Protein AF-A0A3R7U1K8-F1 (afdb_monomer)

Nearest PDB structures (foldseek):
  5nv6-assembly1_A  TM=4.409E-01  e=7.974E-36  Homo sapiens
  2ltc-assembly1_A  TM=9.256E-01  e=1.035E-11  Homo sapiens
  2vxp-assembly2_B  TM=9.557E-01  e=1.110E-10  Homo sapiens
  1x3b-assembly1_A  TM=9.218E-01  e=4.016E-11  Homo sapiens
  1w7d-assembly1_A  TM=7.787E-01  e=1.979E-09  Cereibacter sphaeroides

Secondary structure (DSSP, 8-state):
----------------------HHHHHHT-TT-HHHHHHHHHTT-HHHHTSS--EEEEEE-HHHHHTSPTTHHHHHHH-TTTHHHHHHHHTEESS---GGG--SEEEEE-SSS-EEEEEEETTEEEETTTEEEEEEEEEETTEEEEEESSPPPPPPPPPHHHHHHT-TT-HHHHHHHHHHTHHHHHTSS--EEEEEE-HHHHTTS-HHHHHHHHH-HHHHHHHHHHTEESS---GGG--TT-EEEBTTSPEEEEEEETTEEEETTEEEEEEEEEETTEEEEEESSPPPPPPPPPSSHHHHHHT-TT-HHHHHHHHHTT-HHHHSSS--EEEEEE-HHHHHHHHHHHT--HHHHHT-TTHHHHHHHTEESS---TTT--TTEEEEBSSSPEEEEE-BTB-EETTEEEEEEEEEETTEEEEEESSPPPPPTTSS---TTTTT--BSSSBSSEEEEEEEEEEEEEEEETTS-EEEEEEEEEEEEE-TTSPSEEEEEEEEETTEEEEEEEEE-

Mean predicted aligned error: 17.84 Å

Foldseek 3Di:
DDDDDDDDDDDDPDPPPPPFCFPLNVQVPDPFRPLVNVLCVLLVCSVVRRDAAAKEFAGEGPQQVVPDPPCPSVVCSVCSPPQSNLLRQQRMARHADFLVNDDQWDWGATRSGDIWIWHADPNWIDINNPKTQPATFCDGPNHTYTYIHHRDGGDAFAFPLSVLVVDPFNVVVNVLCVVLVVSVVSRDAAAKEFAGEGPLQVVPDDPVVVVVCVVDSVQSVLQRQQRMARHAAFPVNDDAQDWTQTSSRAIWGWHADPNWIATNPWTQPATFCDTPRHGYGYTHHRDHGDDPLAQFPLSVQVPDPFRPLVNLLCVLLVNVPVRSDAAAKEAAGEGPQQVVVVCVVVVHDSVVCSPDPCSNLLRQQRMARDAAFQVNDDAQDWTQGSSGHTWGWHCPPATDTNPWHQPATFSDHNRYTYTYTHHRDDDPPPPPPVDPVQQFPWDDAQDAWKIFGDFDFFQKKFKAAPVRHTPDIDGRDTGMDTRNVPDFHWIWIWTHHPNDIDIDIGGHD

Radius of gyration: 44.98 Å; Cα contacts (8 Å, |Δi|>4): 973; chains: 1; bounding box: 83×69×157 Å

Structure (mmCIF, N/CA/C/O backbone):
data_AF-A0A3R7U1K8-F1
#
_entry.id   AF-A0A3R7U1K8-F1
#
loop_
_atom_site.group_PDB
_atom_site.id
_atom_site.type_symbol
_atom_site.label_atom_id
_atom_site.label_alt_id
_atom_site.label_comp_id
_atom_site.label_asym_id
_atom_site.label_entity_id
_atom_site.label_seq_id
_atom_site.pdbx_PDB_ins_code
_atom_site.Cartn_x
_atom_site.Cartn_y
_atom_site.Cartn_z
_atom_site.occupancy
_atom_site.B_iso_or_equiv
_atom_site.auth_seq_id
_atom_site.auth_comp_id
_atom_site.auth_asym_id
_atom_site.auth_atom_id
_atom_site.pdbx_PDB_model_num
ATOM 1 N N . MET A 1 1 ? 24.258 -47.058 -65.506 1.00 36.47 1 MET A N 1
ATOM 2 C CA . MET A 1 1 ? 25.262 -46.829 -66.571 1.00 36.47 1 MET A CA 1
ATOM 3 C C . MET A 1 1 ? 25.242 -45.345 -66.915 1.00 36.47 1 MET A C 1
ATOM 5 O O . MET A 1 1 ? 24.178 -44.851 -67.242 1.00 36.47 1 MET A O 1
ATOM 9 N N . LEU A 1 2 ? 26.285 -44.610 -66.506 1.00 36.53 2 LEU A N 1
ATOM 10 C CA . LEU A 1 2 ? 27.232 -43.872 -67.376 1.00 36.53 2 LEU A CA 1
ATOM 11 C C . LEU A 1 2 ? 26.571 -42.750 -68.211 1.00 36.53 2 LEU A C 1
ATOM 13 O O . LEU A 1 2 ? 25.816 -43.033 -69.127 1.00 36.53 2 LEU A O 1
ATOM 17 N N . LYS A 1 3 ? 26.733 -41.479 -67.807 1.00 43.50 3 LYS A N 1
ATOM 18 C CA . LYS A 1 3 ? 27.797 -40.530 -68.232 1.00 43.50 3 LYS A CA 1
ATOM 19 C C . LYS A 1 3 ? 27.707 -40.129 -69.719 1.00 43.50 3 LYS A C 1
ATOM 21 O O . LYS A 1 3 ? 28.061 -40.946 -70.555 1.00 43.50 3 LYS A O 1
ATOM 26 N N . HIS A 1 4 ? 27.420 -38.853 -70.010 1.00 39.06 4 HIS A N 1
ATOM 27 C CA . HIS A 1 4 ? 28.338 -37.918 -70.700 1.00 39.06 4 HIS A CA 1
ATOM 28 C C . HIS A 1 4 ? 27.671 -36.569 -71.034 1.00 39.06 4 HIS A C 1
ATOM 30 O O . HIS A 1 4 ? 26.790 -36.473 -71.878 1.00 39.06 4 HIS A O 1
ATOM 36 N N . THR A 1 5 ? 28.142 -35.546 -70.324 1.00 43.88 5 THR A N 1
ATOM 37 C CA . THR A 1 5 ? 28.612 -34.233 -70.786 1.00 43.88 5 THR A CA 1
ATOM 38 C C . THR A 1 5 ? 28.412 -33.873 -72.267 1.00 43.88 5 THR A C 1
ATOM 40 O O . THR A 1 5 ? 28.963 -34.536 -73.145 1.00 43.88 5 THR A O 1
ATOM 43 N N . LEU A 1 6 ? 27.807 -32.707 -72.525 1.00 37.31 6 LEU A N 1
ATOM 44 C CA . LEU A 1 6 ? 28.194 -31.852 -73.649 1.00 37.31 6 LEU A CA 1
ATOM 45 C C . LEU A 1 6 ? 28.350 -30.407 -73.152 1.00 37.31 6 LEU A C 1
ATOM 47 O O . LEU A 1 6 ? 27.392 -29.762 -72.741 1.00 37.31 6 LEU A O 1
ATOM 51 N N . LEU A 1 7 ? 29.599 -29.949 -73.159 1.00 36.75 7 LEU A N 1
ATOM 52 C CA . LEU A 1 7 ? 30.038 -28.580 -72.924 1.00 36.75 7 LEU A CA 1
ATOM 53 C C . LEU A 1 7 ? 30.062 -27.854 -74.277 1.00 36.75 7 LEU A C 1
ATOM 55 O O . LEU A 1 7 ? 30.654 -28.374 -75.223 1.00 36.75 7 LEU A O 1
ATOM 59 N N . MET A 1 8 ? 29.497 -26.648 -74.365 1.00 33.22 8 MET A N 1
ATOM 60 C CA . MET A 1 8 ? 29.876 -25.665 -75.389 1.00 33.22 8 MET A CA 1
ATOM 61 C C . MET A 1 8 ? 29.765 -24.238 -74.804 1.00 33.22 8 MET A C 1
ATOM 63 O O . MET A 1 8 ? 28.823 -23.987 -74.054 1.00 33.22 8 MET A O 1
ATOM 67 N N . PRO A 1 9 ? 30.729 -23.328 -75.063 1.00 40.81 9 PRO A N 1
ATOM 68 C CA . PRO A 1 9 ? 30.964 -22.150 -74.233 1.00 40.81 9 PRO A CA 1
ATOM 69 C C . PRO A 1 9 ? 30.293 -20.861 -74.743 1.00 40.81 9 PRO A C 1
ATOM 71 O O . PRO A 1 9 ? 30.253 -20.591 -75.939 1.00 40.81 9 PRO A O 1
ATOM 74 N N . LEU A 1 10 ? 29.802 -20.090 -73.768 1.00 43.19 10 LEU A N 1
ATOM 75 C CA . LEU A 1 10 ? 29.860 -18.634 -73.565 1.00 43.19 10 LEU A CA 1
ATOM 76 C C . LEU A 1 10 ? 30.065 -17.708 -74.788 1.00 43.19 10 LEU A C 1
ATOM 78 O O . LEU A 1 10 ? 31.150 -17.651 -75.366 1.00 43.19 10 LEU A O 1
ATOM 82 N N . LEU A 1 11 ? 29.083 -16.832 -75.039 1.00 35.75 11 LEU A N 1
ATOM 83 C CA . LEU A 1 11 ? 29.351 -15.478 -75.529 1.00 35.75 11 LEU A CA 1
ATOM 84 C C . LEU A 1 11 ? 28.843 -14.482 -74.479 1.00 35.75 11 LEU A C 1
ATOM 86 O O . LEU A 1 11 ? 27.644 -14.277 -74.310 1.00 35.75 11 LEU A O 1
ATOM 90 N N . PHE A 1 12 ? 29.799 -13.932 -73.738 1.00 39.19 12 PHE A N 1
ATOM 91 C CA . PHE A 1 12 ? 29.635 -12.888 -72.737 1.00 39.19 12 PHE A CA 1
ATOM 92 C C . PHE A 1 12 ? 29.259 -11.579 -73.447 1.00 39.19 12 PHE A C 1
ATOM 94 O O . PHE A 1 12 ? 30.046 -11.061 -74.241 1.00 39.19 12 PHE A O 1
ATOM 101 N N . LEU A 1 13 ? 28.077 -11.034 -73.158 1.00 38.03 13 LEU A N 1
ATOM 102 C CA . LEU A 1 13 ? 27.796 -9.613 -73.340 1.00 38.03 13 LEU A CA 1
ATOM 103 C C . LEU A 1 13 ? 27.794 -9.012 -71.936 1.00 38.03 13 LEU A C 1
ATOM 105 O O . LEU A 1 13 ? 26.851 -9.202 -71.174 1.00 38.03 13 LEU A O 1
ATOM 109 N N . GLY A 1 14 ? 28.916 -8.390 -71.574 1.00 41.78 14 GLY A N 1
ATOM 110 C CA . GLY A 1 14 ? 29.134 -7.814 -70.255 1.00 41.78 14 GLY A CA 1
ATOM 111 C C . GLY A 1 14 ? 28.167 -6.669 -69.975 1.00 41.78 14 GLY A C 1
ATOM 112 O O . GLY A 1 14 ? 28.355 -5.561 -70.470 1.00 41.78 14 GLY A O 1
ATOM 113 N N . LEU A 1 15 ? 27.171 -6.940 -69.138 1.00 38.75 15 LEU A N 1
ATOM 114 C CA . LEU A 1 15 ? 26.705 -5.982 -68.148 1.00 38.75 15 LEU A CA 1
ATOM 115 C C . LEU A 1 15 ? 27.556 -6.218 -66.903 1.00 38.75 15 LEU A C 1
ATOM 117 O O . LEU A 1 15 ? 27.439 -7.253 -66.253 1.00 38.75 15 LEU A O 1
ATOM 121 N N . ILE A 1 16 ? 28.452 -5.282 -66.606 1.00 39.34 16 ILE A N 1
ATOM 122 C CA . ILE A 1 16 ? 29.077 -5.203 -65.289 1.00 39.34 16 ILE A CA 1
ATOM 123 C C . ILE A 1 16 ? 27.980 -4.665 -64.364 1.00 39.34 16 ILE A C 1
ATOM 125 O O . ILE A 1 16 ? 27.765 -3.459 -64.300 1.00 39.34 16 ILE A O 1
ATOM 129 N N . PHE A 1 17 ? 27.231 -5.556 -63.715 1.00 41.88 17 PHE A N 1
ATOM 130 C CA . PHE A 1 17 ? 26.577 -5.204 -62.459 1.00 41.88 17 PHE A CA 1
ATOM 131 C C . PHE A 1 17 ? 27.693 -5.150 -61.420 1.00 41.88 17 PHE A C 1
ATOM 133 O O . PHE A 1 17 ? 28.329 -6.165 -61.144 1.00 41.88 17 PHE A O 1
ATOM 140 N N . ASN A 1 18 ? 27.984 -3.957 -60.909 1.00 46.59 18 ASN A N 1
ATOM 141 C CA . ASN A 1 18 ? 28.741 -3.831 -59.675 1.00 46.59 18 ASN A CA 1
ATOM 142 C C . ASN A 1 18 ? 27.791 -4.313 -58.570 1.00 46.59 18 ASN A C 1
ATOM 144 O O . ASN A 1 18 ? 26.844 -3.598 -58.248 1.00 46.59 18 ASN A O 1
ATOM 148 N N . ALA A 1 19 ? 27.923 -5.565 -58.127 1.00 59.81 19 ALA A N 1
ATOM 149 C CA . ALA A 1 19 ? 27.130 -6.065 -57.011 1.00 59.81 19 ALA A CA 1
ATOM 150 C C . ALA A 1 19 ? 27.645 -5.354 -55.758 1.00 59.81 19 ALA A C 1
ATOM 152 O O . ALA A 1 19 ? 28.790 -5.579 -55.371 1.00 59.81 19 ALA A O 1
ATOM 153 N N . GLN A 1 20 ? 26.848 -4.433 -55.215 1.00 75.06 20 GLN A N 1
ATOM 154 C CA . GLN A 1 20 ? 27.177 -3.814 -53.937 1.00 75.06 20 GLN A CA 1
ATOM 155 C C . GLN A 1 20 ? 27.101 -4.883 -52.839 1.00 75.06 20 GLN A C 1
ATOM 157 O O . GLN A 1 20 ? 26.227 -5.744 -52.901 1.00 75.06 20 GLN A O 1
ATOM 162 N N . THR A 1 21 ? 28.036 -4.857 -51.894 1.00 88.44 21 THR A N 1
ATOM 163 C CA . THR A 1 21 ? 28.078 -5.713 -50.705 1.00 88.44 21 THR A CA 1
ATOM 164 C C . THR A 1 21 ? 27.562 -4.899 -49.527 1.00 88.44 21 THR A C 1
ATOM 166 O O . THR A 1 21 ? 28.281 -4.054 -49.006 1.00 88.44 21 THR A O 1
ATOM 169 N N . THR A 1 22 ? 26.309 -5.104 -49.137 1.00 93.62 22 THR A N 1
ATOM 170 C CA . THR A 1 22 ? 25.674 -4.409 -48.007 1.00 93.62 22 THR A CA 1
ATOM 171 C C . THR A 1 22 ? 26.065 -5.021 -46.658 1.00 93.62 22 THR A C 1
ATOM 173 O O . THR A 1 22 ? 26.627 -6.115 -46.602 1.00 93.62 22 THR A O 1
ATOM 176 N N . VAL A 1 23 ? 25.743 -4.348 -45.548 1.00 93.12 23 VAL A N 1
ATOM 177 C CA . VAL A 1 23 ? 25.940 -4.895 -44.192 1.00 93.12 23 VAL A CA 1
ATOM 178 C C . VAL A 1 23 ? 25.199 -6.225 -43.992 1.00 93.12 23 VAL A C 1
ATOM 180 O O . VAL A 1 23 ? 25.719 -7.121 -43.333 1.00 93.12 23 VAL A O 1
ATOM 183 N N . VAL A 1 24 ? 24.035 -6.407 -44.630 1.00 91.12 24 VAL A N 1
ATOM 184 C CA . VAL A 1 24 ? 23.298 -7.684 -44.627 1.00 91.12 24 VAL A CA 1
ATOM 185 C C . VAL A 1 24 ? 24.051 -8.751 -45.413 1.00 91.12 24 VAL A C 1
ATOM 187 O O . VAL A 1 24 ? 24.164 -9.881 -44.944 1.00 91.12 24 VAL A O 1
ATOM 190 N N . ASP A 1 25 ? 24.621 -8.402 -46.571 1.00 90.50 25 ASP A N 1
ATOM 191 C CA . ASP A 1 25 ? 25.436 -9.338 -47.353 1.00 90.50 25 ASP A CA 1
ATOM 192 C C . ASP A 1 25 ? 26.679 -9.789 -46.573 1.00 90.50 25 ASP A C 1
ATOM 194 O O . ASP A 1 25 ? 27.080 -10.947 -46.682 1.00 90.50 25 ASP A O 1
ATOM 198 N N . VAL A 1 26 ? 27.287 -8.909 -45.770 1.00 90.94 26 VAL A N 1
ATOM 199 C CA . VAL A 1 26 ? 28.416 -9.269 -44.896 1.00 90.94 26 VAL A CA 1
ATOM 200 C C . VAL A 1 26 ? 28.001 -10.323 -43.866 1.00 90.94 26 VAL A C 1
ATOM 202 O O . VAL A 1 26 ? 28.722 -11.304 -43.683 1.00 90.94 26 VAL A O 1
ATOM 205 N N . VAL A 1 27 ? 26.838 -10.149 -43.231 1.00 88.69 27 VAL A N 1
ATOM 206 C CA . VAL A 1 27 ? 26.313 -11.080 -42.219 1.00 88.69 27 VAL A CA 1
ATOM 207 C C . VAL A 1 27 ? 25.918 -12.422 -42.845 1.00 88.69 27 VAL A C 1
ATOM 209 O O . VAL A 1 27 ? 26.394 -13.461 -42.402 1.00 88.69 27 VAL A O 1
ATOM 212 N N . VAL A 1 28 ? 25.119 -12.415 -43.917 1.00 85.31 28 VAL A N 1
ATOM 213 C CA . VAL A 1 28 ? 24.597 -13.635 -44.574 1.00 85.31 28 VAL A CA 1
ATOM 214 C C . VAL A 1 28 ? 25.699 -14.487 -45.214 1.00 85.31 28 VAL A C 1
ATOM 216 O O . VAL A 1 28 ? 25.566 -15.701 -45.341 1.00 85.31 28 VAL A O 1
ATOM 219 N N . ASN A 1 29 ? 26.813 -13.880 -45.631 1.00 86.88 29 ASN A N 1
ATOM 220 C CA . ASN A 1 29 ? 27.946 -14.626 -46.187 1.00 86.88 29 ASN A CA 1
ATOM 221 C C . ASN A 1 29 ? 28.962 -15.082 -45.118 1.00 86.88 29 ASN A C 1
ATOM 223 O O . ASN A 1 29 ? 30.026 -15.594 -45.480 1.00 86.88 29 ASN A O 1
ATOM 227 N N . SER A 1 30 ? 28.668 -14.897 -43.827 1.00 90.12 30 SER A N 1
ATOM 228 C CA . SER A 1 30 ? 29.530 -15.304 -42.717 1.00 90.12 30 SER A CA 1
ATOM 229 C C . SER A 1 30 ? 29.119 -16.662 -42.142 1.00 90.12 30 SER A C 1
ATOM 231 O O . SER A 1 30 ? 27.957 -16.883 -41.820 1.00 90.12 30 SER A O 1
ATOM 233 N N . GLU A 1 31 ? 30.086 -17.566 -41.956 1.00 92.50 31 GLU A N 1
ATOM 234 C CA . GLU A 1 31 ? 29.845 -18.876 -41.323 1.00 92.50 31 GLU A CA 1
ATOM 235 C C . GLU A 1 31 ? 29.545 -18.772 -39.814 1.00 92.50 31 GLU A C 1
ATOM 237 O O . GLU A 1 31 ? 29.018 -19.725 -39.251 1.00 92.50 31 GLU A O 1
ATOM 242 N N . ASP A 1 32 ? 29.850 -17.631 -39.180 1.00 93.75 32 ASP A N 1
ATOM 243 C CA . ASP A 1 32 ? 29.724 -17.416 -37.728 1.00 93.75 32 ASP A CA 1
ATOM 244 C C . ASP A 1 32 ? 28.435 -16.667 -37.320 1.00 93.75 32 ASP A C 1
ATOM 246 O O . ASP A 1 32 ? 28.286 -16.318 -36.150 1.00 93.75 32 ASP A O 1
ATOM 250 N N . HIS A 1 33 ? 27.534 -16.361 -38.264 1.00 95.44 33 HIS A N 1
ATOM 251 C CA . HIS A 1 33 ? 26.346 -15.518 -38.035 1.00 95.44 33 HIS A CA 1
ATOM 252 C C . HIS A 1 33 ? 25.044 -16.154 -38.549 1.00 95.44 33 HIS A C 1
ATOM 254 O O . HIS A 1 33 ? 24.115 -15.452 -38.958 1.00 95.44 33 HIS A O 1
ATOM 260 N N . THR A 1 34 ? 24.953 -17.483 -38.538 1.00 94.00 34 THR A N 1
ATOM 261 C CA . THR A 1 34 ? 23.787 -18.204 -39.072 1.00 94.00 34 THR A CA 1
ATOM 262 C C . THR A 1 34 ? 22.504 -17.943 -38.268 1.00 94.00 34 THR A C 1
ATOM 264 O O . THR A 1 34 ? 21.411 -17.872 -38.835 1.00 94.00 34 THR A O 1
ATOM 267 N N . THR A 1 35 ? 22.623 -17.723 -36.958 1.00 93.38 35 THR A N 1
ATOM 268 C CA . THR A 1 35 ? 21.520 -17.368 -36.050 1.00 93.38 35 THR A CA 1
ATOM 269 C C . THR A 1 35 ? 21.076 -15.926 -36.266 1.00 93.38 35 THR A C 1
ATOM 271 O O . THR A 1 35 ? 19.877 -15.656 -36.337 1.00 93.38 35 THR A O 1
ATOM 274 N N . LEU A 1 36 ? 22.030 -15.004 -36.445 1.00 93.94 36 LEU A N 1
ATOM 275 C CA . LEU A 1 36 ? 21.739 -13.603 -36.758 1.00 93.94 36 LEU A CA 1
ATOM 276 C C . LEU A 1 36 ? 21.045 -13.466 -38.119 1.00 93.94 36 LEU A C 1
ATOM 278 O O . LEU A 1 36 ? 20.075 -12.721 -38.235 1.00 93.94 36 LEU A O 1
ATOM 282 N N . GLU A 1 37 ? 21.491 -14.210 -39.137 1.00 92.75 37 GLU A N 1
ATOM 283 C CA . GLU A 1 37 ? 20.818 -14.282 -40.439 1.00 92.75 37 GLU A CA 1
ATOM 284 C C . GLU A 1 37 ? 19.360 -14.729 -40.272 1.00 92.75 37 GLU A C 1
ATOM 286 O O . GLU A 1 37 ? 18.444 -14.054 -40.749 1.00 92.75 37 GLU A O 1
ATOM 291 N N . ALA A 1 38 ? 19.132 -15.839 -39.564 1.00 90.81 38 ALA A N 1
ATOM 292 C CA . ALA A 1 38 ? 17.790 -16.357 -39.327 1.00 90.81 38 ALA A CA 1
ATOM 293 C C . ALA A 1 38 ? 16.897 -15.337 -38.599 1.00 90.81 38 ALA A C 1
ATOM 295 O O . ALA A 1 38 ? 15.741 -15.160 -38.985 1.00 90.81 38 ALA A O 1
ATOM 296 N N . ALA A 1 39 ? 17.439 -14.635 -37.601 1.00 91.38 39 ALA A N 1
ATOM 297 C CA . ALA A 1 39 ? 16.750 -13.591 -36.849 1.00 91.38 39 ALA A CA 1
ATOM 298 C C . ALA A 1 39 ? 16.375 -12.379 -37.721 1.00 91.38 39 ALA A C 1
ATOM 300 O O . ALA A 1 39 ? 15.219 -11.959 -37.727 1.00 91.38 39 ALA A O 1
ATOM 301 N N . VAL A 1 40 ? 17.315 -11.853 -38.515 1.00 91.50 40 VAL A N 1
ATOM 302 C CA . VAL A 1 40 ? 17.083 -10.716 -39.428 1.00 91.50 40 VAL A CA 1
ATOM 303 C C . VAL A 1 40 ? 16.044 -11.054 -40.498 1.00 91.50 40 VAL A C 1
ATOM 305 O O . VAL A 1 40 ? 15.230 -10.203 -40.862 1.00 91.50 40 VAL A O 1
ATOM 308 N N . VAL A 1 41 ? 16.049 -12.294 -40.997 1.00 90.31 41 VAL A N 1
ATOM 309 C CA . VAL A 1 41 ? 15.037 -12.785 -41.942 1.00 90.31 41 VAL A CA 1
ATOM 310 C C . VAL A 1 41 ? 13.677 -12.942 -41.260 1.00 90.31 41 VAL A C 1
ATOM 312 O O . VAL A 1 41 ? 12.668 -12.552 -41.844 1.00 90.31 41 VAL A O 1
ATOM 315 N N . ALA A 1 42 ? 13.631 -13.487 -40.041 1.00 89.50 42 ALA A N 1
ATOM 316 C CA . ALA A 1 42 ? 12.390 -13.657 -39.289 1.00 89.50 42 ALA A CA 1
ATOM 317 C C . ALA A 1 42 ? 11.717 -12.311 -38.969 1.00 89.50 42 ALA A C 1
ATOM 319 O O . ALA A 1 42 ? 10.504 -12.197 -39.127 1.00 89.50 42 ALA A O 1
ATOM 320 N N . ALA A 1 43 ? 12.506 -11.297 -38.601 1.00 90.94 43 ALA A N 1
ATOM 321 C CA . ALA A 1 43 ? 12.059 -9.935 -38.299 1.00 90.94 43 ALA A CA 1
ATOM 322 C C . ALA A 1 43 ? 11.782 -9.056 -39.544 1.00 90.94 43 ALA A C 1
ATOM 324 O O . ALA A 1 43 ? 11.456 -7.881 -39.408 1.00 90.94 43 ALA A O 1
ATOM 325 N N . ASP A 1 44 ? 11.939 -9.586 -40.766 1.00 92.38 44 ASP A N 1
ATOM 326 C CA . ASP A 1 44 ? 11.784 -8.845 -42.036 1.00 92.38 44 ASP A CA 1
ATOM 327 C C . ASP A 1 44 ? 12.675 -7.580 -42.150 1.00 92.38 44 ASP A C 1
ATOM 329 O O . ASP A 1 44 ? 12.376 -6.629 -42.875 1.00 92.38 44 ASP A O 1
ATOM 333 N N . LEU A 1 45 ? 13.824 -7.561 -41.460 1.00 92.12 45 LEU A N 1
ATOM 334 C CA . LEU A 1 45 ? 14.748 -6.416 -41.439 1.00 92.12 45 LEU A CA 1
ATOM 335 C C . LEU A 1 45 ? 15.766 -6.424 -42.587 1.00 92.12 45 LEU A C 1
ATOM 337 O O . LEU A 1 45 ? 16.435 -5.415 -42.828 1.00 92.12 45 LEU A O 1
ATOM 341 N N . ALA A 1 46 ? 15.872 -7.525 -43.337 1.00 90.19 46 ALA A N 1
ATOM 342 C CA . ALA A 1 46 ? 16.836 -7.663 -44.431 1.00 90.19 46 ALA A CA 1
ATOM 343 C C . ALA A 1 46 ? 16.703 -6.543 -45.480 1.00 90.19 46 ALA A C 1
ATOM 345 O O . ALA A 1 46 ? 17.709 -6.008 -45.948 1.00 90.19 46 ALA A O 1
ATOM 346 N N . GLY A 1 47 ? 15.472 -6.150 -45.828 1.00 89.12 47 GLY A N 1
ATOM 347 C CA . GLY A 1 47 ? 15.221 -5.053 -46.767 1.00 89.12 47 GLY A CA 1
ATOM 348 C C . GLY A 1 47 ? 15.659 -3.692 -46.222 1.00 89.12 47 GLY A C 1
ATOM 349 O O . GLY A 1 47 ? 16.286 -2.917 -46.943 1.00 89.12 47 GLY A O 1
ATOM 350 N N . THR A 1 48 ? 15.377 -3.428 -44.944 1.00 88.81 48 THR A N 1
ATOM 351 C CA . THR A 1 48 ? 15.746 -2.187 -44.246 1.00 88.81 48 THR A CA 1
ATOM 352 C C . THR A 1 48 ? 17.261 -2.017 -44.176 1.00 88.81 48 THR A C 1
ATOM 354 O O . THR A 1 48 ? 17.784 -0.977 -44.571 1.00 88.81 48 THR A O 1
ATOM 357 N N . LEU A 1 49 ? 17.977 -3.058 -43.749 1.00 91.19 49 LEU A N 1
ATOM 358 C CA . LEU A 1 49 ? 19.431 -3.024 -43.567 1.00 91.19 49 LEU A CA 1
ATOM 359 C C . LEU A 1 49 ? 20.215 -3.147 -44.889 1.00 91.19 49 LEU A C 1
ATOM 361 O O . LEU A 1 49 ? 21.401 -2.826 -44.939 1.00 91.19 49 LEU A O 1
ATOM 365 N N . SER A 1 50 ? 19.559 -3.556 -45.979 1.00 91.75 50 SER A N 1
ATOM 366 C CA . SER A 1 50 ? 20.112 -3.479 -47.344 1.00 91.75 50 SER A CA 1
ATOM 367 C C . SER A 1 50 ? 19.846 -2.127 -48.025 1.00 91.75 50 SER A C 1
ATOM 369 O O . SER A 1 50 ? 20.253 -1.928 -49.170 1.00 91.75 50 SER A O 1
ATOM 371 N N . GLY A 1 51 ? 19.121 -1.217 -47.363 1.00 90.00 51 GLY A N 1
ATOM 372 C CA . GLY A 1 51 ? 18.756 0.097 -47.890 1.00 90.00 51 GLY A CA 1
ATOM 373 C C . GLY A 1 51 ? 19.915 1.098 -47.947 1.00 90.00 51 GLY A C 1
ATOM 374 O O . GLY A 1 51 ? 21.073 0.770 -47.671 1.00 90.00 51 GLY A O 1
ATOM 375 N N . ASP A 1 52 ? 19.582 2.344 -48.298 1.00 88.44 52 ASP A N 1
ATOM 376 C CA . ASP A 1 52 ? 20.536 3.456 -48.319 1.00 88.44 52 ASP A CA 1
ATOM 377 C C . ASP A 1 52 ? 21.029 3.743 -46.888 1.00 88.44 52 ASP A C 1
ATOM 379 O O . ASP A 1 52 ? 20.254 4.167 -46.030 1.00 88.44 52 ASP A O 1
ATOM 383 N N . GLY A 1 53 ? 22.316 3.488 -46.637 1.00 87.81 53 GLY A N 1
ATOM 384 C CA . GLY A 1 53 ? 22.981 3.783 -45.368 1.00 87.81 53 GLY A CA 1
ATOM 385 C C . GLY A 1 53 ? 23.342 5.271 -45.198 1.00 87.81 53 GLY A C 1
ATOM 386 O O . GLY A 1 53 ? 22.831 6.131 -45.923 1.00 87.81 53 GLY A O 1
ATOM 387 N N . PRO A 1 54 ? 24.263 5.610 -44.279 1.00 94.12 54 PRO A N 1
ATOM 388 C CA . PRO A 1 54 ? 25.206 4.698 -43.627 1.00 94.12 54 PRO A CA 1
ATOM 389 C C . PRO A 1 54 ? 24.647 3.963 -42.398 1.00 94.12 54 PRO A C 1
ATOM 391 O O . PRO A 1 54 ? 23.948 4.560 -41.582 1.00 94.12 54 PRO A O 1
ATOM 394 N N . PHE A 1 55 ? 25.047 2.700 -42.228 1.00 96.31 55 PHE A N 1
ATOM 395 C CA . PHE A 1 55 ? 24.774 1.889 -41.036 1.00 96.31 55 PHE A CA 1
ATOM 396 C C . PHE A 1 55 ? 26.057 1.462 -40.310 1.00 96.31 55 PHE A C 1
ATOM 398 O O . PHE A 1 55 ? 27.102 1.271 -40.929 1.00 96.31 55 PHE A O 1
ATOM 405 N N . THR A 1 56 ? 25.958 1.233 -39.002 1.00 96.25 56 THR A N 1
ATOM 406 C CA . THR A 1 56 ? 26.931 0.439 -38.237 1.00 96.25 56 THR A CA 1
ATOM 407 C C . THR A 1 56 ? 26.178 -0.693 -37.570 1.00 96.25 56 THR A C 1
ATOM 409 O O . THR A 1 56 ? 25.265 -0.423 -36.796 1.00 96.25 56 THR A O 1
ATOM 412 N N . VAL A 1 57 ? 26.537 -1.938 -37.868 1.00 96.81 57 VAL A N 1
ATOM 413 C CA . VAL A 1 57 ? 25.907 -3.125 -37.281 1.00 96.81 57 VAL A CA 1
ATOM 414 C C . VAL A 1 57 ? 26.887 -3.781 -36.320 1.00 96.81 57 VAL A C 1
ATOM 416 O O . VAL A 1 57 ? 27.973 -4.191 -36.729 1.00 96.81 57 VAL A O 1
ATOM 419 N N . PHE A 1 58 ? 26.501 -3.914 -35.056 1.00 97.31 58 PHE A N 1
ATOM 420 C CA . PHE A 1 58 ? 27.192 -4.784 -34.114 1.00 97.31 58 PHE A CA 1
ATOM 421 C C . PHE A 1 58 ? 26.642 -6.203 -34.283 1.00 97.31 58 PHE A C 1
ATOM 423 O O . PHE A 1 58 ? 25.522 -6.483 -33.880 1.00 97.31 58 PHE A O 1
ATOM 430 N N . ALA A 1 59 ? 27.384 -7.083 -34.947 1.00 96.94 59 ALA A N 1
ATOM 431 C CA . ALA A 1 59 ? 26.925 -8.414 -35.326 1.00 96.94 59 ALA A CA 1
ATOM 432 C C . ALA A 1 59 ? 27.329 -9.460 -34.268 1.00 96.94 59 ALA A C 1
ATOM 434 O O . ALA A 1 59 ? 28.511 -9.810 -34.192 1.00 96.94 59 ALA A O 1
ATOM 435 N N . PRO A 1 60 ? 26.398 -9.954 -33.430 1.00 97.50 60 PRO A N 1
ATOM 436 C CA . PRO A 1 60 ? 26.685 -11.040 -32.501 1.00 97.50 60 PRO A CA 1
ATOM 437 C C . PRO A 1 60 ? 26.918 -12.357 -33.241 1.00 97.50 60 PRO A C 1
ATOM 439 O O . PRO A 1 60 ? 26.153 -12.728 -34.132 1.00 97.50 60 PRO A O 1
ATOM 442 N N . THR A 1 61 ? 27.971 -13.071 -32.845 1.00 96.94 61 THR A N 1
ATOM 443 C CA . THR A 1 61 ? 28.265 -14.417 -33.367 1.00 96.94 61 THR A CA 1
ATOM 444 C C . THR A 1 61 ? 27.241 -15.459 -32.915 1.00 96.94 61 THR A C 1
ATOM 446 O O . THR A 1 61 ? 26.548 -15.282 -31.916 1.00 96.94 61 THR A O 1
ATOM 449 N N . ASP A 1 62 ? 27.212 -16.613 -33.576 1.00 95.38 62 ASP A N 1
ATOM 450 C CA . ASP A 1 62 ? 26.408 -17.766 -33.153 1.00 95.38 62 ASP A CA 1
ATOM 451 C C . ASP A 1 62 ? 26.730 -18.196 -31.711 1.00 95.38 62 ASP A C 1
ATOM 453 O O . ASP A 1 62 ? 25.829 -18.494 -30.931 1.00 95.38 62 ASP A O 1
ATOM 457 N N . ALA A 1 63 ? 28.001 -18.106 -31.302 1.00 95.75 63 ALA A N 1
ATOM 458 C CA . ALA A 1 63 ? 28.413 -18.369 -29.923 1.00 95.75 63 ALA A CA 1
ATOM 459 C C . ALA A 1 63 ? 27.832 -17.360 -28.910 1.00 95.75 63 ALA A C 1
ATOM 461 O O . ALA A 1 63 ? 27.601 -17.722 -27.757 1.00 95.75 63 ALA A O 1
ATOM 462 N N . ALA A 1 64 ? 27.588 -16.114 -29.329 1.00 95.88 64 ALA A N 1
ATOM 463 C CA . ALA A 1 64 ? 26.945 -15.096 -28.502 1.00 95.88 64 ALA A CA 1
ATOM 464 C C . ALA A 1 64 ? 25.463 -15.424 -28.260 1.00 95.88 64 ALA A C 1
ATOM 466 O O . ALA A 1 64 ? 24.977 -15.277 -27.139 1.00 95.88 64 ALA A O 1
ATOM 467 N N . PHE A 1 65 ? 24.755 -15.910 -29.286 1.00 94.25 65 PHE A N 1
ATOM 468 C CA . PHE A 1 65 ? 23.376 -16.387 -29.142 1.00 94.25 65 PHE A CA 1
ATOM 469 C C . PHE A 1 65 ? 23.295 -17.666 -28.302 1.00 94.25 65 PHE A C 1
ATOM 471 O O . PHE A 1 65 ? 22.422 -17.769 -27.443 1.00 94.25 65 PHE A O 1
ATOM 478 N N . ASP A 1 66 ? 24.231 -18.604 -28.483 1.00 92.94 66 ASP A N 1
ATOM 479 C CA . ASP A 1 66 ? 24.321 -19.834 -27.682 1.00 92.94 66 ASP A CA 1
ATOM 480 C C . ASP A 1 66 ? 24.587 -19.564 -26.189 1.00 92.94 66 ASP A C 1
ATOM 482 O O . ASP A 1 66 ? 24.288 -20.408 -25.340 1.00 92.94 66 ASP A O 1
ATOM 486 N N . ALA A 1 67 ? 25.163 -18.403 -25.854 1.00 93.62 67 ALA A N 1
ATOM 487 C CA . ALA A 1 67 ? 25.416 -17.986 -24.477 1.00 93.62 67 ALA A CA 1
ATOM 488 C C . ALA A 1 67 ? 24.164 -17.450 -23.756 1.00 93.62 67 ALA A C 1
ATOM 490 O O . ALA A 1 67 ? 24.190 -17.307 -22.530 1.00 93.62 67 ALA A O 1
ATOM 491 N N . LEU A 1 68 ? 23.073 -17.169 -24.480 1.00 90.19 68 LEU A N 1
ATOM 492 C CA . LEU A 1 68 ? 21.799 -16.783 -23.875 1.00 90.19 68 LEU A CA 1
ATOM 493 C C . LEU A 1 68 ? 21.176 -17.958 -23.096 1.00 90.19 68 LEU A C 1
ATOM 495 O O . LEU A 1 68 ? 21.457 -19.127 -23.383 1.00 90.19 68 LEU A O 1
ATOM 499 N N . PRO A 1 69 ? 20.305 -17.685 -22.107 1.00 90.88 69 PRO A N 1
ATOM 500 C CA . PRO A 1 69 ? 19.577 -18.736 -21.409 1.00 90.88 69 PRO A CA 1
ATOM 501 C C . PRO A 1 69 ? 18.844 -19.684 -22.372 1.00 90.88 69 PRO A C 1
ATOM 503 O O . PRO A 1 69 ? 18.318 -19.291 -23.415 1.00 90.88 69 PRO A O 1
ATOM 506 N N . ALA A 1 70 ? 18.801 -20.970 -22.015 1.00 85.06 70 ALA A N 1
ATOM 507 C CA . ALA A 1 70 ? 18.177 -21.983 -22.860 1.00 85.06 70 ALA A CA 1
ATOM 508 C C . ALA A 1 70 ? 16.696 -21.651 -23.117 1.00 85.06 70 ALA A C 1
ATOM 510 O O . ALA A 1 70 ? 15.922 -21.484 -22.177 1.00 85.06 70 ALA A O 1
ATOM 511 N N . GLY A 1 71 ? 16.308 -21.600 -24.394 1.00 82.31 71 GLY A N 1
ATOM 512 C CA . GLY A 1 71 ? 14.953 -21.253 -24.831 1.00 82.31 71 GLY A CA 1
ATOM 513 C C . GLY A 1 71 ? 14.739 -19.771 -25.163 1.00 82.31 71 GLY A C 1
ATOM 514 O O . GLY A 1 71 ? 13.715 -19.457 -25.760 1.00 82.31 71 GLY A O 1
ATOM 515 N N . THR A 1 72 ? 15.689 -18.874 -24.864 1.00 84.88 72 THR A N 1
ATOM 516 C CA . THR A 1 72 ? 15.568 -17.441 -25.197 1.00 84.88 72 THR A CA 1
ATOM 517 C C . THR A 1 72 ? 15.489 -17.211 -26.704 1.00 84.88 72 THR A C 1
ATOM 519 O O . THR A 1 72 ? 14.586 -16.525 -27.167 1.00 84.88 72 THR A O 1
ATOM 522 N N . VAL A 1 73 ? 16.377 -17.828 -27.491 1.00 84.38 73 VAL A N 1
ATOM 523 C CA . VAL A 1 73 ? 16.367 -17.680 -28.959 1.00 84.38 73 VAL A CA 1
ATOM 524 C C . VAL A 1 73 ? 15.061 -18.206 -29.562 1.00 84.38 73 VAL A C 1
ATOM 526 O O . VAL A 1 73 ? 14.467 -17.547 -30.412 1.00 84.38 73 VAL A O 1
ATOM 529 N N . ASP A 1 74 ? 14.571 -19.354 -29.083 1.00 84.62 74 ASP A N 1
ATOM 530 C CA . ASP A 1 74 ? 13.295 -19.916 -29.536 1.00 84.62 74 ASP A CA 1
ATOM 531 C C . ASP A 1 74 ? 12.119 -18.982 -29.211 1.00 84.62 74 ASP A C 1
ATOM 533 O O . ASP A 1 74 ? 11.238 -18.809 -30.050 1.00 84.62 74 ASP A O 1
ATOM 537 N N . ALA A 1 75 ? 12.110 -18.363 -28.024 1.00 82.69 75 ALA A N 1
ATOM 538 C CA . ALA A 1 75 ? 11.080 -17.406 -27.622 1.00 82.69 75 ALA A CA 1
ATOM 539 C C . ALA A 1 75 ? 11.096 -16.143 -28.497 1.00 82.69 75 ALA A C 1
ATOM 541 O O . ALA A 1 75 ? 10.051 -15.746 -29.007 1.00 82.69 75 ALA A O 1
ATOM 542 N N . LEU A 1 76 ? 12.278 -15.572 -28.753 1.00 83.62 76 LEU A N 1
ATOM 543 C CA . LEU A 1 76 ? 12.430 -14.403 -29.625 1.00 83.62 76 LEU A CA 1
ATOM 544 C C . LEU A 1 76 ? 11.960 -14.693 -31.059 1.00 83.62 76 LEU A C 1
ATOM 546 O O . LEU A 1 76 ? 11.303 -13.870 -31.686 1.00 83.62 76 LEU A O 1
ATOM 550 N N . LEU A 1 77 ? 12.228 -15.893 -31.580 1.00 82.62 77 LEU A N 1
ATOM 551 C CA . LEU A 1 77 ? 11.757 -16.298 -32.909 1.00 82.62 77 LEU A CA 1
ATOM 552 C C . LEU A 1 77 ? 10.238 -16.556 -32.974 1.00 82.62 77 LEU A C 1
ATOM 554 O O . LEU A 1 77 ? 9.684 -16.597 -34.076 1.00 82.62 77 LEU A O 1
ATOM 558 N N . MET A 1 78 ? 9.554 -16.743 -31.837 1.00 81.75 78 MET A N 1
ATOM 559 C CA . MET A 1 78 ? 8.090 -16.871 -31.787 1.00 81.75 78 MET A CA 1
ATOM 560 C C . MET A 1 78 ? 7.371 -15.519 -31.864 1.00 81.75 78 MET A C 1
ATOM 562 O O . MET A 1 78 ? 6.241 -15.492 -32.357 1.00 81.75 78 MET A O 1
ATOM 566 N N . ASP A 1 79 ? 8.020 -14.428 -31.446 1.00 78.44 79 ASP A N 1
ATOM 567 C CA . ASP A 1 79 ? 7.535 -13.053 -31.616 1.00 78.44 79 ASP A CA 1
ATOM 568 C C . ASP A 1 79 ? 8.507 -12.195 -32.453 1.00 78.44 79 ASP A C 1
ATOM 570 O O . ASP A 1 79 ? 9.188 -11.300 -31.946 1.00 78.44 79 ASP A O 1
ATOM 574 N N . PRO A 1 80 ? 8.590 -12.450 -33.771 1.00 79.19 80 PRO A N 1
ATOM 575 C CA . PRO A 1 80 ? 9.556 -11.774 -34.628 1.00 79.19 80 PRO A CA 1
ATOM 576 C C . PRO A 1 80 ? 9.275 -10.277 -34.826 1.00 79.19 80 PRO A C 1
ATOM 578 O O . PRO A 1 80 ? 10.169 -9.557 -35.265 1.00 79.19 80 PRO A O 1
ATOM 581 N N . ALA A 1 81 ? 8.056 -9.808 -34.540 1.00 77.50 81 ALA A N 1
ATOM 582 C CA . ALA A 1 81 ? 7.648 -8.413 -34.722 1.00 77.50 81 ALA A CA 1
ATOM 583 C C . ALA A 1 81 ? 7.690 -7.584 -33.423 1.00 77.50 81 ALA A C 1
ATOM 585 O O . ALA A 1 81 ? 7.606 -6.360 -33.510 1.00 77.50 81 ALA A O 1
ATOM 586 N N . GLY A 1 82 ? 7.795 -8.236 -32.260 1.00 82.81 82 GLY A N 1
ATOM 587 C CA . GLY A 1 82 ? 8.012 -7.611 -30.955 1.00 82.81 82 GLY A CA 1
ATOM 588 C C . GLY A 1 82 ? 9.496 -7.565 -30.592 1.00 82.81 82 GLY A C 1
ATOM 589 O O . GLY A 1 82 ? 10.307 -7.013 -31.343 1.00 82.81 82 GLY A O 1
ATOM 590 N N . ASP A 1 83 ? 9.850 -8.185 -29.465 1.00 85.12 83 ASP A N 1
ATOM 591 C CA . ASP A 1 83 ? 11.175 -8.117 -28.827 1.00 85.12 83 ASP A CA 1
ATOM 592 C C . ASP A 1 83 ? 12.340 -8.417 -29.775 1.00 85.12 83 ASP A C 1
ATOM 594 O O . ASP A 1 83 ? 13.392 -7.784 -29.695 1.00 85.12 83 ASP A O 1
ATOM 598 N N . LEU A 1 84 ? 12.176 -9.362 -30.710 1.00 90.00 84 LEU A N 1
ATOM 599 C CA . LEU A 1 84 ? 13.250 -9.698 -31.644 1.00 90.00 84 LEU A CA 1
ATOM 600 C C . LEU A 1 84 ? 13.612 -8.518 -32.551 1.00 90.00 84 LEU A C 1
ATOM 602 O O . LEU A 1 84 ? 14.795 -8.265 -32.778 1.00 90.00 84 LEU A O 1
ATOM 606 N N . THR A 1 85 ? 12.616 -7.805 -33.082 1.00 91.50 85 THR A N 1
ATOM 607 C CA . THR A 1 85 ? 12.872 -6.638 -33.936 1.00 91.50 85 THR A CA 1
ATOM 608 C C . THR A 1 85 ? 13.550 -5.534 -33.131 1.00 91.50 85 THR A C 1
ATOM 610 O O . THR A 1 85 ? 14.521 -4.949 -33.612 1.00 91.50 85 THR A O 1
ATOM 613 N N . ASP A 1 86 ? 13.090 -5.289 -31.904 1.00 90.69 86 ASP A N 1
ATOM 614 C CA . ASP A 1 86 ? 13.651 -4.264 -31.024 1.00 90.69 86 ASP A CA 1
ATOM 615 C C . ASP A 1 86 ? 15.121 -4.551 -30.665 1.00 90.69 86 ASP A C 1
ATOM 617 O O . ASP A 1 86 ? 16.003 -3.722 -30.904 1.00 90.69 86 ASP A O 1
ATOM 621 N N . ILE A 1 87 ? 15.421 -5.790 -30.255 1.00 93.31 87 ILE A N 1
ATOM 622 C CA . ILE A 1 87 ? 16.788 -6.265 -29.991 1.00 93.31 87 ILE A CA 1
ATOM 623 C C . ILE A 1 87 ? 17.678 -6.102 -31.226 1.00 93.31 87 ILE A C 1
ATOM 625 O O . ILE A 1 87 ? 18.809 -5.625 -31.120 1.00 93.31 87 ILE A O 1
ATOM 629 N N . LEU A 1 88 ? 17.208 -6.488 -32.416 1.00 94.50 88 LEU A N 1
ATOM 630 C CA . LEU A 1 88 ? 18.007 -6.368 -33.638 1.00 94.50 88 LEU A CA 1
ATOM 631 C C . LEU A 1 88 ? 18.284 -4.905 -33.998 1.00 94.50 88 LEU A C 1
ATOM 633 O O . LEU A 1 88 ? 19.395 -4.593 -34.420 1.00 94.50 88 LEU A O 1
ATOM 637 N N . LEU A 1 89 ? 17.324 -3.999 -33.804 1.00 94.69 89 LEU A N 1
ATOM 638 C CA . LEU A 1 89 ? 17.527 -2.567 -34.032 1.00 94.69 89 LEU A CA 1
ATOM 639 C C . LEU A 1 89 ? 18.449 -1.928 -32.981 1.00 94.69 89 LEU A C 1
ATOM 641 O O . LEU A 1 89 ? 19.185 -0.998 -33.320 1.00 94.69 89 LEU A O 1
ATOM 645 N N . TYR A 1 90 ? 18.496 -2.466 -31.759 1.00 95.94 90 TYR A N 1
ATOM 646 C CA . TYR A 1 90 ? 19.441 -2.051 -30.715 1.00 95.94 90 TYR A CA 1
ATOM 647 C C . TYR A 1 90 ? 20.905 -2.372 -31.068 1.00 95.94 90 TYR A C 1
ATOM 649 O O . TYR A 1 90 ? 21.839 -1.737 -30.583 1.00 95.94 90 TYR A O 1
ATOM 657 N N . HIS A 1 91 ? 21.135 -3.304 -31.997 1.00 96.94 91 HIS A N 1
ATOM 658 C CA . HIS A 1 91 ? 22.466 -3.597 -32.536 1.00 96.94 91 HIS A CA 1
ATOM 659 C C . HIS A 1 91 ? 22.883 -2.683 -33.699 1.00 96.94 91 HIS A C 1
ATOM 661 O O . HIS A 1 91 ? 23.992 -2.834 -34.221 1.00 96.94 91 HIS A O 1
ATOM 667 N N . VAL A 1 92 ? 22.032 -1.750 -34.141 1.00 96.81 92 VAL A N 1
ATOM 668 C CA . VAL A 1 92 ? 22.283 -0.952 -35.349 1.00 96.81 92 VAL A CA 1
ATOM 669 C C . VAL A 1 92 ? 22.316 0.537 -35.037 1.00 96.81 92 VAL A C 1
ATOM 671 O O . VAL A 1 92 ? 21.432 1.073 -34.378 1.00 96.81 92 VAL A O 1
ATOM 674 N N . LEU A 1 93 ? 23.314 1.236 -35.573 1.00 96.12 93 LEU A N 1
ATOM 675 C CA . LEU A 1 93 ? 23.380 2.697 -35.583 1.00 96.12 93 LEU A CA 1
ATOM 676 C C . LEU A 1 93 ? 23.020 3.232 -36.970 1.00 96.12 93 LEU A C 1
ATOM 678 O O . LEU A 1 93 ? 23.454 2.690 -37.988 1.00 96.12 93 LEU A O 1
ATOM 682 N N . GLY A 1 94 ? 22.318 4.365 -37.013 1.00 94.56 94 GLY A N 1
ATOM 683 C CA . GLY A 1 94 ? 22.049 5.132 -38.240 1.00 94.56 94 GLY A CA 1
ATOM 684 C C . GLY A 1 94 ? 23.226 6.001 -38.706 1.00 94.56 94 GLY A C 1
ATOM 685 O O . GLY A 1 94 ? 23.020 7.134 -39.143 1.00 94.56 94 GLY A O 1
ATOM 686 N N . ALA A 1 95 ? 24.459 5.525 -38.524 1.00 93.25 95 ALA A N 1
ATOM 687 C CA . ALA A 1 95 ? 25.694 6.199 -38.913 1.00 93.25 95 ALA A CA 1
ATOM 688 C C . ALA A 1 95 ? 26.803 5.172 -39.176 1.00 93.25 95 ALA A C 1
ATOM 690 O O . ALA A 1 95 ? 26.771 4.084 -38.611 1.00 93.25 95 ALA A O 1
ATOM 691 N N . GLU A 1 96 ? 27.805 5.523 -39.983 1.00 93.19 96 GLU A N 1
ATOM 692 C CA . GLU A 1 96 ? 29.026 4.725 -40.172 1.00 93.19 96 GLU A CA 1
ATOM 693 C C . GLU A 1 96 ? 30.055 5.159 -39.125 1.00 93.19 96 GLU A C 1
ATOM 695 O O . GLU A 1 96 ? 30.419 6.335 -39.065 1.00 93.19 96 GLU A O 1
ATOM 700 N N . VAL A 1 97 ? 30.480 4.223 -38.276 1.00 93.00 97 VAL A N 1
ATOM 701 C CA . VAL A 1 97 ? 31.400 4.466 -37.161 1.00 93.00 97 VAL A CA 1
ATOM 702 C C . VAL A 1 97 ? 32.499 3.411 -37.198 1.00 93.00 97 VAL A C 1
ATOM 704 O O . VAL A 1 97 ? 32.259 2.253 -36.855 1.00 93.00 97 VAL A O 1
ATOM 707 N N . MET A 1 98 ? 33.708 3.800 -37.600 1.00 92.62 98 MET A N 1
ATOM 708 C CA . MET A 1 98 ? 34.877 2.914 -37.573 1.00 92.62 98 MET A CA 1
ATOM 709 C C . MET A 1 98 ? 35.496 2.899 -36.172 1.00 92.62 98 MET A C 1
ATOM 711 O O . MET A 1 98 ? 35.348 3.852 -35.403 1.00 92.62 98 MET A O 1
ATOM 715 N N . SER A 1 99 ? 36.259 1.860 -35.825 1.00 88.94 99 SER A N 1
ATOM 716 C CA . SER A 1 99 ? 36.906 1.773 -34.509 1.00 88.94 99 SER A CA 1
ATOM 717 C C . SER A 1 99 ? 37.916 2.904 -34.279 1.00 88.94 99 SER A C 1
ATOM 719 O O . SER A 1 99 ? 38.162 3.301 -33.142 1.00 88.94 99 SER A O 1
ATOM 721 N N . GLY A 1 100 ? 38.487 3.451 -35.357 1.00 86.50 100 GLY A N 1
ATOM 722 C CA . GLY A 1 100 ? 39.378 4.615 -35.318 1.00 86.50 100 GLY A CA 1
ATOM 723 C C . GLY A 1 100 ? 38.689 5.950 -35.005 1.00 86.50 100 GLY A C 1
ATOM 724 O O . GLY A 1 100 ? 39.383 6.906 -34.658 1.00 86.50 100 GLY A O 1
ATOM 725 N N . ASP A 1 101 ? 37.358 6.018 -35.101 1.00 87.62 101 ASP A N 1
ATOM 726 C CA . ASP A 1 101 ? 36.571 7.229 -34.835 1.00 87.62 101 ASP A CA 1
ATOM 727 C C . ASP A 1 101 ? 36.120 7.333 -33.366 1.00 87.62 101 ASP A C 1
ATOM 729 O O . ASP A 1 101 ? 35.556 8.351 -32.956 1.00 87.62 101 ASP A O 1
ATOM 733 N N . LEU A 1 102 ? 36.365 6.289 -32.565 1.00 90.25 102 LEU A N 1
ATOM 734 C CA . LEU A 1 102 ? 35.867 6.173 -31.198 1.00 90.25 102 LEU A CA 1
ATOM 735 C C . LEU A 1 102 ? 36.655 7.044 -30.208 1.00 90.25 102 LEU A C 1
ATOM 737 O O . LEU A 1 102 ? 37.887 7.024 -30.145 1.00 90.25 102 LEU A O 1
ATOM 741 N N . ALA A 1 103 ? 35.925 7.774 -29.366 1.00 91.19 103 ALA A N 1
ATOM 742 C CA . ALA A 1 103 ? 36.460 8.364 -28.145 1.00 91.19 103 ALA A CA 1
ATOM 743 C C . ALA A 1 103 ? 36.667 7.279 -27.063 1.00 91.19 103 ALA A C 1
ATOM 745 O O . ALA A 1 103 ? 36.046 6.220 -27.138 1.00 91.19 103 ALA A O 1
ATOM 746 N N . PRO A 1 104 ? 37.479 7.533 -26.010 1.00 90.94 104 PRO A N 1
ATOM 747 C CA . PRO A 1 104 ? 37.686 6.563 -24.926 1.00 90.94 104 PRO A CA 1
ATOM 748 C C . PRO A 1 104 ? 36.388 6.049 -24.287 1.00 90.94 104 PRO A C 1
ATOM 750 O O . PRO A 1 104 ? 36.295 4.886 -23.907 1.00 90.94 104 PRO A O 1
ATOM 753 N N . THR A 1 105 ? 35.373 6.909 -24.190 1.00 92.31 105 THR A N 1
ATOM 754 C CA . THR A 1 105 ? 34.009 6.540 -23.803 1.00 92.31 105 THR A CA 1
ATOM 755 C C . THR A 1 105 ? 33.037 7.451 -24.540 1.00 92.31 105 THR A C 1
ATOM 757 O O . THR A 1 105 ? 33.243 8.667 -24.575 1.00 92.31 105 THR A O 1
ATOM 760 N N . GLN A 1 106 ? 31.985 6.881 -25.122 1.00 93.12 106 GLN A N 1
ATOM 761 C CA . GLN A 1 106 ? 30.925 7.631 -25.791 1.00 93.12 106 GLN A CA 1
ATOM 762 C C . GLN A 1 106 ? 29.588 6.901 -25.710 1.00 93.12 106 GLN A C 1
ATOM 764 O O . GLN A 1 106 ? 29.536 5.676 -25.739 1.00 93.12 106 GLN A O 1
ATOM 769 N N . THR A 1 107 ? 28.510 7.673 -25.672 1.00 93.19 107 THR A N 1
ATOM 770 C CA . THR A 1 107 ? 27.138 7.169 -25.734 1.00 93.19 107 THR A CA 1
ATOM 771 C C . THR A 1 107 ? 26.560 7.504 -27.104 1.00 93.19 107 THR A C 1
ATOM 773 O O . THR A 1 107 ? 26.673 8.647 -27.553 1.00 93.19 107 THR A O 1
ATOM 776 N N . VAL A 1 108 ? 25.981 6.514 -27.782 1.00 93.19 108 VAL A N 1
ATOM 777 C CA . VAL A 1 108 ? 25.421 6.649 -29.135 1.00 93.19 108 VAL A CA 1
ATOM 778 C C . VAL A 1 108 ? 24.018 6.052 -29.189 1.00 93.19 108 VAL A C 1
ATOM 780 O O . VAL A 1 108 ? 23.774 5.009 -28.590 1.00 93.19 108 VAL A O 1
ATOM 783 N N . ALA A 1 109 ? 23.108 6.716 -29.901 1.00 93.50 109 ALA A N 1
ATOM 784 C CA . ALA A 1 109 ? 21.742 6.239 -30.100 1.00 93.50 109 ALA A CA 1
ATOM 785 C C . ALA A 1 109 ? 21.691 5.161 -31.193 1.00 93.50 109 ALA A C 1
ATOM 787 O O . ALA A 1 109 ? 22.326 5.305 -32.243 1.00 93.50 109 ALA A O 1
ATOM 788 N N . THR A 1 110 ? 20.924 4.108 -30.941 1.00 95.81 110 THR A N 1
ATOM 789 C CA . THR A 1 110 ? 20.676 2.994 -31.861 1.00 95.81 110 THR A CA 1
ATOM 790 C C . THR A 1 110 ? 19.378 3.219 -32.647 1.00 95.81 110 THR A C 1
ATOM 792 O O . THR A 1 110 ? 18.687 4.223 -32.452 1.00 95.81 110 THR A O 1
ATOM 795 N N . LEU A 1 111 ? 19.043 2.318 -33.573 1.00 94.19 111 LEU A N 1
ATOM 796 C CA . LEU A 1 111 ? 17.820 2.418 -34.371 1.00 94.19 111 LEU A CA 1
ATOM 797 C C . LEU A 1 111 ? 16.548 2.029 -33.606 1.00 94.19 111 LEU A C 1
ATOM 799 O O . LEU A 1 111 ? 15.470 2.370 -34.092 1.00 94.19 111 LEU A O 1
ATOM 803 N N . ASN A 1 112 ? 16.646 1.363 -32.448 1.00 90.50 112 ASN A N 1
ATOM 804 C CA . ASN A 1 112 ? 15.472 1.093 -31.606 1.00 90.50 112 ASN A CA 1
ATOM 805 C C . ASN A 1 112 ? 15.035 2.347 -30.813 1.00 90.50 112 ASN A C 1
ATOM 807 O O . ASN A 1 112 ? 13.872 2.482 -30.453 1.00 90.50 112 ASN A O 1
ATOM 811 N N . GLY A 1 113 ? 15.944 3.314 -30.634 1.00 88.94 113 GLY A N 1
ATOM 812 C CA . GLY A 1 113 ? 15.717 4.564 -29.903 1.00 88.94 113 GLY A CA 1
ATOM 813 C C . GLY A 1 113 ? 16.559 4.684 -28.632 1.00 88.94 113 GLY A C 1
ATOM 814 O O . GLY A 1 113 ? 16.916 5.802 -28.249 1.00 88.94 113 GLY A O 1
ATOM 815 N N . ASP A 1 114 ? 16.963 3.559 -28.043 1.00 90.38 114 ASP A N 1
ATOM 816 C CA . ASP A 1 114 ? 17.842 3.509 -26.882 1.00 90.38 114 ASP A CA 1
ATOM 817 C C . ASP A 1 114 ? 19.296 3.765 -27.255 1.00 90.38 114 ASP A C 1
ATOM 819 O O . ASP A 1 114 ? 19.725 3.671 -28.410 1.00 90.38 114 ASP A O 1
ATOM 823 N N . SER A 1 115 ? 20.089 4.093 -26.238 1.00 92.12 115 SER A N 1
ATOM 824 C CA . SER A 1 115 ? 21.516 4.341 -26.396 1.00 92.12 115 SER A CA 1
ATOM 825 C C . SER A 1 115 ? 22.368 3.182 -25.894 1.00 92.12 115 SER A C 1
ATOM 827 O O . SER A 1 115 ? 22.049 2.529 -24.902 1.00 92.12 115 SER A O 1
ATOM 829 N N . ILE A 1 116 ? 23.507 2.985 -26.551 1.00 94.44 116 ILE A N 1
ATOM 830 C CA . ILE A 1 116 ? 24.591 2.119 -26.089 1.00 94.44 116 ILE A CA 1
ATOM 831 C C . ILE A 1 116 ? 25.780 2.974 -25.648 1.00 94.44 116 ILE A C 1
ATOM 833 O O . ILE A 1 116 ? 26.033 4.058 -26.183 1.00 94.44 116 ILE A O 1
ATOM 837 N N . THR A 1 117 ? 26.545 2.468 -24.688 1.00 94.38 117 THR A N 1
ATOM 838 C CA . THR A 1 117 ? 27.822 3.048 -24.266 1.00 94.38 117 THR A CA 1
ATOM 839 C C . THR A 1 117 ? 28.970 2.248 -24.858 1.00 94.38 117 THR A C 1
ATOM 841 O O . THR A 1 117 ? 29.143 1.073 -24.548 1.00 94.38 117 THR A O 1
ATOM 844 N N . VAL A 1 118 ? 29.788 2.894 -25.681 1.00 94.75 118 VAL A N 1
ATOM 845 C CA . VAL A 1 118 ? 31.001 2.320 -26.263 1.00 94.75 118 VAL A CA 1
ATOM 846 C C . VAL A 1 118 ? 32.203 2.789 -25.454 1.00 94.75 118 VAL A C 1
ATOM 848 O O . VAL A 1 118 ? 32.400 3.993 -25.278 1.00 94.75 118 VAL A O 1
ATOM 851 N N . THR A 1 119 ? 33.010 1.850 -24.966 1.00 94.19 119 THR A N 1
ATOM 852 C CA . THR A 1 119 ? 34.226 2.134 -24.193 1.00 94.19 119 THR A CA 1
ATOM 853 C C . THR A 1 119 ? 35.434 1.482 -24.846 1.00 94.19 119 THR A C 1
ATOM 855 O O . THR A 1 119 ? 35.396 0.297 -25.173 1.00 94.19 119 THR A O 1
ATOM 858 N N . VAL A 1 120 ? 36.511 2.251 -25.001 1.00 93.06 120 VAL A N 1
ATOM 859 C CA . VAL A 1 120 ? 37.800 1.785 -25.516 1.00 93.06 120 VAL A CA 1
ATOM 860 C C . VAL A 1 120 ? 38.798 1.711 -24.363 1.00 93.06 120 VAL A C 1
ATOM 862 O O . VAL A 1 120 ? 39.173 2.742 -23.802 1.00 93.06 120 VAL A O 1
ATOM 865 N N . ASP A 1 121 ? 39.257 0.505 -24.032 1.00 88.81 121 ASP A N 1
ATOM 866 C CA . ASP A 1 121 ? 40.308 0.272 -23.036 1.00 88.81 121 ASP A CA 1
ATOM 867 C C . ASP A 1 121 ? 41.416 -0.618 -23.607 1.00 88.81 121 ASP A C 1
ATOM 869 O O . ASP A 1 121 ? 41.158 -1.703 -24.115 1.00 88.81 121 ASP A O 1
ATOM 873 N N . MET A 1 122 ? 42.666 -0.154 -23.528 1.00 83.06 122 MET A N 1
ATOM 874 C CA . MET A 1 122 ? 43.854 -0.859 -24.041 1.00 83.06 122 MET A CA 1
ATOM 875 C C . MET A 1 122 ? 43.675 -1.459 -25.454 1.00 83.06 122 MET A C 1
ATOM 877 O O . MET A 1 122 ? 44.024 -2.615 -25.684 1.00 83.06 122 MET A O 1
ATOM 881 N N . ASP A 1 123 ? 43.134 -0.667 -26.387 1.00 81.94 123 ASP A N 1
ATOM 882 C CA . ASP A 1 123 ? 42.807 -1.056 -27.773 1.00 81.94 123 ASP A CA 1
ATOM 883 C C . ASP A 1 123 ? 41.689 -2.117 -27.920 1.00 81.94 123 ASP A C 1
ATOM 885 O O . ASP A 1 123 ? 41.444 -2.605 -29.022 1.00 81.94 123 ASP A O 1
ATOM 889 N N . MET A 1 124 ? 40.973 -2.454 -26.843 1.00 87.56 124 MET A N 1
ATOM 890 C CA . MET A 1 124 ? 39.757 -3.273 -26.874 1.00 87.56 124 MET A CA 1
ATOM 891 C C . MET A 1 124 ? 38.518 -2.381 -26.815 1.00 87.56 124 MET A C 1
ATOM 893 O O . MET A 1 124 ? 38.432 -1.478 -25.982 1.00 87.56 124 MET A O 1
ATOM 897 N N . VAL A 1 125 ? 37.550 -2.643 -27.693 1.00 94.12 125 VAL A N 1
ATOM 898 C CA . VAL A 1 125 ? 36.262 -1.940 -27.723 1.00 94.12 125 VAL A CA 1
ATOM 899 C C . VAL A 1 125 ? 35.214 -2.809 -27.037 1.00 94.12 125 VAL A C 1
ATOM 901 O O . VAL A 1 125 ? 35.046 -3.974 -27.392 1.00 94.12 125 VAL A O 1
ATOM 904 N N . SER A 1 126 ? 34.499 -2.228 -26.080 1.00 94.56 126 SER A N 1
ATOM 905 C CA . SER A 1 126 ? 33.378 -2.858 -25.383 1.00 94.56 126 SER A CA 1
ATOM 906 C C . SER A 1 126 ? 32.103 -2.034 -25.541 1.00 94.56 126 SER A C 1
ATOM 908 O O . SER A 1 126 ? 32.152 -0.803 -25.576 1.00 94.56 126 SER A O 1
ATOM 910 N N . ILE A 1 127 ? 30.966 -2.718 -25.623 1.00 95.38 127 ILE A N 1
ATOM 911 C CA . ILE A 1 127 ? 29.628 -2.140 -25.736 1.00 95.38 127 ILE A CA 1
ATOM 912 C C . ILE A 1 127 ? 28.848 -2.489 -24.467 1.00 95.38 127 ILE A C 1
ATOM 914 O O . ILE A 1 127 ? 28.796 -3.653 -24.064 1.00 95.38 127 ILE A O 1
ATOM 918 N N . ASN A 1 128 ? 28.303 -1.470 -23.799 1.00 92.12 128 ASN A N 1
ATOM 919 C CA . ASN A 1 128 ? 27.600 -1.543 -22.511 1.00 92.12 128 ASN A CA 1
ATOM 920 C C . ASN A 1 128 ? 28.383 -2.262 -21.393 1.00 92.12 128 ASN A C 1
ATOM 922 O O . ASN A 1 128 ? 27.810 -2.667 -20.389 1.00 92.12 128 ASN A O 1
ATOM 926 N N . GLY A 1 129 ? 29.697 -2.447 -21.563 1.00 89.94 129 GLY A N 1
ATOM 927 C CA . GLY A 1 129 ? 30.527 -3.253 -20.664 1.00 89.94 129 GLY A CA 1
ATOM 928 C C . GLY A 1 129 ? 30.233 -4.761 -20.690 1.00 89.94 129 GLY A C 1
ATOM 929 O O . GLY A 1 129 ? 30.827 -5.485 -19.895 1.00 89.94 129 GLY A O 1
ATOM 930 N N . VAL A 1 130 ? 29.354 -5.237 -21.583 1.00 90.56 130 VAL A N 1
ATOM 931 C CA . VAL A 1 130 ? 28.909 -6.644 -21.651 1.00 90.56 130 VAL A CA 1
ATOM 932 C C . VAL A 1 130 ? 29.355 -7.367 -22.920 1.00 90.56 130 VAL A C 1
ATOM 934 O O . VAL A 1 130 ? 29.595 -8.567 -22.861 1.00 90.56 130 VAL A O 1
ATOM 937 N N . ALA A 1 131 ? 29.502 -6.655 -24.043 1.00 95.56 131 ALA A N 1
ATOM 938 C CA . ALA A 1 131 ? 29.926 -7.231 -25.318 1.00 95.56 131 ALA A CA 1
ATOM 939 C C . ALA A 1 131 ? 31.281 -6.667 -25.744 1.00 95.56 131 ALA A C 1
ATOM 941 O O . ALA A 1 131 ? 31.486 -5.453 -25.714 1.00 95.56 131 ALA A O 1
ATOM 942 N N . MET A 1 132 ? 32.197 -7.526 -26.172 1.00 96.12 132 MET A N 1
ATOM 943 C CA . MET A 1 132 ? 33.488 -7.151 -26.740 1.00 96.12 132 MET A CA 1
ATOM 944 C C . MET A 1 132 ? 33.436 -7.224 -28.260 1.00 96.12 132 MET A C 1
ATOM 946 O O . MET A 1 132 ? 32.924 -8.184 -28.834 1.00 96.12 132 MET A O 1
ATOM 950 N N . VAL A 1 133 ? 34.025 -6.231 -28.927 1.00 96.31 133 VAL A N 1
ATOM 951 C CA . VAL A 1 133 ? 34.238 -6.284 -30.376 1.00 96.31 133 VAL A CA 1
ATOM 952 C C . VAL A 1 133 ? 35.424 -7.206 -30.661 1.00 96.31 133 VAL A C 1
ATOM 954 O O . VAL A 1 133 ? 36.569 -6.877 -30.351 1.00 96.31 133 VAL A O 1
ATOM 957 N N . ILE A 1 134 ? 35.153 -8.365 -31.261 1.00 94.81 134 ILE A N 1
ATOM 958 C CA . ILE A 1 134 ? 36.159 -9.394 -31.570 1.00 94.81 134 ILE A CA 1
ATOM 959 C C . ILE A 1 134 ? 36.713 -9.286 -32.995 1.00 94.81 134 ILE A C 1
ATOM 961 O O . ILE A 1 134 ? 37.823 -9.752 -33.261 1.00 94.81 134 ILE A O 1
ATOM 965 N N . ALA A 1 135 ? 35.980 -8.635 -33.901 1.00 93.88 135 ALA A N 1
ATOM 966 C CA . ALA A 1 135 ? 36.489 -8.202 -35.197 1.00 93.88 135 ALA A CA 1
ATOM 967 C C . ALA A 1 135 ? 35.843 -6.866 -35.582 1.00 93.88 135 ALA A C 1
ATOM 969 O O . ALA A 1 135 ? 34.625 -6.774 -35.684 1.00 93.88 135 ALA A O 1
ATOM 970 N N . ALA A 1 136 ? 36.659 -5.837 -35.791 1.00 93.38 136 ALA A N 1
ATOM 971 C CA . ALA A 1 136 ? 36.197 -4.491 -36.119 1.00 93.38 136 ALA A CA 1
ATOM 972 C C . ALA A 1 136 ? 36.387 -4.157 -37.608 1.00 93.38 136 ALA A C 1
ATOM 974 O O . ALA A 1 136 ? 37.173 -4.807 -38.304 1.00 93.38 136 ALA A O 1
ATOM 975 N N . ASP A 1 137 ? 35.717 -3.095 -38.054 1.00 94.19 137 ASP A N 1
ATOM 976 C CA . ASP A 1 137 ? 35.924 -2.423 -39.345 1.00 94.19 137 ASP A CA 1
ATOM 977 C C . ASP A 1 137 ? 35.681 -3.312 -40.582 1.00 94.19 137 ASP A C 1
ATOM 979 O O . ASP A 1 137 ? 36.383 -3.212 -41.597 1.00 94.19 137 ASP A O 1
ATOM 983 N N . VAL A 1 138 ? 34.670 -4.188 -40.543 1.00 94.50 138 VAL A N 1
ATOM 984 C CA . VAL A 1 138 ? 34.264 -4.952 -41.731 1.00 94.50 138 VAL A CA 1
ATOM 985 C C . VAL A 1 138 ? 33.427 -4.052 -42.640 1.00 94.50 138 VAL A C 1
ATOM 987 O O . VAL A 1 138 ? 32.233 -3.851 -42.426 1.00 94.50 138 VAL A O 1
ATOM 990 N N . ALA A 1 139 ? 34.077 -3.471 -43.648 1.00 93.25 139 ALA A N 1
ATOM 991 C CA . ALA A 1 139 ? 33.461 -2.503 -44.551 1.00 93.25 139 ALA A CA 1
ATOM 992 C C . ALA A 1 139 ? 32.410 -3.127 -45.488 1.00 93.25 139 ALA A C 1
ATOM 994 O O . ALA A 1 139 ? 32.644 -4.173 -46.098 1.00 93.25 139 ALA A O 1
ATOM 995 N N . ALA A 1 140 ? 31.299 -2.412 -45.660 1.00 93.19 140 ALA A N 1
ATOM 996 C CA . ALA A 1 140 ? 30.233 -2.665 -46.620 1.00 93.19 140 ALA A CA 1
ATOM 997 C C . ALA A 1 140 ? 29.925 -1.382 -47.419 1.00 93.19 140 ALA A C 1
ATOM 999 O O . ALA A 1 140 ? 30.277 -0.277 -47.018 1.00 93.19 140 ALA A O 1
ATOM 1000 N N . ASP A 1 141 ? 29.243 -1.498 -48.557 1.00 93.88 141 ASP A N 1
ATOM 1001 C CA . ASP A 1 141 ? 28.920 -0.350 -49.417 1.00 93.88 141 ASP A CA 1
ATOM 1002 C C . ASP A 1 141 ? 27.900 0.615 -48.788 1.00 93.88 141 ASP A C 1
ATOM 1004 O O . ASP A 1 141 ? 27.860 1.790 -49.154 1.00 93.88 141 ASP A O 1
ATOM 1008 N N . ASN A 1 142 ? 27.082 0.139 -47.842 1.00 94.25 142 ASN A N 1
ATOM 1009 C CA . ASN A 1 142 ? 26.106 0.94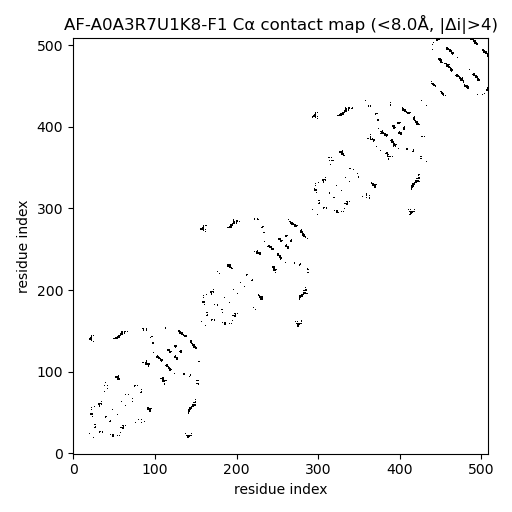6 -47.109 1.00 94.25 142 ASN A CA 1
ATOM 1010 C C . ASN A 1 142 ? 26.429 1.085 -45.608 1.00 94.25 142 ASN A C 1
ATOM 1012 O O . ASN A 1 142 ? 25.559 1.506 -44.845 1.00 94.25 142 ASN A O 1
ATOM 1016 N N . GLY A 1 143 ? 27.650 0.754 -45.165 1.00 95.69 143 GLY A N 1
ATOM 1017 C CA . GLY A 1 143 ? 28.015 0.865 -43.754 1.00 95.69 143 GLY A CA 1
ATOM 1018 C C . GLY A 1 143 ? 29.218 0.035 -43.310 1.00 95.69 143 GLY A C 1
ATOM 1019 O O . GLY A 1 143 ? 30.083 -0.331 -44.101 1.00 95.69 143 GLY A O 1
ATOM 1020 N N . VAL A 1 144 ? 29.254 -0.292 -42.021 1.00 96.75 144 VAL A N 1
ATOM 1021 C CA . VAL A 1 144 ? 30.301 -1.105 -41.389 1.00 96.75 144 VAL A CA 1
ATOM 1022 C C . VAL A 1 144 ? 29.692 -2.147 -40.452 1.00 96.75 144 VAL A C 1
ATOM 1024 O O . VAL A 1 144 ? 28.654 -1.912 -39.833 1.00 96.75 144 VAL A O 1
ATOM 1027 N N . VAL A 1 145 ? 30.338 -3.307 -40.348 1.00 97.00 145 VAL A N 1
ATOM 1028 C CA . VAL A 1 145 ? 29.993 -4.365 -39.395 1.00 97.00 145 VAL A CA 1
ATOM 1029 C C . VAL A 1 145 ? 31.128 -4.537 -38.381 1.00 97.00 145 VAL A C 1
ATOM 1031 O O . VAL A 1 145 ? 32.295 -4.670 -38.755 1.00 97.00 145 VAL A O 1
ATOM 1034 N N . HIS A 1 146 ? 30.775 -4.559 -37.097 1.00 96.88 146 HIS A N 1
ATOM 1035 C CA . HIS A 1 146 ? 31.654 -4.922 -35.984 1.00 96.88 146 HIS A CA 1
ATOM 1036 C C . HIS A 1 146 ? 31.140 -6.212 -35.361 1.00 96.88 146 HIS A C 1
ATOM 1038 O O . HIS A 1 146 ? 30.022 -6.252 -34.863 1.00 96.88 146 HIS A O 1
ATOM 1044 N N . VAL A 1 147 ? 31.934 -7.274 -35.380 1.00 97.25 147 VAL A N 1
ATOM 1045 C CA . VAL A 1 147 ? 31.559 -8.566 -34.800 1.00 97.25 147 VAL A CA 1
ATOM 1046 C C . VAL A 1 147 ? 31.733 -8.516 -33.286 1.00 97.25 147 VAL A C 1
ATOM 1048 O O . VAL A 1 147 ? 32.804 -8.128 -32.811 1.00 97.25 147 VAL A O 1
ATOM 1051 N N . ILE A 1 148 ? 30.713 -8.942 -32.541 1.00 97.50 148 ILE A N 1
ATOM 1052 C CA . ILE A 1 148 ? 30.695 -8.948 -31.073 1.00 97.50 148 ILE A CA 1
ATOM 1053 C C . ILE A 1 148 ? 30.480 -10.355 -30.495 1.00 97.50 148 ILE A C 1
ATOM 1055 O O . ILE A 1 148 ? 29.923 -11.243 -31.146 1.00 97.50 148 ILE A O 1
ATOM 1059 N N . ASP A 1 149 ? 30.937 -10.569 -29.262 1.00 97.00 149 ASP A N 1
ATOM 1060 C CA . ASP A 1 149 ? 30.876 -11.862 -28.562 1.00 97.00 149 ASP A CA 1
ATOM 1061 C C . ASP A 1 149 ? 29.678 -12.038 -27.610 1.00 97.00 149 ASP A C 1
ATOM 1063 O O . ASP A 1 149 ? 29.530 -13.108 -27.020 1.00 97.00 149 ASP A O 1
ATOM 1067 N N . ALA A 1 150 ? 28.799 -11.040 -27.493 1.00 96.56 150 ALA A N 1
ATOM 1068 C CA . ALA A 1 150 ? 27.567 -11.111 -26.707 1.00 96.56 150 ALA A CA 1
ATOM 1069 C C . ALA A 1 150 ? 26.405 -10.425 -27.439 1.00 96.56 150 ALA A C 1
ATOM 1071 O O . ALA A 1 150 ? 26.622 -9.496 -28.212 1.00 96.56 150 ALA A O 1
ATOM 1072 N N . VAL A 1 151 ? 25.171 -10.871 -27.191 1.00 95.50 151 VAL A N 1
ATOM 1073 C CA . VAL A 1 151 ? 23.957 -10.209 -27.696 1.00 95.50 151 VAL A CA 1
ATOM 1074 C C . VAL A 1 151 ? 23.653 -8.993 -26.817 1.00 95.50 151 VAL A C 1
ATOM 1076 O O . VAL A 1 151 ? 23.584 -9.111 -25.594 1.00 95.50 151 VAL A O 1
ATOM 1079 N N . LEU A 1 152 ? 23.472 -7.825 -27.431 1.00 94.00 152 LEU A N 1
ATOM 1080 C CA . LEU A 1 152 ? 23.022 -6.608 -26.761 1.00 94.00 152 LEU A CA 1
ATOM 1081 C C . LEU A 1 152 ? 21.515 -6.685 -26.521 1.00 94.00 152 LEU A C 1
ATOM 1083 O O . LEU A 1 152 ? 20.741 -6.827 -27.464 1.00 94.00 152 LEU A O 1
ATOM 1087 N N . LEU A 1 153 ? 21.101 -6.569 -25.266 1.00 90.25 153 LEU A N 1
ATOM 1088 C CA . LEU A 1 153 ? 19.693 -6.459 -24.904 1.00 90.25 153 LEU A CA 1
ATOM 1089 C C . LEU A 1 153 ? 19.376 -4.983 -24.621 1.00 90.25 153 LEU A C 1
ATOM 1091 O O . LEU A 1 153 ? 20.156 -4.359 -23.888 1.00 90.25 153 LEU A O 1
ATOM 1095 N N . PRO A 1 154 ? 18.291 -4.428 -25.194 1.00 85.62 154 PRO A N 1
ATOM 1096 C CA . PRO A 1 154 ? 17.778 -3.119 -24.808 1.00 85.62 154 PRO A CA 1
ATOM 1097 C C . PRO A 1 154 ? 17.583 -3.045 -23.286 1.00 85.62 154 PRO A C 1
ATOM 1099 O O . PRO A 1 154 ? 17.313 -4.076 -22.655 1.00 85.62 154 PRO A O 1
ATOM 1102 N N . PRO A 1 155 ? 17.744 -1.864 -22.667 1.00 78.44 155 PRO A N 1
ATOM 1103 C CA . PRO A 1 155 ? 17.329 -1.687 -21.281 1.00 78.44 155 PRO A CA 1
ATOM 1104 C C . PRO A 1 155 ? 15.837 -2.027 -21.156 1.00 78.44 155 PRO A C 1
ATOM 1106 O O . PRO A 1 155 ? 15.040 -1.622 -21.994 1.00 78.44 155 PRO A O 1
ATOM 1109 N N . ALA A 1 156 ? 15.461 -2.791 -20.129 1.00 74.12 156 ALA A N 1
ATOM 1110 C CA . ALA A 1 156 ? 14.050 -3.035 -19.857 1.00 74.12 156 ALA A CA 1
ATOM 1111 C C . ALA A 1 156 ? 13.374 -1.720 -19.448 1.00 74.12 156 ALA A C 1
ATOM 1113 O O . ALA A 1 156 ? 13.964 -0.926 -18.709 1.00 74.12 156 ALA A O 1
ATOM 1114 N N . ASP A 1 157 ? 12.139 -1.512 -19.901 1.00 79.31 157 ASP A N 1
ATOM 1115 C CA . ASP A 1 157 ? 11.309 -0.420 -19.403 1.00 79.31 157 ASP A CA 1
ATOM 1116 C C . ASP A 1 157 ? 11.151 -0.560 -17.879 1.00 79.31 157 ASP A C 1
ATOM 1118 O O . ASP A 1 157 ? 10.809 -1.653 -17.398 1.00 79.31 157 ASP A O 1
ATOM 1122 N N . PRO A 1 158 ? 11.386 0.517 -17.107 1.00 88.06 158 PRO A N 1
ATOM 1123 C CA . PRO A 1 158 ? 11.365 0.444 -15.655 1.00 88.06 158 PRO A CA 1
ATOM 1124 C C . PRO A 1 158 ? 9.985 -0.006 -15.176 1.00 88.06 158 PRO A C 1
ATOM 1126 O O . PRO A 1 158 ? 8.950 0.461 -15.657 1.00 88.06 158 PRO A O 1
ATOM 1129 N N . THR A 1 159 ? 9.963 -0.930 -14.225 1.00 93.69 159 THR A N 1
ATOM 1130 C CA . THR A 1 159 ? 8.741 -1.310 -13.515 1.00 93.69 159 THR A CA 1
ATOM 1131 C C . THR A 1 159 ? 8.301 -0.183 -12.580 1.00 93.69 159 THR A C 1
ATOM 1133 O O . THR A 1 159 ? 9.053 0.754 -12.303 1.00 93.69 159 THR A O 1
ATOM 1136 N N . VAL A 1 160 ? 7.094 -0.272 -12.018 1.00 96.44 160 VAL A N 1
ATOM 1137 C CA . VAL A 1 160 ? 6.670 0.674 -10.971 1.00 96.44 160 VAL A CA 1
ATOM 1138 C C . VAL A 1 160 ? 7.596 0.643 -9.746 1.00 96.44 160 VAL A C 1
ATOM 1140 O O . VAL A 1 160 ? 7.797 1.680 -9.117 1.00 96.44 160 VAL A O 1
ATOM 1143 N N . ALA A 1 161 ? 8.205 -0.508 -9.433 1.00 95.81 161 ALA A N 1
ATOM 1144 C CA . ALA A 1 161 ? 9.198 -0.624 -8.365 1.00 95.81 161 ALA A CA 1
ATOM 1145 C C . ALA A 1 161 ? 10.499 0.120 -8.709 1.00 95.81 161 ALA A C 1
ATOM 1147 O O . ALA A 1 161 ? 11.031 0.840 -7.861 1.00 95.81 161 ALA A O 1
ATOM 1148 N N . ASP A 1 162 ? 10.971 0.011 -9.955 1.00 93.94 162 ASP A N 1
ATOM 1149 C CA . ASP A 1 162 ? 12.158 0.734 -10.431 1.00 93.94 162 ASP A CA 1
ATOM 1150 C C . ASP A 1 162 ? 11.918 2.248 -10.407 1.00 93.94 162 ASP A C 1
ATOM 1152 O O . ASP A 1 162 ? 12.749 3.000 -9.903 1.00 93.94 162 ASP A O 1
ATOM 1156 N N . ILE A 1 163 ? 10.736 2.701 -10.849 1.00 95.25 163 ILE A N 1
ATOM 1157 C CA . ILE A 1 163 ? 10.340 4.119 -10.810 1.00 95.25 163 ILE A CA 1
ATOM 1158 C C . ILE A 1 163 ? 10.426 4.686 -9.388 1.00 95.25 163 ILE A C 1
ATOM 1160 O O . ILE A 1 163 ? 10.910 5.803 -9.200 1.00 95.25 163 ILE A O 1
ATOM 1164 N N . ILE A 1 164 ? 9.952 3.937 -8.388 1.00 96.81 164 ILE A N 1
ATOM 1165 C CA . ILE A 1 164 ? 9.997 4.359 -6.982 1.00 96.81 164 ILE A CA 1
ATOM 1166 C C . ILE A 1 164 ? 11.441 4.349 -6.468 1.00 96.81 164 ILE A C 1
ATOM 1168 O O . ILE A 1 164 ? 11.876 5.319 -5.852 1.00 96.81 164 ILE A O 1
ATOM 1172 N N . THR A 1 165 ? 12.189 3.282 -6.750 1.00 94.44 165 THR A N 1
ATOM 1173 C CA . THR A 1 165 ? 13.557 3.076 -6.246 1.00 94.44 165 THR A CA 1
ATOM 1174 C C . THR A 1 165 ? 14.548 4.095 -6.807 1.00 94.44 165 THR A C 1
ATOM 1176 O O . THR A 1 165 ? 15.405 4.594 -6.077 1.00 94.44 165 THR A O 1
ATOM 1179 N N . ASP A 1 166 ? 14.406 4.461 -8.081 1.00 92.62 166 ASP A N 1
ATOM 1180 C CA . ASP A 1 166 ? 15.259 5.450 -8.746 1.00 92.62 166 ASP A CA 1
ATOM 1181 C C . ASP A 1 166 ? 14.853 6.902 -8.430 1.00 92.62 166 ASP A C 1
ATOM 1183 O O . ASP A 1 166 ? 15.537 7.858 -8.821 1.00 92.62 166 ASP A O 1
ATOM 1187 N N . SER A 1 167 ? 13.748 7.100 -7.703 1.00 94.31 167 SER A N 1
ATOM 1188 C CA . SER A 1 167 ? 13.254 8.423 -7.346 1.00 94.31 167 SER A CA 1
ATOM 1189 C C . SER A 1 167 ? 13.970 9.002 -6.125 1.00 94.31 167 SER A C 1
ATOM 1191 O O . SER A 1 167 ? 14.013 8.418 -5.046 1.00 94.31 167 SER A O 1
ATOM 1193 N N . GLN A 1 168 ? 14.464 10.234 -6.267 1.00 95.44 168 GLN A N 1
ATOM 1194 C CA . GLN A 1 168 ? 15.075 10.985 -5.162 1.00 95.44 168 GLN A CA 1
ATOM 1195 C C . GLN A 1 168 ? 14.065 11.473 -4.114 1.00 95.44 168 GLN A C 1
ATOM 1197 O O . GLN A 1 168 ? 14.493 11.878 -3.037 1.00 95.44 168 GLN A O 1
ATOM 1202 N N . ASP A 1 169 ? 12.767 11.450 -4.429 1.00 95.94 169 ASP A N 1
ATOM 1203 C CA . ASP A 1 169 ? 11.697 11.951 -3.558 1.00 95.94 169 ASP A CA 1
ATOM 1204 C C . ASP A 1 169 ? 10.935 10.822 -2.837 1.00 95.94 169 ASP A C 1
ATOM 1206 O O . ASP A 1 169 ? 9.980 11.112 -2.122 1.00 95.94 169 ASP A O 1
ATOM 1210 N N . HIS A 1 170 ? 11.323 9.555 -3.032 1.00 97.94 170 HIS A N 1
ATOM 1211 C CA . HIS A 1 170 ? 10.651 8.374 -2.465 1.00 97.94 170 HIS A CA 1
ATOM 1212 C C . HIS A 1 170 ? 11.623 7.459 -1.709 1.00 97.94 170 HIS A C 1
ATOM 1214 O O . HIS A 1 170 ? 11.428 6.244 -1.651 1.00 97.94 170 HIS A O 1
ATOM 1220 N N . THR A 1 171 ? 12.692 8.014 -1.137 1.00 97.25 171 THR A N 1
ATOM 1221 C CA . THR A 1 171 ? 13.732 7.218 -0.473 1.00 97.25 171 THR A CA 1
ATOM 1222 C C . THR A 1 171 ? 13.208 6.459 0.749 1.00 97.25 171 THR A C 1
ATOM 1224 O O . THR A 1 171 ? 13.641 5.333 1.002 1.00 97.25 171 THR A O 1
ATOM 1227 N N . VAL A 1 172 ? 12.244 7.030 1.480 1.00 96.62 172 VAL A N 1
ATOM 1228 C CA . VAL A 1 172 ? 11.572 6.384 2.615 1.00 96.62 172 VAL A CA 1
ATOM 1229 C C . VAL A 1 172 ? 10.666 5.263 2.119 1.00 96.62 172 VAL A C 1
ATOM 1231 O O . VAL A 1 172 ? 10.769 4.140 2.607 1.00 96.62 172 VAL A O 1
ATOM 1234 N N . LEU A 1 173 ? 9.827 5.533 1.114 1.00 97.69 173 LEU A N 1
ATOM 1235 C CA . LEU A 1 173 ? 8.933 4.526 0.535 1.00 97.69 173 LEU A CA 1
ATOM 1236 C C . LEU A 1 173 ? 9.718 3.338 -0.033 1.00 97.69 173 LEU A C 1
ATOM 1238 O O . LEU A 1 173 ? 9.385 2.196 0.271 1.00 97.69 173 LEU A O 1
ATOM 1242 N N . ALA A 1 174 ? 10.776 3.597 -0.805 1.00 97.06 174 ALA A N 1
ATOM 1243 C CA . ALA A 1 174 ? 11.633 2.562 -1.375 1.00 97.06 174 ALA A CA 1
ATOM 1244 C C . ALA A 1 174 ? 12.241 1.666 -0.282 1.00 97.06 174 ALA A C 1
ATOM 1246 O O . ALA A 1 174 ? 12.196 0.443 -0.392 1.00 97.06 174 ALA A O 1
ATOM 1247 N N . ALA A 1 175 ? 12.732 2.256 0.814 1.00 95.62 175 ALA A N 1
ATOM 1248 C CA . ALA A 1 175 ? 13.259 1.492 1.944 1.00 95.62 175 ALA A CA 1
ATOM 1249 C C . ALA A 1 175 ? 12.183 0.636 2.642 1.00 95.62 175 ALA A C 1
ATOM 1251 O O . ALA A 1 175 ? 12.474 -0.470 3.098 1.00 95.62 175 ALA A O 1
ATOM 1252 N N . LEU A 1 176 ? 10.941 1.125 2.728 1.00 95.69 176 LEU A N 1
ATOM 1253 C CA . LEU A 1 176 ? 9.833 0.374 3.324 1.00 95.69 176 LEU A CA 1
ATOM 1254 C C . LEU A 1 176 ? 9.399 -0.801 2.445 1.00 95.69 176 LEU A C 1
ATOM 1256 O O . LEU A 1 176 ? 9.196 -1.902 2.963 1.00 95.69 176 LEU A O 1
ATOM 1260 N N . LEU A 1 177 ? 9.317 -0.596 1.130 1.00 96.00 177 LEU A N 1
ATOM 1261 C CA . LEU A 1 177 ? 9.029 -1.661 0.171 1.00 96.00 177 LEU A CA 1
ATOM 1262 C C . LEU A 1 177 ? 10.099 -2.762 0.219 1.00 96.00 177 LEU A C 1
ATOM 1264 O O . LEU A 1 177 ? 9.732 -3.924 0.367 1.00 96.00 177 LEU A O 1
ATOM 1268 N N . ASP A 1 178 ? 11.387 -2.398 0.215 1.00 94.12 178 ASP A N 1
ATOM 1269 C CA . ASP A 1 178 ? 12.518 -3.338 0.355 1.00 94.12 178 ASP A CA 1
ATOM 1270 C C . ASP A 1 178 ? 12.445 -4.118 1.682 1.00 94.12 178 ASP A C 1
ATOM 1272 O O . ASP A 1 178 ? 12.505 -5.347 1.716 1.00 94.12 178 ASP A O 1
ATOM 1276 N N . SER A 1 179 ? 12.210 -3.428 2.805 1.00 92.25 179 SER A N 1
ATOM 1277 C CA . SER A 1 179 ? 12.135 -4.082 4.122 1.00 92.25 179 SER A CA 1
ATOM 1278 C C . SER A 1 179 ? 10.961 -5.054 4.289 1.00 92.25 179 SER A C 1
ATOM 1280 O O . SER A 1 179 ? 11.033 -5.954 5.130 1.00 92.25 179 SER A O 1
ATOM 1282 N N . THR A 1 180 ? 9.898 -4.888 3.497 1.00 91.00 180 THR A N 1
ATOM 1283 C CA . THR A 1 180 ? 8.716 -5.764 3.499 1.00 91.00 180 THR A CA 1
ATOM 1284 C C . THR A 1 180 ? 8.728 -6.794 2.365 1.00 91.00 180 THR A C 1
ATOM 1286 O O . THR A 1 180 ? 7.907 -7.711 2.377 1.00 91.00 180 THR A O 1
ATOM 1289 N N . GLY A 1 181 ? 9.660 -6.688 1.409 1.00 91.69 181 GLY A N 1
ATOM 1290 C CA . GLY A 1 181 ? 9.722 -7.522 0.203 1.00 91.69 181 GLY A CA 1
ATOM 1291 C C . GLY A 1 181 ? 8.607 -7.235 -0.813 1.00 91.69 181 GLY A C 1
ATOM 1292 O O . GLY A 1 181 ? 8.311 -8.064 -1.678 1.00 91.69 181 GLY A O 1
ATOM 1293 N N . LEU A 1 182 ? 7.922 -6.093 -0.683 1.00 94.00 182 LEU A N 1
ATOM 1294 C CA . LEU A 1 182 ? 6.873 -5.679 -1.619 1.00 94.00 182 LEU A CA 1
ATOM 1295 C C . LEU A 1 182 ? 7.449 -5.132 -2.928 1.00 94.00 182 LEU A C 1
ATOM 1297 O O . LEU A 1 182 ? 6.760 -5.164 -3.945 1.00 94.00 182 LEU A O 1
ATOM 1301 N N . ASP A 1 183 ? 8.698 -4.678 -2.925 1.00 92.88 183 ASP A N 1
ATOM 1302 C CA . ASP A 1 183 ? 9.452 -4.276 -4.112 1.00 92.88 183 ASP A CA 1
ATOM 1303 C C . ASP A 1 183 ? 9.550 -5.413 -5.146 1.00 92.88 183 ASP A C 1
ATOM 1305 O O . ASP A 1 183 ? 9.227 -5.200 -6.313 1.00 92.88 183 ASP A O 1
ATOM 1309 N N . GLU A 1 184 ? 9.858 -6.645 -4.722 1.00 92.31 184 GLU A N 1
ATOM 1310 C CA . GLU A 1 184 ? 9.884 -7.817 -5.612 1.00 92.31 184 GLU A CA 1
ATOM 1311 C C . GLU A 1 184 ? 8.506 -8.092 -6.236 1.00 92.31 184 GLU A C 1
ATOM 1313 O O . GLU A 1 184 ? 8.395 -8.475 -7.403 1.00 92.31 184 GLU A O 1
ATOM 1318 N N . THR A 1 185 ? 7.435 -7.878 -5.465 1.00 92.56 185 THR A N 1
ATOM 1319 C CA . THR A 1 185 ? 6.056 -8.059 -5.946 1.00 92.56 185 THR A CA 1
ATOM 1320 C C . THR A 1 185 ? 5.687 -6.982 -6.963 1.00 92.56 185 THR A C 1
ATOM 1322 O O . THR A 1 185 ? 5.110 -7.290 -8.005 1.00 92.56 185 THR A O 1
ATOM 1325 N N . LEU A 1 186 ? 6.051 -5.730 -6.683 1.00 94.94 186 LEU A N 1
ATOM 1326 C CA . LEU A 1 186 ? 5.805 -4.578 -7.547 1.00 94.94 186 LEU A CA 1
ATOM 1327 C C . LEU A 1 186 ? 6.701 -4.550 -8.791 1.00 94.94 186 LEU A C 1
ATOM 1329 O O . LEU A 1 186 ? 6.364 -3.858 -9.746 1.00 94.94 186 LEU A O 1
ATOM 1333 N N . ALA A 1 187 ? 7.801 -5.302 -8.815 1.00 92.62 187 ALA A N 1
ATOM 1334 C CA . ALA A 1 187 ? 8.598 -5.561 -10.016 1.00 92.62 187 ALA A CA 1
ATOM 1335 C C . ALA A 1 187 ? 8.039 -6.720 -10.871 1.00 92.62 187 ALA A C 1
ATOM 1337 O O . ALA A 1 187 ? 8.470 -6.928 -12.003 1.00 92.62 187 ALA A O 1
ATOM 1338 N N . GLY A 1 188 ? 7.093 -7.498 -10.331 1.00 88.62 188 GLY A N 1
ATOM 1339 C CA . GLY A 1 188 ? 6.499 -8.661 -10.987 1.00 88.62 188 GLY A CA 1
ATOM 1340 C C . GLY A 1 188 ? 5.442 -8.331 -12.047 1.00 88.62 188 GLY A C 1
ATOM 1341 O O . GLY A 1 188 ? 5.297 -7.200 -12.510 1.00 88.62 188 GLY A O 1
ATOM 1342 N N . GLU A 1 189 ? 4.665 -9.346 -12.430 1.00 88.12 189 GLU A N 1
ATOM 1343 C CA . GLU A 1 189 ? 3.567 -9.214 -13.397 1.00 88.12 189 GLU A CA 1
ATOM 1344 C C . GLU A 1 189 ? 2.452 -8.308 -12.848 1.00 88.12 189 GLU A C 1
ATOM 1346 O O . GLU A 1 189 ? 1.812 -8.627 -11.844 1.00 88.12 189 GLU A O 1
ATOM 1351 N N . GLY A 1 190 ? 2.215 -7.187 -13.531 1.00 89.25 190 GLY A N 1
ATOM 1352 C CA . GLY A 1 190 ? 1.133 -6.253 -13.236 1.00 89.25 190 GLY A CA 1
ATOM 1353 C C . GLY A 1 190 ? -0.210 -6.636 -13.884 1.00 89.25 190 GLY A C 1
ATOM 1354 O O . GLY A 1 190 ? -0.419 -7.786 -14.280 1.00 89.25 190 GLY A O 1
ATOM 1355 N N . PRO A 1 191 ? -1.151 -5.685 -14.033 1.00 94.50 191 PRO A N 1
ATOM 1356 C CA . PRO A 1 191 ? -0.948 -4.242 -13.912 1.00 94.50 191 PRO A CA 1
ATOM 1357 C C . PRO A 1 191 ? -1.124 -3.696 -12.483 1.00 94.50 191 PRO A C 1
ATOM 1359 O O . PRO A 1 191 ? -2.088 -4.043 -11.802 1.00 94.50 191 PRO A O 1
ATOM 1362 N N . PHE A 1 192 ? -0.254 -2.769 -12.074 1.00 97.06 192 PHE A N 1
ATOM 1363 C CA . PHE A 1 192 ? -0.341 -2.056 -10.793 1.00 97.06 192 PHE A CA 1
ATOM 1364 C C . PHE A 1 192 ? -0.662 -0.566 -10.967 1.00 97.06 192 PHE A C 1
ATOM 1366 O O . PHE A 1 192 ? -0.273 0.056 -11.953 1.00 97.06 192 PHE A O 1
ATOM 1373 N N . THR A 1 193 ? -1.321 0.024 -9.971 1.00 97.50 193 THR A N 1
ATOM 1374 C CA . THR A 1 193 ? -1.278 1.472 -9.718 1.00 97.50 193 THR A CA 1
ATOM 1375 C C . THR A 1 193 ? -0.719 1.688 -8.327 1.00 97.50 193 THR A C 1
ATOM 1377 O O . THR A 1 193 ? -1.296 1.178 -7.369 1.00 97.50 193 THR A O 1
ATOM 1380 N N . VAL A 1 194 ? 0.375 2.437 -8.205 1.00 98.12 194 VAL A N 1
ATOM 1381 C CA . VAL A 1 194 ? 0.951 2.796 -6.905 1.00 98.12 194 VAL A CA 1
ATOM 1382 C C . VAL A 1 194 ? 0.721 4.276 -6.646 1.00 98.12 194 VAL A C 1
ATOM 1384 O O . VAL A 1 194 ? 1.188 5.127 -7.400 1.00 98.12 194 VAL A O 1
ATOM 1387 N N . PHE A 1 195 ? 0.015 4.588 -5.566 1.00 98.19 195 PHE A N 1
ATOM 1388 C CA . PHE A 1 195 ? -0.055 5.936 -5.022 1.00 98.19 195 PHE A CA 1
ATOM 1389 C C . PHE A 1 195 ? 1.181 6.139 -4.143 1.00 98.19 195 PHE A C 1
ATOM 1391 O O . PHE A 1 195 ? 1.211 5.681 -3.009 1.00 98.19 195 PHE A O 1
ATOM 1398 N N . ALA A 1 196 ? 2.239 6.735 -4.684 1.00 98.19 196 ALA A N 1
ATOM 1399 C CA . ALA A 1 196 ? 3.547 6.803 -4.042 1.00 98.19 196 ALA A CA 1
ATOM 1400 C C . ALA A 1 196 ? 3.680 8.080 -3.189 1.00 98.19 196 ALA A C 1
ATOM 1402 O O . ALA A 1 196 ? 3.789 9.174 -3.751 1.00 98.19 196 ALA A O 1
ATOM 1403 N N . PRO A 1 197 ? 3.640 7.991 -1.846 1.00 98.44 197 PRO A N 1
ATOM 1404 C CA . PRO A 1 197 ? 3.879 9.144 -0.989 1.00 98.44 197 PRO A CA 1
ATOM 1405 C C . PRO A 1 197 ? 5.337 9.592 -1.066 1.00 98.44 197 PRO A C 1
ATOM 1407 O O . PRO A 1 197 ? 6.255 8.778 -0.960 1.00 98.44 197 PRO A O 1
ATOM 1410 N N . THR A 1 198 ? 5.540 10.901 -1.206 1.00 98.19 198 THR A N 1
ATOM 1411 C CA . THR A 1 198 ? 6.883 11.499 -1.138 1.00 98.19 198 THR A CA 1
ATOM 1412 C C . THR A 1 198 ? 7.498 11.390 0.259 1.00 98.19 198 THR A C 1
ATOM 1414 O O . THR A 1 198 ? 6.792 11.271 1.258 1.00 98.19 198 THR A O 1
ATOM 1417 N N . ASP A 1 199 ? 8.813 11.558 0.367 1.00 97.75 199 ASP A N 1
ATOM 1418 C CA . ASP A 1 199 ? 9.522 11.649 1.649 1.00 97.75 199 ASP A CA 1
ATOM 1419 C C . ASP A 1 199 ? 8.956 12.776 2.534 1.00 97.75 199 ASP A C 1
ATOM 1421 O O . ASP A 1 199 ? 8.804 12.616 3.745 1.00 97.75 199 ASP A O 1
ATOM 1425 N N . ALA A 1 200 ? 8.533 13.886 1.918 1.00 97.38 200 ALA A N 1
ATOM 1426 C CA . ALA A 1 200 ? 7.865 14.982 2.616 1.00 97.38 200 ALA A CA 1
ATOM 1427 C C . ALA A 1 200 ? 6.490 14.589 3.187 1.00 97.38 200 ALA A C 1
ATOM 1429 O O . ALA A 1 200 ? 6.067 15.181 4.175 1.00 97.38 200 ALA A O 1
ATOM 1430 N N . ALA A 1 201 ? 5.799 13.610 2.595 1.00 96.88 201 ALA A N 1
ATOM 1431 C CA . ALA A 1 201 ? 4.547 13.076 3.125 1.00 96.88 201 ALA A CA 1
ATOM 1432 C C . ALA A 1 201 ? 4.784 12.270 4.412 1.00 96.88 201 ALA A C 1
ATOM 1434 O O . ALA A 1 201 ? 4.011 12.387 5.361 1.00 96.88 201 ALA A O 1
ATOM 1435 N N . PHE A 1 202 ? 5.872 11.493 4.474 1.00 95.94 202 PHE A N 1
ATOM 1436 C CA . PHE A 1 202 ? 6.269 10.778 5.692 1.00 95.94 202 PHE A CA 1
ATOM 1437 C C . PHE A 1 202 ? 6.705 11.735 6.809 1.00 95.94 202 PHE A C 1
ATOM 1439 O O . PHE A 1 202 ? 6.400 11.482 7.972 1.00 95.94 202 PHE A O 1
ATOM 1446 N N . ASP A 1 203 ? 7.337 12.864 6.470 1.00 94.69 203 ASP A N 1
ATOM 1447 C CA . ASP A 1 203 ? 7.700 13.916 7.434 1.00 94.69 203 ASP A CA 1
ATOM 1448 C C . ASP A 1 203 ? 6.481 14.582 8.114 1.00 94.69 203 ASP A C 1
ATOM 1450 O O . ASP A 1 203 ? 6.643 15.277 9.123 1.00 94.69 203 ASP A O 1
ATOM 1454 N N . LEU A 1 204 ? 5.265 14.407 7.574 1.00 93.94 204 LEU A N 1
ATOM 1455 C CA . LEU A 1 204 ? 4.024 14.911 8.177 1.00 93.94 204 LEU A CA 1
ATOM 1456 C C . LEU A 1 204 ? 3.479 14.007 9.293 1.00 93.94 204 LEU A C 1
ATOM 1458 O O . LEU A 1 204 ? 2.651 14.474 10.076 1.00 93.94 204 LEU A O 1
ATOM 1462 N N . ILE A 1 205 ? 3.922 12.748 9.373 1.00 89.00 205 ILE A N 1
ATOM 1463 C CA . ILE A 1 205 ? 3.496 11.791 10.404 1.00 89.00 205 ILE A CA 1
ATOM 1464 C C . ILE A 1 205 ? 4.196 12.133 11.725 1.00 89.00 205 ILE A C 1
ATOM 1466 O O . ILE A 1 205 ? 5.376 12.500 11.741 1.00 89.00 205 ILE A O 1
ATOM 1470 N N . ASP A 1 206 ? 3.489 12.014 12.854 1.00 90.00 206 ASP A N 1
ATOM 1471 C CA . ASP A 1 206 ? 4.128 12.210 14.155 1.00 90.00 206 ASP A CA 1
ATOM 1472 C C . ASP A 1 206 ? 5.269 11.187 14.348 1.00 90.00 206 ASP A C 1
ATOM 1474 O O . ASP A 1 206 ? 5.082 9.994 14.101 1.00 90.00 206 ASP A O 1
ATOM 1478 N N . PRO A 1 207 ? 6.466 11.600 14.806 1.00 85.44 207 PRO A N 1
ATOM 1479 C CA . PRO A 1 207 ? 7.590 10.680 14.937 1.00 85.44 207 PRO A CA 1
ATOM 1480 C C . PRO A 1 207 ? 7.340 9.482 15.862 1.00 85.44 207 PRO A C 1
ATOM 1482 O O . PRO A 1 207 ? 7.994 8.458 15.684 1.00 85.44 207 PRO A O 1
ATOM 1485 N N . LEU A 1 208 ? 6.459 9.595 16.865 1.00 80.62 208 LEU A N 1
ATOM 1486 C CA . LEU A 1 208 ? 6.105 8.466 17.732 1.00 80.62 208 LEU A CA 1
ATOM 1487 C C . LEU A 1 208 ? 5.197 7.480 16.998 1.00 80.62 208 LEU A C 1
ATOM 1489 O O . LEU A 1 208 ? 5.466 6.285 17.028 1.00 80.62 208 LEU A O 1
ATOM 1493 N N . GLU A 1 209 ? 4.201 7.988 16.277 1.00 84.75 209 GLU A N 1
ATOM 1494 C CA . GLU A 1 209 ? 3.308 7.179 15.444 1.00 84.75 209 GLU A CA 1
ATOM 1495 C C . GLU A 1 209 ? 4.085 6.438 14.349 1.00 84.75 209 GLU A C 1
ATOM 1497 O O . GLU A 1 209 ? 3.909 5.237 14.157 1.00 84.75 209 GLU A O 1
ATOM 1502 N N . LEU A 1 210 ? 5.028 7.118 13.686 1.00 86.69 210 LEU A N 1
ATOM 1503 C CA . LEU A 1 210 ? 5.889 6.483 12.692 1.00 86.69 210 LEU A CA 1
ATOM 1504 C C . LEU A 1 210 ? 6.736 5.359 13.309 1.00 86.69 210 LEU A C 1
ATOM 1506 O O . LEU A 1 210 ? 6.924 4.320 12.684 1.00 86.69 210 LEU A O 1
ATOM 1510 N N . ILE A 1 211 ? 7.242 5.532 14.534 1.00 82.75 211 ILE A N 1
ATOM 1511 C CA . ILE A 1 211 ? 7.983 4.472 15.234 1.00 82.75 211 ILE A CA 1
ATOM 1512 C C . ILE A 1 211 ? 7.086 3.262 15.504 1.00 82.75 211 ILE A C 1
ATOM 1514 O O . ILE A 1 211 ? 7.550 2.136 15.321 1.00 82.75 211 ILE A O 1
ATOM 1518 N N . ASP A 1 212 ? 5.841 3.486 15.921 1.00 82.44 212 ASP A N 1
ATOM 1519 C CA . ASP A 1 212 ? 4.889 2.411 16.200 1.00 82.44 212 ASP A CA 1
ATOM 1520 C C . ASP A 1 212 ? 4.552 1.637 14.913 1.00 82.44 212 ASP A C 1
ATOM 1522 O O . ASP A 1 212 ? 4.651 0.409 14.895 1.00 82.44 212 ASP A O 1
ATOM 1526 N N . ILE A 1 213 ? 4.306 2.343 13.801 1.00 87.06 213 ILE A N 1
ATOM 1527 C CA . ILE A 1 213 ? 4.092 1.740 12.473 1.00 87.06 213 ILE A CA 1
ATOM 1528 C C . ILE A 1 213 ? 5.295 0.894 12.044 1.00 87.06 213 ILE A C 1
ATOM 1530 O O . ILE A 1 213 ? 5.133 -0.232 11.590 1.00 87.06 213 ILE A O 1
ATOM 1534 N N . LEU A 1 214 ? 6.518 1.409 12.194 1.00 88.06 214 LEU A N 1
ATOM 1535 C CA . LEU A 1 214 ? 7.732 0.701 11.771 1.00 88.06 214 LEU A CA 1
ATOM 1536 C C . LEU A 1 214 ? 8.062 -0.525 12.636 1.00 88.06 214 LEU A C 1
ATOM 1538 O O . LEU A 1 214 ? 8.857 -1.371 12.222 1.00 88.06 214 LEU A O 1
ATOM 1542 N N . GLN A 1 215 ? 7.511 -0.615 13.848 1.00 86.75 215 GLN A N 1
ATOM 1543 C CA . GLN A 1 215 ? 7.689 -1.771 14.731 1.00 86.75 215 GLN A CA 1
ATOM 1544 C C . GLN A 1 215 ? 6.641 -2.864 14.499 1.00 86.75 215 GLN A C 1
ATOM 1546 O O . GLN A 1 215 ? 6.902 -4.025 14.831 1.00 86.75 215 GLN A O 1
ATOM 1551 N N . ASP A 1 216 ? 5.501 -2.517 13.906 1.00 85.56 216 ASP A N 1
ATOM 1552 C CA . ASP A 1 216 ? 4.419 -3.435 13.578 1.00 85.56 216 ASP A CA 1
ATOM 1553 C C . ASP A 1 216 ? 4.438 -3.791 12.081 1.00 85.56 216 ASP A C 1
ATOM 1555 O O . ASP A 1 216 ? 4.023 -3.022 11.215 1.00 85.56 216 ASP A O 1
ATOM 1559 N N . ASN A 1 217 ? 4.927 -4.994 11.764 1.00 86.75 217 ASN A N 1
ATOM 1560 C CA . ASN A 1 217 ? 5.023 -5.455 10.375 1.00 86.75 217 ASN A CA 1
ATOM 1561 C C . ASN A 1 217 ? 3.651 -5.673 9.725 1.00 86.75 217 ASN A C 1
ATOM 1563 O O . ASN A 1 217 ? 3.539 -5.503 8.509 1.00 86.75 217 ASN A O 1
ATOM 1567 N N . ASP A 1 218 ? 2.630 -6.045 10.499 1.00 86.38 218 ASP A N 1
ATOM 1568 C CA . ASP A 1 218 ? 1.295 -6.297 9.962 1.00 86.38 218 ASP A CA 1
ATOM 1569 C C . ASP A 1 218 ? 0.634 -4.959 9.611 1.00 86.38 218 ASP A C 1
ATOM 1571 O O . ASP A 1 218 ? 0.119 -4.792 8.502 1.00 86.38 218 ASP A O 1
ATOM 1575 N N . LEU A 1 219 ? 0.748 -3.967 10.501 1.00 87.94 219 LEU A N 1
ATOM 1576 C CA . LEU A 1 219 ? 0.291 -2.603 10.241 1.00 87.94 219 LEU A CA 1
ATOM 1577 C C . LEU A 1 219 ? 1.047 -1.963 9.070 1.00 87.94 219 LEU A C 1
ATOM 1579 O O . LEU A 1 219 ? 0.416 -1.417 8.165 1.00 87.94 219 LEU A O 1
ATOM 1583 N N . LEU A 1 220 ? 2.380 -2.063 9.040 1.00 93.00 220 LEU A N 1
ATOM 1584 C CA . LEU A 1 220 ? 3.192 -1.523 7.948 1.00 93.00 220 LEU A CA 1
ATOM 1585 C C . LEU A 1 220 ? 2.816 -2.154 6.602 1.00 93.00 220 LEU A C 1
ATOM 1587 O O . LEU A 1 220 ? 2.578 -1.437 5.632 1.00 93.00 220 LEU A O 1
ATOM 1591 N N . THR A 1 221 ? 2.704 -3.484 6.538 1.00 92.56 221 THR A N 1
ATOM 1592 C CA . THR A 1 221 ? 2.286 -4.187 5.314 1.00 92.56 221 THR A CA 1
ATOM 1593 C C . THR A 1 221 ? 0.879 -3.766 4.895 1.00 92.56 221 THR A C 1
ATOM 1595 O O . THR A 1 221 ? 0.619 -3.556 3.707 1.00 92.56 221 THR A O 1
ATOM 1598 N N . SER A 1 222 ? -0.029 -3.589 5.859 1.00 92.75 222 SER A N 1
ATOM 1599 C CA . SER A 1 222 ? -1.386 -3.104 5.610 1.00 92.75 222 SER A CA 1
ATOM 1600 C C . SER A 1 222 ? -1.382 -1.706 4.980 1.00 92.75 222 SER A C 1
ATOM 1602 O O . SER A 1 222 ? -2.000 -1.493 3.938 1.00 92.75 222 SER A O 1
ATOM 1604 N N . ILE A 1 223 ? -0.595 -0.779 5.535 1.00 95.50 223 ILE A N 1
ATOM 1605 C CA . ILE A 1 223 ? -0.431 0.582 5.008 1.00 95.50 223 ILE A CA 1
ATOM 1606 C C . ILE A 1 223 ? 0.171 0.559 3.598 1.00 95.50 223 ILE A C 1
ATOM 1608 O O . ILE A 1 223 ? -0.366 1.195 2.692 1.00 95.50 223 ILE A O 1
ATOM 1612 N N . LEU A 1 224 ? 1.255 -0.186 3.367 1.00 97.19 224 LEU A N 1
ATOM 1613 C CA . LEU A 1 224 ? 1.906 -0.234 2.053 1.00 97.19 224 LEU A CA 1
ATOM 1614 C C . LEU A 1 224 ? 0.990 -0.845 0.984 1.00 97.19 224 LEU A C 1
ATOM 1616 O O . LEU A 1 224 ? 0.875 -0.305 -0.113 1.00 97.19 224 LEU A O 1
ATOM 1620 N N . THR A 1 225 ? 0.269 -1.921 1.307 1.00 96.69 225 THR A N 1
ATOM 1621 C CA . THR A 1 225 ? -0.691 -2.540 0.374 1.00 96.69 225 THR A CA 1
ATOM 1622 C C . THR A 1 225 ? -1.936 -1.682 0.133 1.00 96.69 225 THR A C 1
ATOM 1624 O O . THR A 1 225 ? -2.582 -1.830 -0.904 1.00 96.69 225 THR A O 1
ATOM 1627 N N . TYR A 1 226 ? -2.257 -0.748 1.034 1.00 97.56 226 TYR A N 1
ATOM 1628 C CA . TYR A 1 226 ? -3.327 0.236 0.844 1.00 97.56 226 TYR A CA 1
ATOM 1629 C C . TYR A 1 226 ? -2.944 1.354 -0.143 1.00 97.56 226 TYR A C 1
ATOM 1631 O O . TYR A 1 226 ? -3.810 2.001 -0.723 1.00 97.56 226 TYR A O 1
ATOM 1639 N N . HIS A 1 227 ? -1.652 1.541 -0.422 1.00 98.25 227 HIS A N 1
ATOM 1640 C CA . HIS A 1 227 ? -1.182 2.457 -1.467 1.00 98.25 227 HIS A CA 1
ATOM 1641 C C . HIS A 1 227 ? -1.173 1.833 -2.869 1.00 98.25 227 HIS A C 1
ATOM 1643 O O . HIS A 1 227 ? -0.870 2.519 -3.844 1.00 98.25 227 HIS A O 1
ATOM 1649 N N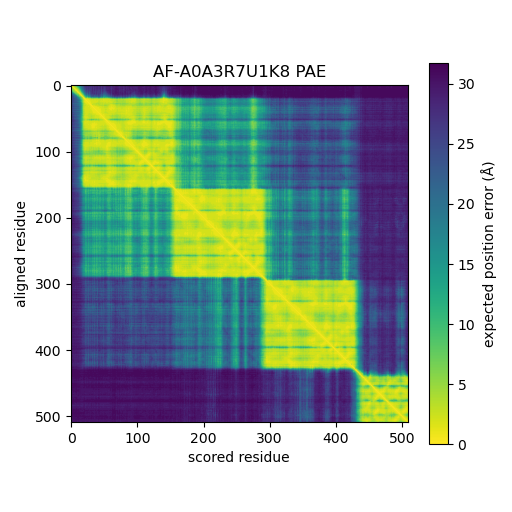 . VAL A 1 228 ? -1.493 0.544 -3.000 1.00 97.94 228 VAL A N 1
ATOM 1650 C CA . VAL A 1 228 ? -1.399 -0.188 -4.267 1.00 97.94 228 VAL A CA 1
ATOM 1651 C C . VAL A 1 228 ? -2.783 -0.647 -4.700 1.00 97.94 228 VAL A C 1
ATOM 1653 O O . VAL A 1 228 ? -3.521 -1.226 -3.911 1.00 97.94 228 VAL A O 1
ATOM 1656 N N . ALA A 1 229 ? -3.133 -0.456 -5.969 1.00 97.00 229 ALA A N 1
ATOM 1657 C CA . ALA A 1 229 ? -4.291 -1.082 -6.599 1.00 97.00 229 ALA A CA 1
ATOM 1658 C C . ALA A 1 229 ? -3.849 -2.128 -7.633 1.00 97.00 229 ALA A C 1
ATOM 1660 O O . ALA A 1 229 ? -2.895 -1.915 -8.382 1.00 97.00 229 ALA A O 1
ATOM 1661 N N . GLY A 1 230 ? -4.576 -3.246 -7.711 1.00 95.12 230 GLY A N 1
ATOM 1662 C CA . GLY A 1 230 ? -4.312 -4.360 -8.640 1.00 95.12 230 GLY A CA 1
ATOM 1663 C C . GLY A 1 230 ? -4.781 -4.117 -10.081 1.00 95.12 230 GLY A C 1
ATOM 1664 O O . GLY A 1 230 ? -5.246 -5.039 -10.751 1.00 95.12 230 GLY A O 1
ATOM 1665 N N . SER A 1 231 ? -4.752 -2.865 -10.528 1.00 93.06 231 SER A N 1
ATOM 1666 C CA . SER A 1 231 ? -5.099 -2.445 -11.885 1.00 93.06 231 SER A CA 1
ATOM 1667 C C . SER A 1 231 ? -4.314 -1.193 -12.246 1.00 93.06 231 SER A C 1
ATOM 1669 O O . SER A 1 231 ? -4.148 -0.341 -11.378 1.00 93.06 231 SER A O 1
ATOM 1671 N N . ALA A 1 232 ? -3.903 -1.029 -13.504 1.00 93.06 232 ALA A N 1
ATOM 1672 C CA . ALA A 1 232 ? -3.337 0.228 -13.999 1.00 93.06 232 ALA A CA 1
ATOM 1673 C C . ALA A 1 232 ? -4.470 1.218 -14.290 1.00 93.06 232 ALA A C 1
ATOM 1675 O O . ALA A 1 232 ? -5.371 0.918 -15.075 1.00 93.06 232 ALA A O 1
ATOM 1676 N N . VAL A 1 233 ? -4.435 2.376 -13.637 1.00 93.81 233 VAL A N 1
ATOM 1677 C CA . VAL A 1 233 ? -5.448 3.424 -13.750 1.00 93.81 233 VAL A CA 1
ATOM 1678 C C . VAL A 1 233 ? -4.734 4.747 -13.981 1.00 93.81 233 VAL A C 1
ATOM 1680 O O . VAL A 1 233 ? -4.119 5.287 -13.063 1.00 93.81 233 VAL A O 1
ATOM 1683 N N . MET A 1 234 ? -4.812 5.272 -15.203 1.00 94.19 234 MET A N 1
ATOM 1684 C CA . MET A 1 234 ? -4.239 6.578 -15.533 1.00 94.19 234 MET A CA 1
ATOM 1685 C C . MET A 1 234 ? -5.131 7.701 -15.005 1.00 94.19 234 MET A C 1
ATOM 1687 O O . MET A 1 234 ? -6.341 7.534 -14.851 1.00 94.19 234 MET A O 1
ATOM 1691 N N . SER A 1 235 ? -4.566 8.887 -14.797 1.00 91.44 235 SER A N 1
ATOM 1692 C CA . SER A 1 235 ? -5.304 10.061 -14.325 1.00 91.44 235 SER A CA 1
ATOM 1693 C C . SER A 1 235 ? -6.429 10.472 -15.278 1.00 91.44 235 SER A C 1
ATOM 1695 O O . SER A 1 235 ? -7.484 10.925 -14.840 1.00 91.44 235 SER A O 1
ATOM 1697 N N . GLY A 1 236 ? -6.241 10.247 -16.583 1.00 89.12 236 GLY A N 1
ATOM 1698 C CA . GLY A 1 236 ? -7.258 10.476 -17.611 1.00 89.12 236 GLY A CA 1
ATOM 1699 C C . GLY A 1 236 ? -8.441 9.502 -17.566 1.00 89.12 236 GLY A C 1
ATOM 1700 O O . GLY A 1 236 ? -9.502 9.828 -18.100 1.00 89.12 236 GLY A O 1
ATOM 1701 N N . ASP A 1 237 ? -8.275 8.345 -16.920 1.00 91.44 237 ASP A N 1
ATOM 1702 C CA . ASP A 1 237 ? -9.333 7.347 -16.726 1.00 91.44 237 ASP A CA 1
ATOM 1703 C C . ASP A 1 237 ? -10.121 7.586 -15.429 1.00 91.44 237 ASP A C 1
ATOM 1705 O O . ASP A 1 237 ? -11.183 6.989 -15.225 1.00 91.44 237 ASP A O 1
ATOM 1709 N N . LEU A 1 238 ? -9.622 8.472 -14.558 1.00 92.69 238 LEU A N 1
ATOM 1710 C CA . LEU A 1 238 ? -10.238 8.777 -13.276 1.00 92.69 238 LEU A CA 1
ATOM 1711 C C . LEU A 1 238 ? -11.493 9.641 -13.424 1.00 92.69 238 LEU A C 1
ATOM 1713 O O . LEU A 1 238 ? -11.563 10.584 -14.214 1.00 92.69 238 LEU A O 1
ATOM 1717 N N . SER A 1 239 ? -12.497 9.336 -12.604 1.00 93.88 239 SER A N 1
ATOM 1718 C CA . SER A 1 239 ? -13.733 10.111 -12.480 1.00 93.88 239 SER A CA 1
ATOM 1719 C C . SER A 1 239 ? -13.949 10.593 -11.044 1.00 93.88 239 SER A C 1
ATOM 1721 O O . SER A 1 239 ? -13.594 9.907 -10.089 1.00 93.88 239 SER A O 1
ATOM 1723 N N . ASP A 1 240 ? -14.572 11.763 -10.881 1.00 95.56 240 ASP A N 1
ATOM 1724 C CA . ASP A 1 240 ? -14.932 12.288 -9.558 1.00 95.56 240 ASP A CA 1
ATOM 1725 C C . ASP A 1 240 ? -15.907 11.343 -8.831 1.00 95.56 240 ASP A C 1
ATOM 1727 O O . ASP A 1 240 ? -16.922 10.926 -9.399 1.00 95.56 240 ASP A O 1
ATOM 1731 N N . GLY A 1 241 ? -15.582 10.988 -7.587 1.00 93.38 241 GLY A N 1
ATOM 1732 C CA . GLY A 1 241 ? -16.307 10.010 -6.775 1.00 93.38 241 GLY A CA 1
ATOM 1733 C C . GLY A 1 241 ? -16.033 8.544 -7.133 1.00 93.38 241 GLY A C 1
ATOM 1734 O O . GLY A 1 241 ? -16.748 7.666 -6.650 1.00 93.38 241 GLY A O 1
ATOM 1735 N N . GLN A 1 242 ? -15.050 8.254 -7.992 1.00 95.69 242 GLN A N 1
ATOM 1736 C CA . GLN A 1 242 ? -14.661 6.880 -8.308 1.00 95.69 242 GLN A CA 1
ATOM 1737 C C . GLN A 1 242 ? -14.081 6.182 -7.076 1.00 95.69 242 GLN A C 1
ATOM 1739 O O . GLN A 1 242 ? -13.288 6.756 -6.339 1.00 95.69 242 GLN A O 1
ATOM 1744 N N . ILE A 1 243 ? -14.452 4.918 -6.890 1.00 95.38 243 ILE A N 1
ATOM 1745 C CA . ILE A 1 243 ? -13.921 4.057 -5.834 1.00 95.38 243 ILE A CA 1
ATOM 1746 C C . ILE A 1 243 ? -12.954 3.059 -6.471 1.00 95.38 243 ILE A C 1
ATOM 1748 O O . ILE A 1 243 ? -13.279 2.462 -7.502 1.00 95.38 243 ILE A O 1
ATOM 1752 N N . ILE A 1 244 ? -11.775 2.895 -5.874 1.00 95.25 244 ILE A N 1
ATOM 1753 C CA . ILE A 1 244 ? -10.754 1.935 -6.300 1.00 95.25 244 ILE A CA 1
ATOM 1754 C C . ILE A 1 244 ? -10.421 1.034 -5.113 1.00 95.25 244 ILE A C 1
ATOM 1756 O O . ILE A 1 244 ? -9.988 1.513 -4.069 1.00 95.25 244 ILE A O 1
ATOM 1760 N N . THR A 1 245 ? -10.595 -0.273 -5.290 1.00 95.12 245 THR A N 1
ATOM 1761 C CA . THR A 1 245 ? -10.202 -1.263 -4.284 1.00 95.12 245 THR A CA 1
ATOM 1762 C C . THR A 1 245 ? -8.694 -1.486 -4.335 1.00 95.12 245 THR A C 1
ATOM 1764 O O . THR A 1 245 ? -8.127 -1.776 -5.393 1.00 95.12 245 THR A O 1
ATOM 1767 N N . THR A 1 246 ? -8.045 -1.344 -3.184 1.00 96.69 246 THR A N 1
ATOM 1768 C CA . THR A 1 246 ? -6.597 -1.523 -3.022 1.00 96.69 246 THR A CA 1
ATOM 1769 C C . THR A 1 246 ? -6.239 -2.996 -2.815 1.00 96.69 246 THR A C 1
ATOM 1771 O O . THR A 1 246 ? -7.107 -3.840 -2.583 1.00 96.69 246 THR A O 1
ATOM 1774 N N . VAL A 1 247 ? -4.949 -3.329 -2.866 1.00 95.31 247 VAL A N 1
ATOM 1775 C CA . VAL A 1 247 ? -4.431 -4.678 -2.589 1.00 95.31 247 VAL A CA 1
ATOM 1776 C C . VAL A 1 247 ? -4.699 -5.087 -1.140 1.00 95.31 247 VAL A C 1
ATOM 1778 O O . VAL A 1 247 ? -4.934 -6.264 -0.875 1.00 95.31 247 VAL A O 1
ATOM 1781 N N . ASN A 1 248 ? -4.748 -4.123 -0.217 1.00 93.12 248 ASN A N 1
ATOM 1782 C CA . ASN A 1 248 ? -5.153 -4.354 1.169 1.00 93.12 248 ASN A CA 1
ATOM 1783 C C . ASN A 1 248 ? -6.624 -4.802 1.310 1.00 93.12 248 ASN A C 1
ATOM 1785 O O . ASN A 1 248 ? -7.008 -5.374 2.326 1.00 93.12 248 ASN A O 1
ATOM 1789 N N . GLY A 1 249 ? -7.453 -4.569 0.287 1.00 90.12 249 GLY A N 1
ATOM 1790 C CA . GLY A 1 249 ? -8.877 -4.909 0.263 1.00 90.12 249 GLY A CA 1
ATOM 1791 C C . GLY A 1 249 ? -9.797 -3.765 0.690 1.00 90.12 249 GLY A C 1
ATOM 1792 O O . GLY A 1 249 ? -10.987 -3.813 0.388 1.00 90.12 249 GLY A O 1
ATOM 1793 N N . ALA A 1 250 ? -9.258 -2.726 1.332 1.00 90.19 250 ALA A N 1
ATOM 1794 C CA . ALA A 1 250 ? -9.976 -1.484 1.586 1.00 90.19 250 ALA A CA 1
ATOM 1795 C C . ALA A 1 250 ? -10.026 -0.592 0.331 1.00 90.19 250 ALA A C 1
ATOM 1797 O O . ALA A 1 250 ? -9.188 -0.687 -0.571 1.00 90.19 250 ALA A O 1
ATOM 1798 N N . ASP A 1 251 ? -11.018 0.289 0.287 1.00 94.19 251 ASP A N 1
ATOM 1799 C CA . ASP A 1 251 ? -11.289 1.167 -0.847 1.00 94.19 251 ASP A CA 1
ATOM 1800 C C . ASP A 1 251 ? -10.689 2.564 -0.638 1.00 94.19 251 ASP A C 1
ATOM 1802 O O . ASP A 1 251 ? -10.857 3.166 0.422 1.00 94.19 251 ASP A O 1
ATOM 1806 N N . VAL A 1 252 ? -10.072 3.119 -1.683 1.00 96.25 252 VAL A N 1
ATOM 1807 C CA . VAL A 1 252 ? -9.760 4.553 -1.770 1.00 96.25 252 VAL A CA 1
ATOM 1808 C C . VAL A 1 252 ? -10.797 5.262 -2.634 1.00 96.25 252 VAL A C 1
ATOM 1810 O O . VAL A 1 252 ? -11.298 4.717 -3.622 1.00 96.25 252 VAL A O 1
ATOM 1813 N N . THR A 1 253 ? -11.120 6.501 -2.272 1.00 95.88 253 THR A N 1
ATOM 1814 C CA . THR A 1 253 ? -12.054 7.348 -3.018 1.00 95.88 253 THR A CA 1
ATOM 1815 C C . THR A 1 253 ? -11.298 8.425 -3.776 1.00 95.88 253 THR A C 1
ATOM 1817 O O . THR A 1 253 ? -10.492 9.155 -3.207 1.00 95.88 253 THR A O 1
ATOM 1820 N N . ILE A 1 254 ? -11.600 8.565 -5.059 1.00 97.44 254 ILE A N 1
ATOM 1821 C CA . ILE A 1 254 ? -11.040 9.594 -5.923 1.00 97.44 254 ILE A CA 1
ATOM 1822 C C . ILE A 1 254 ? -11.963 10.806 -5.916 1.00 97.44 254 ILE A C 1
ATOM 1824 O O . ILE A 1 254 ? -13.161 10.681 -6.172 1.00 97.44 254 ILE A O 1
ATOM 1828 N N . SER A 1 255 ? -11.408 11.986 -5.661 1.00 95.88 255 SER A N 1
ATOM 1829 C CA . SER A 1 255 ? -12.116 13.255 -5.832 1.00 95.88 255 SER A CA 1
ATOM 1830 C C . SER A 1 255 ? -11.361 14.164 -6.793 1.00 95.88 255 SER A C 1
ATOM 1832 O O . SER A 1 255 ? -10.132 14.207 -6.797 1.00 95.88 255 SER A O 1
ATOM 1834 N N . ILE A 1 256 ? -12.097 14.859 -7.661 1.00 94.94 256 ILE A N 1
ATOM 1835 C CA . ILE A 1 256 ? -11.524 15.756 -8.666 1.00 94.94 256 ILE A CA 1
ATOM 1836 C C . ILE A 1 256 ? -12.123 17.145 -8.471 1.00 94.94 256 ILE A C 1
ATOM 1838 O O . ILE A 1 256 ? -13.257 17.419 -8.864 1.00 94.94 256 ILE A O 1
ATOM 1842 N N . MET A 1 257 ? -11.337 18.051 -7.889 1.00 90.12 257 MET A N 1
ATOM 1843 C CA . MET A 1 257 ? -11.734 19.440 -7.647 1.00 90.12 257 MET A CA 1
ATOM 1844 C C . MET A 1 257 ? -10.852 20.391 -8.449 1.00 90.12 257 MET A C 1
ATOM 1846 O O . MET A 1 257 ? -9.632 20.371 -8.338 1.00 90.12 257 MET A O 1
ATOM 1850 N N . ASP A 1 258 ? -11.477 21.223 -9.288 1.00 87.69 258 ASP A N 1
ATOM 1851 C CA . ASP A 1 258 ? -10.797 22.209 -10.144 1.00 87.69 258 ASP A CA 1
ATOM 1852 C C . ASP A 1 258 ? -9.671 21.626 -11.033 1.00 87.69 258 ASP A C 1
ATOM 1854 O O . ASP A 1 258 ? -8.745 22.332 -11.430 1.00 87.69 258 ASP A O 1
ATOM 1858 N N . GLY A 1 259 ? -9.779 20.342 -11.397 1.00 85.38 259 GLY A N 1
ATOM 1859 C CA . GLY A 1 259 ? -8.790 19.621 -12.210 1.00 85.38 259 GLY A CA 1
ATOM 1860 C C . GLY A 1 259 ? -7.645 18.990 -11.413 1.00 85.38 259 GLY A C 1
ATOM 1861 O O . GLY A 1 259 ? -6.799 18.333 -12.011 1.00 85.38 259 GLY A O 1
ATOM 1862 N N . THR A 1 260 ? -7.631 19.152 -10.090 1.00 90.25 260 THR A N 1
ATOM 1863 C CA . THR A 1 260 ? -6.719 18.452 -9.181 1.00 90.25 260 THR A CA 1
ATOM 1864 C C . THR A 1 260 ? -7.333 17.119 -8.771 1.00 90.25 260 THR A C 1
ATOM 1866 O O . THR A 1 260 ? -8.474 17.088 -8.308 1.00 90.25 260 THR A O 1
ATOM 1869 N N . VAL A 1 261 ? -6.577 16.033 -8.933 1.00 95.81 261 VAL A N 1
ATOM 1870 C CA . VAL A 1 261 ? -6.959 14.687 -8.487 1.00 95.81 261 VAL A CA 1
ATOM 1871 C C . VAL A 1 261 ? -6.503 14.491 -7.043 1.00 95.81 261 VAL A C 1
ATOM 1873 O O . VAL A 1 261 ? -5.353 14.774 -6.709 1.00 95.81 261 VAL A O 1
ATOM 1876 N N . MET A 1 262 ? -7.394 13.988 -6.196 1.00 96.00 262 MET A N 1
ATOM 1877 C CA . MET A 1 262 ? -7.095 13.585 -4.826 1.00 96.00 262 MET A CA 1
ATOM 1878 C C . MET A 1 262 ? -7.522 12.134 -4.597 1.00 96.00 262 MET A C 1
ATOM 1880 O O . MET A 1 262 ? -8.562 11.701 -5.098 1.00 96.00 262 MET A O 1
ATOM 1884 N N . VAL A 1 263 ? -6.727 11.407 -3.820 1.00 96.88 263 VAL A N 1
ATOM 1885 C CA . VAL A 1 263 ? -6.975 10.040 -3.358 1.00 96.88 263 VAL A CA 1
ATOM 1886 C C . VAL A 1 263 ? -7.216 10.122 -1.857 1.00 96.88 263 VAL A C 1
ATOM 1888 O O . VAL A 1 263 ? -6.301 10.410 -1.090 1.00 96.88 263 VAL A O 1
ATOM 1891 N N . ASN A 1 264 ? -8.462 9.928 -1.432 1.00 94.50 264 ASN A N 1
ATOM 1892 C CA . ASN A 1 264 ? -8.936 10.318 -0.105 1.00 94.50 264 ASN A CA 1
ATOM 1893 C C . ASN A 1 264 ? -8.603 11.800 0.169 1.00 94.50 264 ASN A C 1
ATOM 1895 O O . ASN A 1 264 ? -9.128 12.683 -0.509 1.00 94.50 264 ASN A O 1
ATOM 1899 N N . GLU A 1 265 ? -7.724 12.073 1.136 1.00 92.06 265 GLU A N 1
ATOM 1900 C CA . GLU A 1 265 ? -7.244 13.420 1.469 1.00 92.06 265 GLU A CA 1
ATOM 1901 C C . GLU A 1 265 ? -5.892 13.764 0.818 1.00 92.06 265 GLU A C 1
ATOM 1903 O O . GLU A 1 265 ? -5.473 14.920 0.870 1.00 92.06 265 GLU A O 1
ATOM 1908 N N . ALA A 1 266 ? -5.219 12.796 0.184 1.00 96.94 266 ALA A N 1
ATOM 1909 C CA . ALA A 1 266 ? -3.917 12.993 -0.443 1.00 96.94 266 ALA A CA 1
ATOM 1910 C C . ALA A 1 266 ? -4.064 13.591 -1.844 1.00 96.94 266 ALA A C 1
ATOM 1912 O O . ALA A 1 266 ? -4.830 13.097 -2.672 1.00 96.94 266 ALA A O 1
ATOM 1913 N N . THR A 1 267 ? -3.308 14.640 -2.143 1.00 97.38 267 THR A N 1
ATOM 1914 C CA . THR A 1 267 ? -3.285 15.267 -3.464 1.00 97.38 267 THR A CA 1
ATOM 1915 C C . THR A 1 267 ? -2.300 14.541 -4.367 1.00 97.38 267 THR A C 1
ATOM 1917 O O . THR A 1 267 ? -1.147 14.338 -3.994 1.00 97.38 267 THR A O 1
ATOM 1920 N N . VAL A 1 268 ? -2.718 14.208 -5.591 1.00 97.31 268 VAL A N 1
ATOM 1921 C CA . VAL A 1 268 ? -1.798 13.727 -6.628 1.00 97.31 268 VAL A CA 1
ATOM 1922 C C . VAL A 1 268 ? -1.010 14.920 -7.165 1.00 97.31 268 VAL A C 1
ATOM 1924 O O . VAL A 1 268 ? -1.558 15.780 -7.858 1.00 97.31 268 VAL A O 1
ATOM 1927 N N . ILE A 1 269 ? 0.277 14.993 -6.826 1.00 96.06 269 ILE A N 1
ATOM 1928 C CA . ILE A 1 269 ? 1.164 16.095 -7.224 1.00 96.06 269 ILE A CA 1
ATOM 1929 C C . ILE A 1 269 ? 1.832 15.849 -8.576 1.00 96.06 269 ILE A C 1
ATOM 1931 O O . ILE A 1 269 ? 2.084 16.802 -9.317 1.00 96.06 269 ILE A O 1
ATOM 1935 N N . ILE A 1 270 ? 2.095 14.584 -8.912 1.00 94.88 270 ILE A N 1
ATOM 1936 C CA . ILE A 1 270 ? 2.565 14.170 -10.232 1.00 94.88 270 ILE A CA 1
ATOM 1937 C C . ILE A 1 270 ? 1.816 12.900 -10.614 1.00 94.88 270 ILE A C 1
ATOM 1939 O O . ILE A 1 270 ? 1.819 11.927 -9.867 1.00 94.88 270 ILE A O 1
ATOM 1943 N N . ALA A 1 271 ? 1.156 12.925 -11.764 1.00 94.69 271 ALA A N 1
ATOM 1944 C CA . ALA A 1 271 ? 0.365 11.809 -12.257 1.00 94.69 271 ALA A CA 1
ATOM 1945 C C . ALA A 1 271 ? 1.061 11.108 -13.428 1.00 94.69 271 ALA A C 1
ATOM 1947 O O . ALA A 1 271 ? 1.889 11.717 -14.108 1.00 94.69 271 ALA A O 1
ATOM 1948 N N . ASP A 1 272 ? 0.648 9.869 -13.689 1.00 94.56 272 ASP A N 1
ATOM 1949 C CA . ASP A 1 272 ? 0.962 9.117 -14.910 1.00 94.56 272 ASP A CA 1
ATOM 1950 C C . ASP A 1 272 ? 2.462 8.851 -15.129 1.00 94.56 272 ASP A C 1
ATOM 1952 O O . ASP A 1 272 ? 2.980 8.980 -16.240 1.00 94.56 272 ASP A O 1
ATOM 1956 N N . HIS A 1 273 ? 3.185 8.455 -14.076 1.00 94.69 273 HIS A N 1
ATOM 1957 C CA . HIS A 1 273 ? 4.509 7.856 -14.256 1.00 94.69 273 HIS A CA 1
ATOM 1958 C C . HIS A 1 273 ? 4.354 6.400 -14.701 1.00 94.69 273 HIS A C 1
ATOM 1960 O O . HIS A 1 273 ? 4.216 5.497 -13.877 1.00 94.69 273 HIS A O 1
ATOM 1966 N N . GLU A 1 274 ? 4.325 6.192 -16.014 1.00 93.25 274 GLU A N 1
ATOM 1967 C CA . GLU A 1 274 ? 4.144 4.871 -16.617 1.00 93.25 274 GLU A CA 1
ATOM 1968 C C . GLU A 1 274 ? 5.396 4.001 -16.456 1.00 93.25 274 GLU A C 1
ATOM 1970 O O . GLU A 1 274 ? 6.509 4.438 -16.755 1.00 93.25 274 GLU A O 1
ATOM 1975 N N . GLY A 1 275 ? 5.188 2.766 -16.003 1.00 90.75 275 GLY A N 1
ATOM 1976 C CA . GLY A 1 275 ? 6.178 1.697 -15.999 1.00 90.75 275 GLY A CA 1
ATOM 1977 C C . GLY A 1 275 ? 5.688 0.493 -16.799 1.00 90.75 275 GLY A C 1
ATOM 1978 O O . GLY A 1 275 ? 4.505 0.378 -17.124 1.00 90.75 275 GLY A O 1
ATOM 1979 N N . SER A 1 276 ? 6.585 -0.446 -17.086 1.00 90.00 276 SER A N 1
ATOM 1980 C CA . SER A 1 276 ? 6.290 -1.630 -17.911 1.00 90.00 276 SER A CA 1
ATOM 1981 C C . SER A 1 276 ? 5.153 -2.507 -17.373 1.00 90.00 276 SER A C 1
ATOM 1983 O O . SER A 1 276 ? 4.466 -3.184 -18.139 1.00 90.00 276 SER A O 1
ATOM 1985 N N . ASN A 1 277 ? 4.920 -2.479 -16.059 1.00 93.25 277 ASN A N 1
ATOM 1986 C CA . ASN A 1 277 ? 3.913 -3.276 -15.364 1.00 93.25 277 ASN A CA 1
ATOM 1987 C C . ASN A 1 277 ? 2.863 -2.437 -14.611 1.00 93.25 277 ASN A C 1
ATOM 1989 O O . ASN A 1 277 ? 2.121 -2.979 -13.788 1.00 93.25 277 ASN A O 1
ATOM 1993 N N . GLY A 1 278 ? 2.757 -1.129 -14.866 1.00 95.94 278 GLY A N 1
ATOM 1994 C CA . GLY A 1 278 ? 1.786 -0.297 -14.158 1.00 95.94 278 GLY A CA 1
ATOM 1995 C C . GLY A 1 278 ? 2.009 1.205 -14.265 1.00 95.94 278 GLY A C 1
ATOM 1996 O O . GLY A 1 278 ? 2.664 1.700 -15.174 1.00 95.94 278 GLY A O 1
ATOM 1997 N N . VAL A 1 279 ? 1.440 1.942 -13.316 1.00 97.12 279 VAL A N 1
ATOM 1998 C CA . VAL A 1 279 ? 1.566 3.399 -13.218 1.00 97.12 279 VAL A CA 1
ATOM 1999 C C . VAL A 1 279 ? 1.819 3.831 -11.777 1.00 97.12 279 VAL A C 1
ATOM 2001 O O . VAL A 1 279 ? 1.270 3.256 -10.835 1.00 97.12 279 VAL A O 1
ATOM 2004 N N . VAL A 1 280 ? 2.638 4.864 -11.602 1.00 98.00 280 VAL A N 1
ATOM 2005 C CA . VAL A 1 280 ? 2.868 5.534 -10.321 1.00 98.00 280 VAL A CA 1
ATOM 2006 C C . VAL A 1 280 ? 2.218 6.920 -10.339 1.00 98.00 280 VAL A C 1
ATOM 2008 O O . VAL A 1 280 ? 2.432 7.719 -11.252 1.00 98.00 280 VAL A O 1
ATOM 2011 N N . HIS A 1 281 ? 1.434 7.220 -9.305 1.00 97.94 281 HIS A N 1
ATOM 2012 C CA . HIS A 1 281 ? 0.911 8.555 -9.011 1.00 97.94 281 HIS A CA 1
ATOM 2013 C C . HIS A 1 281 ? 1.555 9.053 -7.727 1.00 97.94 281 HIS A C 1
ATOM 2015 O O . HIS A 1 281 ? 1.357 8.467 -6.668 1.00 97.94 281 HIS A O 1
ATOM 2021 N N . VAL A 1 282 ? 2.317 10.134 -7.808 1.00 98.25 282 VAL A N 1
ATOM 2022 C CA . VAL A 1 282 ? 3.002 10.720 -6.658 1.00 98.25 282 VAL A CA 1
ATOM 2023 C C . VAL A 1 282 ? 2.006 11.522 -5.827 1.00 98.25 282 VAL A C 1
ATOM 2025 O O . VAL A 1 282 ? 1.322 12.398 -6.365 1.00 98.25 282 VAL A O 1
ATOM 2028 N N . ILE A 1 283 ? 1.951 11.259 -4.521 1.00 98.25 283 ILE A N 1
ATOM 2029 C CA . ILE A 1 283 ? 1.034 11.910 -3.577 1.00 98.25 283 ILE A CA 1
ATOM 2030 C C . ILE A 1 283 ? 1.775 12.642 -2.447 1.00 98.25 283 ILE A C 1
ATOM 2032 O O . ILE A 1 283 ? 2.914 12.318 -2.100 1.00 98.25 283 ILE A O 1
ATOM 2036 N N . ASP A 1 284 ? 1.127 13.652 -1.867 1.00 97.81 284 ASP A N 1
ATOM 2037 C CA . ASP A 1 284 ? 1.698 14.513 -0.820 1.00 97.81 284 ASP A CA 1
ATOM 2038 C C . ASP A 1 284 ? 1.379 14.086 0.625 1.00 97.81 284 ASP A C 1
ATOM 2040 O O . ASP A 1 284 ? 1.906 14.685 1.563 1.00 97.81 284 ASP A O 1
ATOM 2044 N N . VAL A 1 285 ? 0.559 13.050 0.817 1.00 97.31 285 VAL A N 1
ATOM 2045 C CA . VAL A 1 285 ? 0.153 12.529 2.132 1.00 97.31 285 VAL A CA 1
ATOM 2046 C C . VAL A 1 285 ? 0.174 11.000 2.114 1.00 97.31 285 VAL A C 1
ATOM 2048 O O . VAL A 1 285 ? -0.230 10.391 1.127 1.00 97.31 285 VAL A O 1
ATOM 2051 N N . VAL A 1 286 ? 0.629 10.377 3.205 1.00 97.38 286 VAL A N 1
ATOM 2052 C CA . VAL A 1 286 ? 0.566 8.918 3.387 1.00 97.38 286 VAL A CA 1
ATOM 2053 C C . VAL A 1 286 ? -0.884 8.495 3.634 1.00 97.38 286 VAL A C 1
ATOM 2055 O O . VAL A 1 286 ? -1.566 9.035 4.503 1.00 97.38 286 VAL A O 1
ATOM 2058 N N . LEU A 1 287 ? -1.360 7.522 2.865 1.00 96.44 287 LEU A N 1
ATOM 2059 C CA . LEU A 1 287 ? -2.685 6.935 3.007 1.00 96.44 287 LEU A CA 1
ATOM 2060 C C . LEU A 1 287 ? -2.701 5.928 4.155 1.00 96.44 287 LEU A C 1
ATOM 2062 O O . LEU A 1 287 ? -1.955 4.950 4.158 1.00 96.44 287 LEU A O 1
ATOM 2066 N N . PHE A 1 288 ? -3.623 6.122 5.089 1.00 92.31 288 PHE A N 1
ATOM 2067 C CA . PHE A 1 288 ? -3.899 5.149 6.137 1.00 92.31 288 PHE A CA 1
ATOM 2068 C C . PHE A 1 288 ? -5.153 4.355 5.775 1.00 92.31 288 PHE A C 1
ATOM 2070 O O . PHE A 1 288 ? -6.170 4.976 5.430 1.00 92.31 288 PHE A O 1
ATOM 2077 N N . PRO A 1 289 ? -5.106 3.008 5.818 1.00 87.88 289 PRO A N 1
ATOM 2078 C CA . PRO A 1 289 ? -6.308 2.215 5.645 1.00 87.88 289 PRO A CA 1
ATOM 2079 C C . PRO A 1 289 ? -7.320 2.635 6.716 1.00 87.88 289 PRO A C 1
ATOM 2081 O O . PRO A 1 289 ? -6.921 2.950 7.843 1.00 87.88 289 PRO A O 1
ATOM 2084 N N . PRO A 1 290 ? -8.624 2.679 6.390 1.00 82.56 290 PRO A N 1
ATOM 2085 C CA . PRO A 1 290 ? -9.632 2.885 7.416 1.00 82.56 290 PRO A CA 1
ATOM 2086 C C . PRO A 1 290 ? -9.430 1.819 8.494 1.00 82.56 290 PRO A C 1
ATOM 2088 O O . PRO A 1 290 ? -9.125 0.669 8.162 1.00 82.56 290 PRO A O 1
ATOM 2091 N N . ALA A 1 291 ? -9.574 2.202 9.767 1.00 66.88 291 ALA A N 1
ATOM 2092 C CA . ALA A 1 291 ? -9.497 1.243 10.861 1.00 66.88 291 ALA A CA 1
ATOM 2093 C C . ALA A 1 291 ? -10.390 0.042 10.510 1.00 66.88 291 ALA A C 1
ATOM 2095 O O . ALA A 1 291 ? -11.526 0.260 10.060 1.00 66.88 291 ALA A O 1
ATOM 2096 N N . PRO A 1 292 ? -9.886 -1.201 10.628 1.00 56.81 292 PRO A N 1
ATOM 2097 C CA . PRO A 1 292 ? -10.719 -2.362 10.384 1.00 56.81 292 PRO A CA 1
ATOM 2098 C C . PRO A 1 292 ? -11.959 -2.209 11.256 1.00 56.81 292 PRO A C 1
ATOM 2100 O O . PRO A 1 292 ? -11.858 -1.820 12.422 1.00 56.81 292 PRO A O 1
ATOM 2103 N N . ASN A 1 293 ? -13.133 -2.459 10.681 1.00 55.56 293 ASN A N 1
ATOM 2104 C CA . ASN A 1 293 ? -14.336 -2.538 11.490 1.00 55.56 293 ASN A CA 1
ATOM 2105 C C . ASN A 1 293 ? -14.031 -3.564 12.595 1.00 55.56 293 ASN A C 1
ATOM 2107 O O . ASN A 1 293 ? -13.560 -4.656 12.254 1.00 55.56 293 ASN A O 1
ATOM 2111 N N . PRO A 1 294 ? -14.163 -3.216 13.884 1.00 60.28 294 PRO A N 1
ATOM 2112 C CA . PRO A 1 294 ? -13.723 -4.103 14.946 1.00 60.28 294 PRO A CA 1
ATOM 2113 C C . PRO A 1 294 ? -14.459 -5.432 14.778 1.00 60.28 294 PRO A C 1
ATOM 2115 O O . PRO A 1 294 ? -15.691 -5.471 14.706 1.00 60.28 294 PRO A O 1
ATOM 2118 N N . ALA A 1 295 ? -13.697 -6.518 14.623 1.00 67.38 295 ALA A N 1
ATOM 2119 C CA . ALA A 1 295 ? -14.260 -7.810 14.233 1.00 67.38 295 ALA A CA 1
ATOM 2120 C C . ALA A 1 295 ? -15.285 -8.287 15.271 1.00 67.38 295 ALA A C 1
ATOM 2122 O O . ALA A 1 295 ? -16.274 -8.947 14.947 1.00 67.38 295 ALA A O 1
ATOM 2123 N N . THR A 1 296 ? -15.085 -7.915 16.535 1.00 86.38 296 THR A N 1
ATOM 2124 C CA . THR A 1 296 ? -15.977 -8.267 17.627 1.00 86.38 296 THR A CA 1
ATOM 2125 C C . THR A 1 296 ? -16.178 -7.125 18.620 1.00 86.38 296 THR A C 1
ATOM 2127 O O . THR A 1 296 ? -15.356 -6.223 18.759 1.00 86.38 296 THR A O 1
ATOM 2130 N N . VAL A 1 297 ? -17.273 -7.190 19.381 1.00 91.31 297 VAL A N 1
ATOM 2131 C CA . VAL A 1 297 ? -17.523 -6.289 20.519 1.00 91.31 297 VAL A CA 1
ATOM 2132 C C . VAL A 1 297 ? -16.421 -6.357 21.585 1.00 91.31 297 VAL A C 1
ATOM 2134 O O . VAL A 1 297 ? -16.276 -5.417 22.358 1.00 91.31 297 VAL A O 1
ATOM 2137 N N . VAL A 1 298 ? -15.647 -7.450 21.640 1.00 90.50 298 VAL A N 1
ATOM 2138 C CA . VAL A 1 298 ? -14.484 -7.575 22.532 1.00 90.50 298 VAL A CA 1
ATOM 2139 C C . VAL A 1 298 ? -13.317 -6.744 22.014 1.00 90.50 298 VAL A C 1
ATOM 2141 O O . VAL A 1 298 ? -12.677 -6.078 22.820 1.00 90.50 298 VAL A O 1
ATOM 2144 N N . ASP A 1 299 ? -13.086 -6.718 20.701 1.00 86.06 299 ASP A N 1
ATOM 2145 C CA . ASP A 1 299 ? -12.003 -5.925 20.104 1.00 86.06 299 ASP A CA 1
ATOM 2146 C C . ASP A 1 299 ? -12.220 -4.429 20.372 1.00 86.06 299 ASP A C 1
ATOM 2148 O O . ASP A 1 299 ? -11.304 -3.746 20.813 1.00 86.06 299 ASP A O 1
ATOM 2152 N N . ILE A 1 300 ? -13.472 -3.949 20.282 1.00 88.00 300 ILE A N 1
ATOM 2153 C CA . ILE A 1 300 ? -13.837 -2.573 20.682 1.00 88.00 300 ILE A CA 1
ATOM 2154 C C . ILE A 1 300 ? -13.407 -2.262 22.121 1.00 88.00 300 ILE A C 1
ATOM 2156 O O . ILE A 1 300 ? -12.945 -1.161 22.411 1.00 88.00 300 ILE A O 1
ATOM 2160 N N . ILE A 1 301 ? -13.612 -3.207 23.041 1.00 88.44 301 ILE A N 1
ATOM 2161 C CA . ILE A 1 301 ? -13.306 -3.021 24.464 1.00 88.44 301 ILE A CA 1
ATOM 2162 C C . ILE A 1 301 ? -11.792 -3.043 24.691 1.00 88.44 301 ILE A C 1
ATOM 2164 O O . ILE A 1 301 ? -11.292 -2.205 25.436 1.00 88.44 301 ILE A O 1
ATOM 2168 N N . VAL A 1 302 ? -11.078 -3.980 24.061 1.00 84.75 302 VAL A N 1
ATOM 2169 C CA . VAL A 1 302 ? -9.621 -4.152 24.194 1.00 84.75 302 VAL A CA 1
ATOM 2170 C C . VAL A 1 302 ? -8.864 -2.957 23.615 1.00 84.75 302 VAL A C 1
ATOM 2172 O O . VAL A 1 302 ? -7.914 -2.479 24.230 1.00 84.75 302 VAL A O 1
ATOM 2175 N N . ASP A 1 303 ? -9.316 -2.429 22.479 1.00 81.94 303 ASP A N 1
ATOM 2176 C CA . ASP A 1 303 ? -8.677 -1.287 21.818 1.00 81.94 303 ASP A CA 1
ATOM 2177 C C . ASP A 1 303 ? -9.041 0.058 22.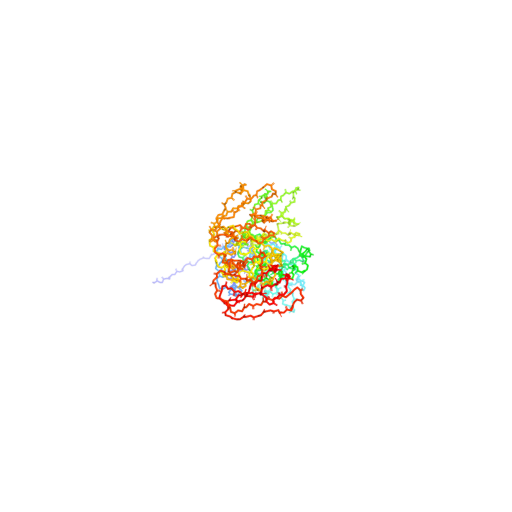475 1.00 81.94 303 ASP A C 1
ATOM 2179 O O . ASP A 1 303 ? -8.529 1.115 22.093 1.00 81.94 303 ASP A O 1
ATOM 2183 N N . SER A 1 304 ? -9.921 0.048 23.484 1.00 85.56 304 SER A N 1
ATOM 2184 C CA . SER A 1 304 ? -10.365 1.259 24.159 1.00 85.56 304 SER A CA 1
ATOM 2185 C C . SER A 1 304 ? -9.502 1.591 25.386 1.00 85.56 304 SER A C 1
ATOM 2187 O O . SER A 1 304 ? -9.479 0.829 26.357 1.00 85.56 304 SER A O 1
ATOM 2189 N N . PRO A 1 305 ? -8.881 2.787 25.441 1.00 87.50 305 PRO A N 1
ATOM 2190 C CA . PRO A 1 305 ? -8.050 3.190 26.577 1.00 87.50 305 PRO A CA 1
ATOM 2191 C C . PRO A 1 305 ? -8.839 3.381 27.884 1.00 87.50 305 PRO A C 1
ATOM 2193 O O . PRO A 1 305 ? -8.228 3.447 28.952 1.00 87.50 305 PRO A O 1
ATOM 2196 N N . ASP A 1 306 ? -10.170 3.466 27.811 1.00 90.94 306 ASP A N 1
ATOM 2197 C CA . ASP A 1 306 ? -11.063 3.739 28.942 1.00 90.94 306 ASP A CA 1
ATOM 2198 C C . ASP A 1 306 ? -11.717 2.473 29.535 1.00 90.94 306 ASP A C 1
ATOM 2200 O O . ASP A 1 306 ? -12.565 2.594 30.423 1.00 90.94 306 ASP A O 1
ATOM 2204 N N . HIS A 1 307 ? -11.351 1.272 29.065 1.00 94.44 307 HIS A N 1
ATOM 2205 C CA . HIS A 1 307 ? -12.010 0.009 29.434 1.00 94.44 307 HIS A CA 1
ATOM 2206 C C . HIS A 1 307 ? -11.065 -1.080 29.976 1.00 94.44 307 HIS A C 1
ATOM 2208 O O . HIS A 1 307 ? -11.416 -2.263 29.980 1.00 94.44 307 HIS A O 1
ATOM 2214 N N . ASN A 1 308 ? -9.900 -0.706 30.514 1.00 89.25 308 ASN A N 1
ATOM 2215 C CA . ASN A 1 308 ? -8.912 -1.663 31.032 1.00 89.25 308 ASN A CA 1
ATOM 2216 C C . ASN A 1 308 ? -9.489 -2.568 32.144 1.00 89.25 308 ASN A C 1
ATOM 2218 O O . ASN A 1 308 ? -9.194 -3.761 32.216 1.00 89.25 308 ASN A O 1
ATOM 2222 N N . LEU A 1 309 ? -10.325 -2.030 33.041 1.00 89.94 309 LEU A N 1
ATOM 2223 C CA . LEU A 1 309 ? -10.972 -2.810 34.105 1.00 89.94 309 LEU A CA 1
ATOM 2224 C C . LEU A 1 309 ? -12.078 -3.717 33.564 1.00 89.94 309 LEU A C 1
ATOM 2226 O O . LEU A 1 309 ? -12.269 -4.815 34.092 1.00 89.94 309 LEU A O 1
ATOM 2230 N N . LEU A 1 310 ? -12.791 -3.278 32.522 1.00 94.06 310 LEU A N 1
ATOM 2231 C CA . LEU A 1 310 ? -13.801 -4.099 31.862 1.00 94.06 310 LEU A CA 1
ATOM 2232 C C . LEU A 1 310 ? -13.151 -5.303 31.179 1.00 94.06 310 LEU A C 1
ATOM 2234 O O . LEU A 1 310 ? -13.619 -6.423 31.367 1.00 94.06 310 LEU A O 1
ATOM 2238 N N . GLU A 1 311 ? -12.052 -5.089 30.454 1.00 90.81 311 GLU A N 1
ATOM 2239 C CA . GLU A 1 311 ? -11.263 -6.151 29.828 1.00 90.81 311 GLU A CA 1
ATOM 2240 C C . GLU A 1 311 ? -10.834 -7.201 30.867 1.00 90.81 311 GLU A C 1
ATOM 2242 O O . GLU A 1 311 ? -11.126 -8.394 30.723 1.00 90.81 311 GLU A O 1
ATOM 2247 N N . LEU A 1 312 ? -10.224 -6.759 31.975 1.00 86.81 312 LEU A N 1
ATOM 2248 C CA . LEU A 1 312 ? -9.817 -7.644 33.070 1.00 86.81 312 LEU A CA 1
ATOM 2249 C C . LEU A 1 312 ? -11.002 -8.415 33.668 1.00 86.81 312 LEU A C 1
ATOM 2251 O O . LEU A 1 312 ? -10.868 -9.600 33.983 1.00 86.81 312 LEU A O 1
ATOM 2255 N N . ALA A 1 313 ? -12.164 -7.773 33.815 1.00 87.50 313 ALA A N 1
ATOM 2256 C CA . ALA A 1 313 ? -13.374 -8.399 34.339 1.00 87.50 313 ALA A CA 1
ATOM 2257 C C . ALA A 1 313 ? -13.943 -9.461 33.386 1.00 87.50 313 ALA A C 1
ATOM 2259 O O . ALA A 1 313 ? -14.271 -10.566 33.825 1.00 87.50 313 ALA A O 1
ATOM 2260 N N . VAL A 1 314 ? -14.019 -9.162 32.086 1.00 90.50 314 VAL A N 1
ATOM 2261 C CA . VAL A 1 314 ? -14.462 -10.098 31.039 1.00 90.50 314 VAL A CA 1
ATOM 2262 C C . VAL A 1 314 ? -13.527 -11.308 30.970 1.00 90.50 314 VAL A C 1
ATOM 2264 O O . VAL A 1 314 ? -14.001 -12.449 30.906 1.00 90.50 314 VAL A O 1
ATOM 2267 N N . GLY A 1 315 ? -12.215 -11.077 31.071 1.00 86.25 315 GLY A N 1
ATOM 2268 C CA . GLY A 1 315 ? -11.202 -12.126 31.172 1.00 86.25 315 GLY A CA 1
ATOM 2269 C C . GLY A 1 315 ? -11.369 -12.994 32.423 1.00 86.25 315 GLY A C 1
ATOM 2270 O O . GLY A 1 315 ? -11.438 -14.220 32.320 1.00 86.25 315 GLY A O 1
ATOM 2271 N N . ALA A 1 316 ? -11.504 -12.379 33.603 1.00 81.81 316 ALA A N 1
ATOM 2272 C CA . ALA A 1 316 ? -11.687 -13.087 34.875 1.00 81.81 316 ALA A CA 1
ATOM 2273 C C . ALA A 1 316 ? -12.981 -13.919 34.916 1.00 81.81 316 ALA A C 1
ATOM 2275 O O . ALA A 1 316 ? -13.000 -15.015 35.478 1.00 81.81 316 ALA A O 1
ATOM 2276 N N . ALA A 1 317 ? -14.049 -13.429 34.283 1.00 85.50 317 ALA A N 1
ATOM 2277 C CA . ALA A 1 317 ? -15.323 -14.132 34.168 1.00 85.50 317 ALA A CA 1
ATOM 2278 C C . ALA A 1 317 ? -15.344 -15.215 33.072 1.00 85.50 317 ALA A C 1
ATOM 2280 O O . ALA A 1 317 ? -16.332 -15.948 32.972 1.00 85.50 317 ALA A O 1
ATOM 2281 N N . GLY A 1 318 ? -14.291 -15.322 32.252 1.00 88.00 318 GLY A N 1
ATOM 2282 C CA . GLY A 1 318 ? -14.203 -16.286 31.154 1.00 88.00 318 GLY A CA 1
ATOM 2283 C C . GLY A 1 318 ? -15.212 -16.031 30.030 1.00 88.00 318 GLY A C 1
ATOM 2284 O O . GLY A 1 318 ? -15.712 -16.984 29.437 1.00 88.00 318 GLY A O 1
ATOM 2285 N N . LEU A 1 319 ? -15.554 -14.764 29.768 1.00 91.62 319 LEU A N 1
ATOM 2286 C CA . LEU A 1 319 ? -16.564 -14.378 28.774 1.00 91.62 319 LEU A CA 1
ATOM 2287 C C . LEU A 1 319 ? -15.982 -13.995 27.404 1.00 91.62 319 LEU A C 1
ATOM 2289 O O . LEU A 1 319 ? -16.760 -13.830 26.469 1.00 91.62 319 LEU A O 1
ATOM 2293 N N . VAL A 1 320 ? -14.653 -13.907 27.269 1.00 89.31 320 VAL A N 1
ATOM 2294 C CA . VAL A 1 320 ? -13.955 -13.509 26.027 1.00 89.31 320 VAL A CA 1
ATOM 2295 C C . VAL A 1 320 ? -14.437 -14.332 24.828 1.00 89.31 320 VAL A C 1
ATOM 2297 O O . VAL A 1 320 ? -15.056 -13.785 23.924 1.00 89.31 320 VAL A O 1
ATOM 2300 N N . ASP A 1 321 ? -14.283 -15.660 24.871 1.00 87.56 321 ASP A N 1
ATOM 2301 C CA . ASP A 1 321 ? -14.674 -16.543 23.759 1.00 87.56 321 ASP A CA 1
ATOM 2302 C C . ASP A 1 321 ? -16.169 -16.447 23.407 1.00 87.56 321 ASP A C 1
ATOM 2304 O O . ASP A 1 321 ? -16.559 -16.627 22.254 1.00 87.56 321 ASP A O 1
ATOM 2308 N N . ALA A 1 322 ? -17.026 -16.186 24.401 1.00 90.12 322 ALA A N 1
ATOM 2309 C CA . ALA A 1 322 ? -18.466 -16.086 24.194 1.00 90.12 322 ALA A CA 1
ATOM 2310 C C . ALA A 1 322 ? -18.852 -14.774 23.497 1.00 90.12 322 ALA A C 1
ATOM 2312 O O . ALA A 1 322 ? -19.708 -14.789 22.616 1.00 90.12 322 ALA A O 1
ATOM 2313 N N . LEU A 1 323 ? -18.218 -13.661 23.879 1.00 91.69 323 LEU A N 1
ATOM 2314 C CA . LEU A 1 323 ? -18.486 -12.330 23.329 1.00 91.69 323 LEU A CA 1
ATOM 2315 C C . LEU A 1 323 ? -17.723 -12.055 22.027 1.00 91.69 323 LEU A C 1
ATOM 2317 O O . LEU A 1 323 ? -18.154 -11.207 21.253 1.00 91.69 323 LEU A O 1
ATOM 2321 N N . SER A 1 324 ? -16.653 -12.798 21.744 1.00 89.88 324 SER A N 1
ATOM 2322 C CA . SER A 1 324 ? -16.001 -12.836 20.427 1.00 89.88 324 SER A CA 1
ATOM 2323 C C . SER A 1 324 ? -16.666 -13.822 19.453 1.00 89.88 324 SER A C 1
ATOM 2325 O O . SER A 1 324 ? -16.289 -13.891 18.287 1.00 89.88 324 SER A O 1
ATOM 2327 N N . GLY A 1 325 ? -17.641 -14.615 19.914 1.00 85.75 325 GLY A N 1
ATOM 2328 C CA . GLY A 1 325 ? -18.365 -15.594 19.098 1.00 85.75 325 GLY A CA 1
ATOM 2329 C C . GLY A 1 325 ? -19.402 -14.976 18.150 1.00 85.75 325 GLY A C 1
ATOM 2330 O O . GLY A 1 325 ? -19.484 -13.759 17.987 1.00 85.75 325 GLY A O 1
ATOM 2331 N N . GLU A 1 326 ? -20.235 -15.820 17.529 1.00 85.69 326 GLU A N 1
ATOM 2332 C CA . GLU A 1 326 ? -21.337 -15.334 16.686 1.00 85.69 326 GLU A CA 1
ATOM 2333 C C . GLU A 1 326 ? -22.394 -14.606 17.527 1.00 85.69 326 GLU A C 1
ATOM 2335 O O . GLU A 1 326 ? -22.985 -15.184 18.442 1.00 85.69 326 GLU A O 1
ATOM 2340 N N . GLY A 1 327 ? -22.633 -13.338 17.193 1.00 87.25 327 GLY A N 1
ATOM 2341 C CA . GLY A 1 327 ? -23.694 -12.524 17.775 1.00 87.25 327 GLY A CA 1
ATOM 2342 C C . GLY A 1 327 ? -25.041 -12.685 17.049 1.00 87.25 327 GLY A C 1
ATOM 2343 O O . GLY A 1 327 ? -25.339 -13.751 16.503 1.00 87.25 327 GLY A O 1
ATOM 2344 N N . PRO A 1 328 ? -25.889 -11.642 17.016 1.00 92.75 328 PRO A N 1
ATOM 2345 C CA . PRO A 1 328 ? -25.572 -10.259 17.364 1.00 92.75 328 PRO A CA 1
ATOM 2346 C C . PRO A 1 328 ? -25.624 -9.969 18.874 1.00 92.75 328 PRO A C 1
ATOM 2348 O O . PRO A 1 328 ? -26.541 -10.420 19.561 1.00 92.75 328 PRO A O 1
ATOM 2351 N N . PHE A 1 329 ? -24.691 -9.152 19.364 1.00 96.00 329 PHE A N 1
ATOM 2352 C CA . PHE A 1 329 ? -24.673 -8.643 20.740 1.00 96.00 329 PHE A CA 1
ATOM 2353 C C . PHE A 1 329 ? -24.950 -7.137 20.805 1.00 96.00 329 PHE A C 1
ATOM 2355 O O . PHE A 1 329 ? -24.611 -6.397 19.888 1.00 96.00 329 PHE A O 1
ATOM 2362 N N . THR A 1 330 ? -25.513 -6.678 21.920 1.00 96.38 330 THR A N 1
ATOM 2363 C CA . THR A 1 330 ? -25.424 -5.280 22.365 1.00 96.38 330 THR A CA 1
ATOM 2364 C C . THR A 1 330 ? -24.762 -5.280 23.729 1.00 96.38 330 THR A C 1
ATOM 2366 O O . THR A 1 330 ? -25.316 -5.847 24.670 1.00 96.38 330 THR A O 1
ATOM 2369 N N . VAL A 1 331 ? -23.578 -4.686 23.834 1.00 97.06 331 VAL A N 1
ATOM 2370 C CA . VAL A 1 331 ? -22.814 -4.605 25.081 1.00 97.06 331 VAL A CA 1
ATOM 2371 C C . VAL A 1 331 ? -22.897 -3.186 25.621 1.00 97.06 331 VAL A C 1
ATOM 2373 O O . VAL A 1 331 ? -22.500 -2.236 24.955 1.00 97.06 331 VAL A O 1
ATOM 2376 N N . PHE A 1 332 ? -23.384 -3.038 26.844 1.00 97.31 332 PHE A N 1
ATOM 2377 C CA . PHE A 1 332 ? -23.308 -1.787 27.584 1.00 97.31 332 PHE A CA 1
ATOM 2378 C C . PHE A 1 332 ? -21.989 -1.773 28.363 1.00 97.31 332 PHE A C 1
ATOM 2380 O O . PHE A 1 332 ? -21.887 -2.419 29.401 1.00 97.31 332 PHE A O 1
ATOM 2387 N N . ALA A 1 333 ? -20.959 -1.115 27.835 1.00 96.81 333 ALA A N 1
ATOM 2388 C CA . ALA A 1 333 ? -19.587 -1.178 28.337 1.00 96.81 333 ALA A CA 1
ATOM 2389 C C . ALA A 1 333 ? -19.311 -0.068 29.371 1.00 96.81 333 ALA A C 1
ATOM 2391 O O . ALA A 1 333 ? -19.227 1.103 29.001 1.00 96.81 333 ALA A O 1
ATOM 2392 N N . PRO A 1 334 ? -19.203 -0.380 30.676 1.00 96.00 334 PRO A N 1
ATOM 2393 C CA . PRO A 1 334 ? -18.869 0.619 31.681 1.00 96.00 334 PRO A CA 1
ATOM 2394 C C . PRO A 1 334 ? -17.396 1.022 31.611 1.00 96.00 334 PRO A C 1
ATOM 2396 O O . PRO A 1 334 ? -16.512 0.166 31.591 1.00 96.00 334 PRO A O 1
ATOM 2399 N N . THR A 1 335 ? -17.147 2.330 31.664 1.00 95.00 335 THR A N 1
ATOM 2400 C CA . THR A 1 335 ? -15.790 2.903 31.705 1.00 95.00 335 THR A CA 1
ATOM 2401 C C . THR A 1 335 ? -15.020 2.541 32.985 1.00 95.00 335 THR A C 1
ATOM 2403 O O . THR A 1 335 ? -15.596 2.227 34.031 1.00 95.00 335 THR A O 1
ATOM 2406 N N . ASP A 1 336 ? -13.699 2.704 32.973 1.00 91.81 336 ASP A N 1
ATOM 2407 C CA . ASP A 1 336 ? -12.839 2.562 34.155 1.00 91.81 336 ASP A CA 1
ATOM 2408 C C . ASP A 1 336 ? -13.258 3.504 35.301 1.00 91.81 336 ASP A C 1
ATOM 2410 O O . ASP A 1 336 ? -13.166 3.164 36.490 1.00 91.81 336 ASP A O 1
ATOM 2414 N N . ALA A 1 337 ? -13.789 4.684 34.961 1.00 90.69 337 ALA A N 1
ATOM 2415 C CA . ALA A 1 337 ? -14.363 5.620 35.924 1.00 90.69 337 ALA A CA 1
ATOM 2416 C C . ALA A 1 337 ? -15.631 5.054 36.591 1.00 90.69 337 ALA A C 1
ATOM 2418 O O . ALA A 1 337 ? -15.797 5.201 37.807 1.00 90.69 337 ALA A O 1
ATOM 2419 N N . ALA A 1 338 ? -16.481 4.357 35.830 1.00 88.50 338 ALA A N 1
ATOM 2420 C CA . ALA A 1 338 ? -17.672 3.680 36.338 1.00 88.50 338 ALA A CA 1
ATOM 2421 C C . ALA A 1 338 ? -17.308 2.574 37.342 1.00 88.50 338 ALA A C 1
ATOM 2423 O O . ALA A 1 338 ? -17.866 2.516 38.443 1.00 88.50 338 ALA A O 1
ATOM 2424 N N . PHE A 1 339 ? -16.320 1.737 37.010 1.00 85.62 339 PHE A N 1
ATOM 2425 C CA . PHE A 1 339 ? -15.798 0.715 37.922 1.00 85.62 339 PHE A CA 1
ATOM 2426 C C . PHE A 1 339 ? -15.187 1.324 39.185 1.00 85.62 339 PHE A C 1
ATOM 2428 O O . PHE A 1 339 ? -15.453 0.856 40.294 1.00 85.62 339 PHE A O 1
ATOM 2435 N N . THR A 1 340 ? -14.417 2.404 39.040 1.00 85.62 340 THR A N 1
ATOM 2436 C CA . THR A 1 340 ? -13.818 3.128 40.170 1.00 85.62 340 THR A CA 1
ATOM 2437 C C . THR A 1 340 ? -14.890 3.668 41.122 1.00 85.62 340 THR A C 1
ATOM 2439 O O . THR A 1 340 ? -14.762 3.545 42.344 1.00 85.62 340 THR A O 1
ATOM 2442 N N . ALA A 1 341 ? -15.973 4.233 40.581 1.00 80.31 341 ALA A N 1
ATOM 2443 C CA . ALA A 1 341 ? -17.100 4.710 41.374 1.00 80.31 341 ALA A CA 1
ATOM 2444 C C . ALA A 1 341 ? -17.812 3.561 42.109 1.00 80.31 341 ALA A C 1
ATOM 2446 O O . ALA A 1 341 ? -18.139 3.701 43.292 1.00 80.31 341 ALA A O 1
ATOM 2447 N N . LEU A 1 342 ? -17.994 2.412 41.447 1.00 79.12 342 LEU A N 1
ATOM 2448 C CA . LEU A 1 342 ? -18.612 1.231 42.045 1.00 79.12 342 LEU A CA 1
ATOM 2449 C C . LEU A 1 342 ? -17.804 0.717 43.241 1.00 79.12 342 LEU A C 1
ATOM 2451 O O . LEU A 1 342 ? -18.355 0.605 44.338 1.00 79.12 342 LEU A O 1
ATOM 2455 N N . VAL A 1 343 ? -16.507 0.442 43.069 1.00 78.56 343 VAL A N 1
ATOM 2456 C CA . VAL A 1 343 ? -15.679 -0.123 44.152 1.00 78.56 343 VAL A CA 1
ATOM 2457 C C . VAL A 1 343 ? -15.572 0.830 45.343 1.00 78.56 343 VAL A C 1
ATOM 2459 O O . VAL A 1 343 ? -15.652 0.397 46.492 1.00 78.56 343 VAL A O 1
ATOM 2462 N N . ALA A 1 344 ? -15.520 2.142 45.084 1.00 75.38 344 ALA A N 1
ATOM 2463 C CA . ALA A 1 344 ? -15.558 3.161 46.128 1.00 75.38 344 ALA A CA 1
ATOM 2464 C C . ALA A 1 344 ? -16.896 3.177 46.888 1.00 75.38 344 ALA A C 1
ATOM 2466 O O . ALA A 1 344 ? -16.911 3.377 48.102 1.00 75.38 344 ALA A O 1
ATOM 2467 N N . SER A 1 345 ? -18.019 2.961 46.196 1.00 71.50 345 SER A N 1
ATOM 2468 C CA . SER A 1 345 ? -19.349 2.910 46.820 1.00 71.50 345 SER A CA 1
ATOM 2469 C C . SER A 1 345 ? -19.563 1.660 47.683 1.00 71.50 345 SER A C 1
ATOM 2471 O O . SER A 1 345 ? -20.280 1.719 48.683 1.00 71.50 345 SER A O 1
ATOM 2473 N N . LEU A 1 346 ? -18.918 0.549 47.314 1.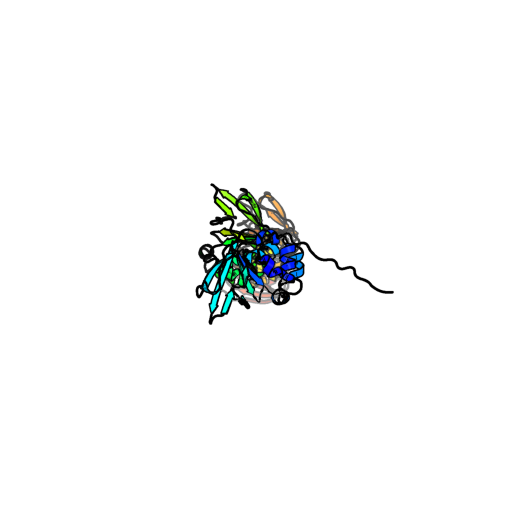00 71.62 346 LEU A N 1
ATOM 2474 C CA . LEU A 1 346 ? -19.009 -0.740 47.999 1.00 71.62 346 LEU A CA 1
ATOM 2475 C C . LEU A 1 346 ? -17.956 -0.920 49.104 1.00 71.62 346 LEU A C 1
ATOM 2477 O O . LEU A 1 346 ? -18.065 -1.871 49.875 1.00 71.62 346 LEU A O 1
ATOM 2481 N N . ASP A 1 347 ? -16.983 -0.008 49.208 1.00 80.69 347 ASP A N 1
ATOM 2482 C CA . ASP A 1 347 ? -15.831 -0.104 50.122 1.00 80.69 347 ASP A CA 1
ATOM 2483 C C . ASP A 1 347 ? -15.013 -1.392 49.896 1.00 80.69 347 ASP A C 1
ATOM 2485 O O . ASP A 1 347 ? -14.599 -2.063 50.842 1.00 80.69 347 ASP A O 1
ATOM 2489 N N . ILE A 1 348 ? -14.805 -1.741 48.620 1.00 78.44 348 ILE A N 1
ATOM 2490 C CA . ILE A 1 348 ? -13.987 -2.878 48.173 1.00 78.44 348 ILE A CA 1
ATOM 2491 C C . ILE A 1 348 ? -12.876 -2.404 47.229 1.00 78.44 348 ILE A C 1
ATOM 2493 O O . ILE A 1 348 ? -12.865 -1.270 46.751 1.00 78.44 348 ILE A O 1
ATOM 2497 N N . THR A 1 349 ? -11.925 -3.283 46.948 1.00 81.56 349 THR A N 1
ATOM 2498 C CA . THR A 1 349 ? -10.872 -3.085 45.943 1.00 81.56 349 THR A CA 1
ATOM 2499 C C . THR A 1 349 ? -11.282 -3.632 44.571 1.00 81.56 349 THR A C 1
ATOM 2501 O O . THR A 1 349 ? -12.203 -4.441 44.463 1.00 81.56 349 THR A O 1
ATOM 2504 N N . ALA A 1 350 ? -10.573 -3.231 43.510 1.00 75.88 350 ALA A N 1
ATOM 2505 C CA . ALA A 1 350 ? -10.771 -3.803 42.175 1.00 75.88 350 ALA A CA 1
ATOM 2506 C C . ALA A 1 350 ? -10.507 -5.321 42.151 1.00 75.88 350 ALA A C 1
ATOM 2508 O O . ALA A 1 350 ? -11.286 -6.061 41.564 1.00 75.88 350 ALA A O 1
ATOM 2509 N N . ASP A 1 351 ? -9.485 -5.801 42.866 1.00 79.25 351 ASP A N 1
ATOM 2510 C CA . ASP A 1 351 ? -9.199 -7.238 42.980 1.00 79.25 351 ASP A CA 1
ATOM 2511 C C . ASP A 1 351 ? -10.347 -8.002 43.661 1.00 79.25 351 ASP A C 1
ATOM 2513 O O . ASP A 1 351 ? -10.687 -9.114 43.261 1.00 79.25 351 ASP A O 1
ATOM 2517 N N . GLU A 1 352 ? -10.974 -7.405 44.678 1.00 77.62 352 GLU A N 1
ATOM 2518 C CA . GLU A 1 352 ? -12.144 -7.988 45.346 1.00 77.62 352 GLU A CA 1
ATOM 2519 C C . GLU A 1 352 ? -13.378 -7.997 44.438 1.00 77.62 352 GLU A C 1
ATOM 2521 O O . GLU A 1 352 ? -14.145 -8.956 44.485 1.00 77.62 352 GLU A O 1
ATOM 2526 N N . LEU A 1 353 ? -13.544 -6.979 43.584 1.00 77.31 353 LEU A N 1
ATOM 2527 C CA . LEU A 1 353 ? -14.587 -6.956 42.557 1.00 77.31 353 LEU A CA 1
ATOM 2528 C C . LEU A 1 353 ? -14.374 -8.069 41.517 1.00 77.31 353 LEU A C 1
ATOM 2530 O O . LEU A 1 353 ? -15.307 -8.809 41.206 1.00 77.31 353 LEU A O 1
ATOM 2534 N N . LEU A 1 354 ? -13.144 -8.213 41.014 1.00 78.31 354 LEU A N 1
ATOM 2535 C CA . LEU A 1 354 ? -12.768 -9.241 40.036 1.00 78.31 354 LEU A CA 1
ATOM 2536 C C . LEU A 1 354 ? -12.890 -10.667 40.603 1.00 78.31 354 LEU A C 1
ATOM 2538 O O . LEU A 1 354 ? -13.031 -11.627 39.848 1.00 78.31 354 LEU A O 1
ATOM 2542 N N . ALA A 1 355 ? -12.853 -10.813 41.929 1.00 79.94 355 ALA A N 1
ATOM 2543 C CA . ALA A 1 355 ? -13.010 -12.085 42.627 1.00 79.94 355 ALA A CA 1
ATOM 2544 C C . ALA A 1 355 ? -14.464 -12.414 43.021 1.00 79.94 355 ALA A C 1
ATOM 2546 O O . ALA A 1 355 ? -14.695 -13.446 43.657 1.00 79.94 355 ALA A O 1
ATOM 2547 N N . LEU A 1 356 ? -15.445 -11.566 42.687 1.00 76.06 356 LEU A N 1
ATOM 2548 C CA . LEU A 1 356 ? -16.845 -11.838 43.012 1.00 76.06 356 LEU A CA 1
ATOM 2549 C C . LEU A 1 356 ? -17.356 -13.073 42.266 1.00 76.06 356 LEU A C 1
ATOM 2551 O O . LEU A 1 356 ? -17.280 -13.155 41.042 1.00 76.06 356 LEU A O 1
ATOM 2555 N N . GLU A 1 357 ? -17.991 -13.995 42.992 1.00 79.56 357 GLU A N 1
ATOM 2556 C CA . GLU A 1 357 ? -18.644 -15.163 42.381 1.00 79.56 357 GLU A CA 1
ATOM 2557 C C . GLU A 1 357 ? -19.763 -14.755 41.408 1.00 79.56 357 GLU A C 1
ATOM 2559 O O . GLU A 1 357 ? -20.007 -15.439 40.418 1.00 79.56 357 GLU A O 1
ATOM 2564 N N . SER A 1 358 ? -20.401 -13.605 41.651 1.00 80.00 358 SER A N 1
ATOM 2565 C CA . SER A 1 358 ? -21.448 -13.037 40.799 1.00 80.00 358 SER A CA 1
ATOM 2566 C C . SER A 1 358 ? -20.918 -12.196 39.633 1.00 80.00 358 SER A C 1
ATOM 2568 O O . SER A 1 358 ? -21.725 -11.634 38.896 1.00 80.00 358 SER A O 1
ATOM 2570 N N . LEU A 1 359 ? -19.596 -12.063 39.448 1.00 83.19 359 LEU A N 1
ATOM 2571 C CA . LEU A 1 359 ? -19.025 -11.211 38.396 1.00 83.19 359 LEU A CA 1
ATOM 2572 C C . LEU A 1 359 ? -19.527 -11.611 37.003 1.00 83.19 359 LEU A C 1
ATOM 2574 O O . LEU A 1 359 ? -19.896 -10.748 36.213 1.00 83.19 359 LEU A O 1
ATOM 2578 N N . SER A 1 360 ? -19.595 -12.916 36.722 1.00 86.94 360 SER A N 1
ATOM 2579 C CA . SER A 1 360 ? -20.096 -13.423 35.437 1.00 86.94 360 SER A CA 1
ATOM 2580 C C . SER A 1 360 ? -21.540 -12.992 35.175 1.00 86.94 360 SER A C 1
ATOM 2582 O O . SER A 1 360 ? -21.861 -12.584 34.063 1.00 86.94 360 SER A O 1
ATOM 2584 N N . ASP A 1 361 ? -22.401 -13.033 36.192 1.00 87.44 361 ASP A N 1
ATOM 2585 C CA . ASP A 1 361 ? -23.812 -12.666 36.052 1.00 87.44 361 ASP A CA 1
ATOM 2586 C C . ASP A 1 361 ? -23.984 -11.147 35.934 1.00 87.44 361 ASP A C 1
ATOM 2588 O O . ASP A 1 361 ? -24.763 -10.681 35.106 1.00 87.44 361 ASP A O 1
ATOM 2592 N N . ILE A 1 362 ? -23.181 -10.365 36.667 1.00 89.44 362 ILE A N 1
ATOM 2593 C CA . ILE A 1 362 ? -23.121 -8.905 36.507 1.00 89.44 362 ILE A CA 1
ATOM 2594 C C . ILE A 1 362 ? -22.731 -8.551 35.069 1.00 89.44 362 ILE A C 1
ATOM 2596 O O . ILE A 1 362 ? -23.414 -7.754 34.434 1.00 89.44 362 ILE A O 1
ATOM 2600 N N . LEU A 1 363 ? -21.675 -9.153 34.519 1.00 93.38 363 LEU A N 1
ATOM 2601 C CA . LEU A 1 363 ? -21.236 -8.862 33.152 1.00 93.38 363 LEU A CA 1
ATOM 2602 C C . LEU A 1 363 ? -22.254 -9.330 32.107 1.00 93.38 363 LEU A C 1
ATOM 2604 O O . LEU A 1 363 ? -22.529 -8.599 31.164 1.00 93.38 363 LEU A O 1
ATOM 2608 N N . LYS A 1 364 ? -22.897 -10.489 32.290 1.00 94.38 364 LYS A N 1
ATOM 2609 C CA . LYS A 1 364 ? -23.991 -10.927 31.406 1.00 94.38 364 LYS A CA 1
ATOM 2610 C C . LYS A 1 364 ? -25.198 -9.990 31.440 1.00 94.38 364 LYS A C 1
ATOM 2612 O O . LYS A 1 364 ? -25.885 -9.876 30.431 1.00 94.38 364 LYS A O 1
ATOM 2617 N N . TYR A 1 365 ? -25.442 -9.302 32.555 1.00 95.06 365 TYR A N 1
ATOM 2618 C CA . TYR A 1 365 ? -26.489 -8.281 32.663 1.00 95.06 365 TYR A CA 1
ATOM 2619 C C . TYR A 1 365 ? -26.162 -6.995 31.884 1.00 95.06 365 TYR A C 1
ATOM 2621 O O . TYR A 1 365 ? -27.047 -6.199 31.594 1.00 95.06 365 TYR A O 1
ATOM 2629 N N . HIS A 1 366 ? -24.906 -6.805 31.477 1.00 96.62 366 HIS A N 1
ATOM 2630 C CA . HIS A 1 366 ? -24.511 -5.727 30.569 1.00 96.62 366 HIS A CA 1
ATOM 2631 C C . HIS A 1 366 ? -24.646 -6.106 29.093 1.00 96.62 366 HIS A C 1
ATOM 2633 O O . HIS A 1 366 ? -24.412 -5.266 28.229 1.00 96.62 366 HIS A O 1
ATOM 2639 N N . VAL A 1 367 ? -25.009 -7.350 28.777 1.00 97.19 367 VAL A N 1
ATOM 2640 C CA . VAL A 1 367 ? -25.038 -7.839 27.399 1.00 97.19 367 VAL A CA 1
ATOM 2641 C C . VAL A 1 367 ? -26.443 -8.277 27.031 1.00 97.19 367 VAL A C 1
ATOM 2643 O O . VAL A 1 367 ? -27.062 -9.068 27.733 1.00 97.19 367 VAL A O 1
ATOM 2646 N N . VAL A 1 368 ? -26.937 -7.812 25.892 1.00 96.81 368 VAL A N 1
ATOM 2647 C CA . VAL A 1 368 ? -28.194 -8.250 25.279 1.00 96.81 368 VAL A CA 1
ATOM 2648 C C . VAL A 1 368 ? -27.864 -9.115 24.065 1.00 96.81 368 VAL A C 1
ATOM 2650 O O . VAL A 1 368 ? -27.006 -8.767 23.257 1.00 96.81 368 VAL A O 1
ATOM 2653 N N . GLY A 1 369 ? -28.554 -10.248 23.918 1.00 94.56 369 GLY A N 1
ATOM 2654 C CA . GLY A 1 369 ? -28.379 -11.187 22.797 1.00 94.56 369 GLY A CA 1
ATOM 2655 C C . GLY A 1 369 ? -29.055 -10.742 21.494 1.00 94.56 369 GLY A C 1
ATOM 2656 O O . GLY A 1 369 ? -29.696 -11.553 20.825 1.00 94.56 369 GLY A O 1
ATOM 2657 N N . ALA A 1 370 ? -29.006 -9.446 21.193 1.00 92.69 370 ALA A N 1
ATOM 2658 C CA . ALA A 1 370 ? -29.510 -8.833 19.971 1.00 92.69 370 ALA A CA 1
ATOM 2659 C C . ALA A 1 370 ? -28.726 -7.545 19.691 1.00 92.69 370 ALA A C 1
ATOM 2661 O O . ALA A 1 370 ? -28.299 -6.891 20.639 1.00 92.69 370 ALA A O 1
ATOM 2662 N N . ALA A 1 371 ? -28.580 -7.150 18.425 1.00 91.50 371 ALA A N 1
ATOM 2663 C CA . ALA A 1 371 ? -28.055 -5.831 18.065 1.00 91.50 371 ALA A CA 1
ATOM 2664 C C . ALA A 1 371 ? -29.162 -4.779 18.211 1.00 91.50 371 ALA A C 1
ATOM 2666 O O . ALA A 1 371 ? -30.271 -4.975 17.708 1.00 91.50 371 ALA A O 1
ATOM 2667 N N . ALA A 1 372 ? -28.853 -3.681 18.892 1.00 93.19 372 ALA A N 1
ATOM 2668 C CA . ALA A 1 372 ? -29.736 -2.543 19.079 1.00 93.19 372 ALA A CA 1
ATOM 2669 C C . ALA A 1 372 ? -28.907 -1.257 19.015 1.00 93.19 372 ALA A C 1
ATOM 2671 O O . ALA A 1 372 ? -28.181 -0.935 19.957 1.00 93.19 372 ALA A O 1
ATOM 2672 N N . LEU A 1 373 ? -29.009 -0.526 17.903 1.00 93.38 373 LEU A N 1
ATOM 2673 C CA . LEU A 1 373 ? -28.426 0.809 17.787 1.00 93.38 373 LEU A CA 1
ATOM 2674 C C . LEU A 1 373 ? -29.244 1.803 18.614 1.00 93.38 373 LEU A C 1
ATOM 2676 O O . LEU A 1 373 ? -30.425 1.581 18.874 1.00 93.38 373 LEU A O 1
ATOM 2680 N N . SER A 1 374 ? -28.666 2.950 18.957 1.00 90.44 374 SER A N 1
ATOM 2681 C CA . SER A 1 374 ? -29.344 4.037 19.669 1.00 90.44 374 SER A CA 1
ATOM 2682 C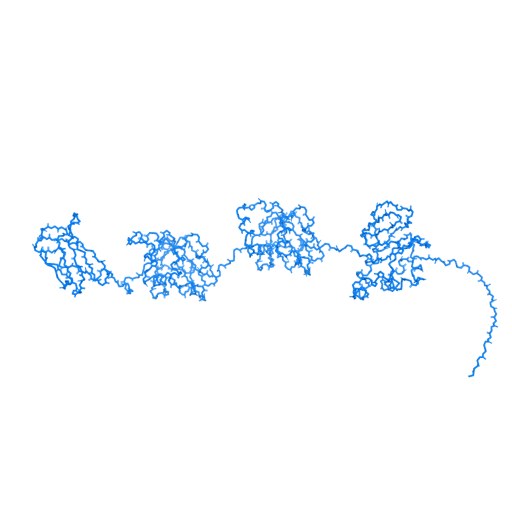 C . SER A 1 374 ? -30.635 4.479 18.966 1.00 90.44 374 SER A C 1
ATOM 2684 O O . SER A 1 374 ? -31.610 4.855 19.614 1.00 90.44 374 SER A O 1
ATOM 2686 N N . THR A 1 375 ? -30.666 4.369 17.635 1.00 89.38 375 THR A N 1
ATOM 2687 C CA . THR A 1 375 ? -31.827 4.681 16.789 1.00 89.38 375 THR A CA 1
ATOM 2688 C C . THR A 1 375 ? -32.911 3.599 16.776 1.00 89.38 375 THR A C 1
ATOM 2690 O O . THR A 1 375 ? -34.055 3.904 16.431 1.00 89.38 375 THR A O 1
ATOM 2693 N N . ASP A 1 376 ? -32.585 2.370 17.184 1.00 90.12 376 ASP A N 1
ATOM 2694 C CA . ASP A 1 376 ? -33.536 1.263 17.339 1.00 90.12 376 ASP A CA 1
ATOM 2695 C C . ASP A 1 376 ? -34.228 1.284 18.712 1.00 90.12 376 ASP A C 1
ATOM 2697 O O . ASP A 1 376 ? -35.242 0.606 18.916 1.00 90.12 376 ASP A O 1
ATOM 2701 N N . LEU A 1 377 ? -33.683 2.055 19.659 1.00 90.25 377 LEU A N 1
ATOM 2702 C CA . LEU A 1 377 ? -34.161 2.130 21.031 1.00 90.25 377 LEU A CA 1
ATOM 2703 C C . LEU A 1 377 ? -35.400 3.025 21.175 1.00 90.25 377 LEU A C 1
ATOM 2705 O O . LEU A 1 377 ? -35.558 4.049 20.512 1.00 90.25 377 LEU A O 1
ATOM 2709 N N . SER A 1 378 ? -36.297 2.637 22.080 1.00 90.44 378 SER A N 1
ATOM 2710 C CA . SER A 1 378 ? -37.525 3.365 22.413 1.00 90.44 378 SER A CA 1
ATOM 2711 C C . SER A 1 378 ? -37.639 3.624 23.915 1.00 90.44 378 SER A C 1
ATOM 2713 O O . SER A 1 378 ? -37.170 2.832 24.728 1.00 90.44 378 SER A O 1
ATOM 2715 N N . ASP A 1 379 ? -38.314 4.714 24.288 1.00 90.19 379 ASP A N 1
ATOM 2716 C CA . ASP A 1 379 ? -38.551 5.054 25.696 1.00 90.19 379 ASP A CA 1
ATOM 2717 C C . ASP A 1 379 ? -39.383 3.978 26.415 1.00 90.19 379 ASP A C 1
ATOM 2719 O O . ASP A 1 379 ? -40.425 3.545 25.909 1.00 90.19 379 ASP A O 1
ATOM 2723 N N . GLY A 1 380 ? -38.916 3.537 27.584 1.00 86.75 380 GLY A N 1
ATOM 2724 C CA . GLY A 1 380 ? -39.507 2.452 28.371 1.00 86.75 380 GLY A CA 1
ATOM 2725 C C . GLY A 1 380 ? -39.325 1.057 27.761 1.00 86.75 380 GLY A C 1
ATOM 2726 O O . GLY A 1 380 ? -40.039 0.123 28.137 1.00 86.75 380 GLY A O 1
ATOM 2727 N N . GLN A 1 381 ? -38.430 0.892 26.781 1.00 91.12 381 GLN A N 1
ATOM 2728 C CA . GLN A 1 381 ? -38.144 -0.414 26.192 1.00 91.12 381 GLN A CA 1
ATOM 2729 C C . GLN A 1 381 ? -37.423 -1.311 27.199 1.00 91.12 381 GLN A C 1
ATOM 2731 O O . GLN A 1 381 ? -36.442 -0.908 27.811 1.00 91.12 381 GLN A O 1
ATOM 2736 N N . LEU A 1 382 ? -37.889 -2.553 27.322 1.00 91.50 382 LEU A N 1
ATOM 2737 C CA . LEU A 1 382 ? -37.230 -3.590 28.112 1.00 91.50 382 LEU A CA 1
ATOM 2738 C C . LEU A 1 382 ? -36.426 -4.503 27.182 1.00 91.50 382 LEU A C 1
ATOM 2740 O O . LEU A 1 382 ? -36.979 -5.041 26.218 1.00 91.50 382 LEU A O 1
ATOM 2744 N N . LEU A 1 383 ? -35.134 -4.668 27.465 1.00 91.44 383 LEU A N 1
ATOM 2745 C CA . LEU A 1 383 ? -34.236 -5.565 26.739 1.00 91.44 383 LEU A CA 1
ATOM 2746 C C . LEU A 1 383 ? -33.768 -6.696 27.650 1.00 91.44 383 LEU A C 1
ATOM 2748 O O . LEU A 1 383 ? -33.124 -6.450 28.667 1.00 91.44 383 LEU A O 1
ATOM 2752 N N . THR A 1 384 ? -34.047 -7.938 27.258 1.00 93.94 384 THR A N 1
ATOM 2753 C CA . THR A 1 384 ? -33.606 -9.118 28.009 1.00 93.94 384 THR A CA 1
ATOM 2754 C C . THR A 1 384 ? -32.115 -9.359 27.806 1.00 93.94 384 THR A C 1
ATOM 2756 O O . THR A 1 384 ? -31.643 -9.559 26.685 1.00 93.94 384 THR A O 1
ATOM 2759 N N . THR A 1 385 ? -31.378 -9.360 28.909 1.00 95.50 385 THR A N 1
ATOM 2760 C CA . THR A 1 385 ? -29.927 -9.566 28.932 1.00 95.50 385 THR A CA 1
ATOM 2761 C C . THR A 1 385 ? -29.558 -11.051 28.848 1.00 95.50 385 THR A C 1
ATOM 2763 O O . THR A 1 385 ? -30.411 -11.929 28.994 1.00 95.50 385 THR A O 1
ATOM 2766 N N . LEU A 1 386 ? -28.273 -11.361 28.654 1.00 92.00 386 LEU A N 1
ATOM 2767 C CA . LEU A 1 386 ? -27.750 -12.730 28.694 1.00 92.00 386 LEU A CA 1
ATOM 2768 C C . LEU A 1 386 ? -27.817 -13.352 30.096 1.00 92.00 386 LEU A C 1
ATOM 2770 O O . LEU A 1 386 ? -27.740 -14.574 30.222 1.00 92.00 386 LEU A O 1
ATOM 2774 N N . GLU A 1 387 ? -27.953 -12.535 31.143 1.00 91.06 387 GLU A N 1
ATOM 2775 C CA . GLU A 1 387 ? -28.224 -13.015 32.502 1.00 91.06 387 GLU A CA 1
ATOM 2776 C C . GLU A 1 387 ? -29.670 -13.519 32.625 1.00 91.06 387 GLU A C 1
ATOM 2778 O O . GLU A 1 387 ? -29.929 -14.509 33.307 1.00 91.06 387 GLU A O 1
ATOM 2783 N N . GLY A 1 388 ? -30.591 -12.915 31.868 1.00 87.75 388 GLY A N 1
ATOM 2784 C CA . GLY A 1 388 ? -32.000 -13.294 31.782 1.00 87.75 388 GLY A CA 1
ATOM 2785 C C . GLY A 1 388 ? -32.955 -12.241 32.341 1.00 87.75 388 GLY A C 1
ATOM 2786 O O . GLY A 1 388 ? -34.148 -12.297 32.043 1.00 87.75 388 GLY A O 1
ATOM 2787 N N . SER A 1 389 ? -32.453 -11.274 33.108 1.00 88.12 389 SER A N 1
ATOM 2788 C CA . SER A 1 389 ? -33.217 -10.104 33.546 1.00 88.12 389 SER A CA 1
ATOM 2789 C C . SER A 1 389 ? -33.252 -9.006 32.486 1.00 88.12 389 SER A C 1
ATOM 2791 O O . SER A 1 389 ? -32.379 -8.940 31.618 1.00 88.12 389 SER A O 1
ATOM 2793 N N . ASP A 1 390 ? -34.245 -8.123 32.578 1.00 90.69 390 ASP A N 1
ATOM 2794 C CA . ASP A 1 390 ? -34.415 -7.014 31.641 1.00 90.69 390 ASP A CA 1
ATOM 2795 C C . ASP A 1 390 ? -33.705 -5.744 32.130 1.00 90.69 390 ASP A C 1
ATOM 2797 O O . ASP A 1 390 ? -33.801 -5.396 33.308 1.00 90.69 390 ASP A O 1
ATOM 2801 N N . VAL A 1 391 ? -33.056 -5.027 31.210 1.00 91.75 391 VAL A N 1
ATOM 2802 C CA . VAL A 1 391 ? -32.667 -3.620 31.395 1.00 91.75 391 VAL A CA 1
ATOM 2803 C C . VAL A 1 391 ? -33.728 -2.713 30.778 1.00 91.75 391 VAL A C 1
ATOM 2805 O O . VAL A 1 391 ? -34.286 -3.030 29.725 1.00 91.75 391 VAL A O 1
ATOM 2808 N N . GLU A 1 392 ? -34.018 -1.593 31.430 1.00 90.62 392 GLU A N 1
ATOM 2809 C CA . GLU A 1 392 ? -34.973 -0.595 30.954 1.00 90.62 392 GLU A CA 1
ATOM 2810 C C . GLU A 1 392 ? -34.248 0.550 30.251 1.00 90.62 392 GLU A C 1
ATOM 2812 O O . GLU A 1 392 ? -33.266 1.085 30.761 1.00 90.62 392 GLU A O 1
ATOM 2817 N N . ILE A 1 393 ? -34.739 0.936 29.079 1.00 92.75 393 ILE A N 1
ATOM 2818 C CA . ILE A 1 393 ? -34.191 2.030 28.289 1.00 92.75 393 ILE A CA 1
ATOM 2819 C C . ILE A 1 393 ? -35.037 3.282 28.484 1.00 92.75 393 ILE A C 1
ATOM 2821 O O . ILE A 1 393 ? -36.260 3.238 28.361 1.00 92.75 393 ILE A O 1
ATOM 2825 N N . SER A 1 394 ? -34.378 4.410 28.726 1.00 88.31 394 SER A N 1
ATOM 2826 C CA . SER A 1 394 ? -34.994 5.739 28.741 1.00 88.31 394 SER A CA 1
ATOM 2827 C C . SER A 1 394 ? -34.296 6.634 27.723 1.00 88.31 394 SER A C 1
ATOM 2829 O O . SER A 1 394 ? -33.077 6.562 27.579 1.00 88.31 394 SER A O 1
ATOM 2831 N N . ILE A 1 395 ? -35.058 7.450 26.990 1.00 87.75 395 ILE A N 1
ATOM 2832 C CA . ILE A 1 395 ? -34.511 8.379 25.975 1.00 87.75 395 ILE A CA 1
ATOM 2833 C C . ILE A 1 395 ? -34.893 9.847 26.227 1.00 87.75 395 ILE A C 1
ATOM 2835 O O . ILE A 1 395 ? -34.585 10.724 25.416 1.00 87.75 395 ILE A O 1
ATOM 2839 N N . ASP A 1 396 ? -35.535 10.140 27.361 1.00 78.31 396 ASP A N 1
ATOM 2840 C CA . ASP A 1 396 ? -36.046 11.474 27.711 1.00 78.31 396 ASP A CA 1
ATOM 2841 C C . ASP A 1 396 ? -34.944 12.546 27.850 1.00 78.31 396 ASP A C 1
ATOM 2843 O O . ASP A 1 396 ? -35.186 13.731 27.597 1.00 78.31 396 ASP A O 1
ATOM 2847 N N . MET A 1 397 ? -33.730 12.155 28.254 1.00 73.56 397 MET A N 1
ATOM 2848 C CA . MET A 1 397 ? -32.586 13.058 28.469 1.00 73.56 397 MET A CA 1
ATOM 2849 C C . MET A 1 397 ? -31.282 12.505 27.867 1.00 73.56 397 MET A C 1
ATOM 2851 O O . MET A 1 397 ? -30.208 12.689 28.435 1.00 73.56 397 MET A O 1
ATOM 2855 N N . GLY A 1 398 ? -31.382 11.855 26.704 1.00 81.00 398 GLY A N 1
ATOM 2856 C CA . GLY A 1 398 ? -30.316 11.018 26.138 1.00 81.00 398 GLY A CA 1
ATOM 2857 C C . GLY A 1 398 ? -30.586 9.539 26.410 1.00 81.00 398 GLY A C 1
ATOM 2858 O O . GLY A 1 398 ? -31.508 9.221 27.158 1.00 81.00 398 GLY A O 1
ATOM 2859 N N . VAL A 1 399 ? -29.827 8.643 25.773 1.00 87.50 399 VAL A N 1
ATOM 2860 C CA . VAL A 1 399 ? -30.001 7.197 25.971 1.00 87.50 399 VAL A CA 1
ATOM 2861 C C . VAL A 1 399 ? -29.474 6.819 27.352 1.00 87.50 399 VAL A C 1
ATOM 2863 O O . VAL A 1 399 ? -28.298 7.011 27.657 1.00 87.50 399 VAL A O 1
ATOM 2866 N N . MET A 1 400 ? -30.353 6.278 28.184 1.00 89.44 400 MET A N 1
ATOM 2867 C CA . MET A 1 400 ? -30.034 5.715 29.486 1.00 89.44 400 MET A CA 1
ATOM 2868 C C . MET A 1 400 ? -30.427 4.245 29.534 1.00 89.44 400 MET A C 1
ATOM 2870 O O . MET A 1 400 ? -31.441 3.844 28.963 1.00 89.44 400 MET A O 1
ATOM 2874 N N . VAL A 1 401 ? -29.637 3.462 30.261 1.00 91.56 401 VAL A N 1
ATOM 2875 C CA . VAL A 1 401 ? -29.865 2.040 30.517 1.00 91.56 401 VAL A CA 1
ATOM 2876 C C . VAL A 1 401 ? -29.968 1.869 32.023 1.00 91.56 401 VAL A C 1
ATOM 2878 O O . VAL A 1 401 ? -28.984 2.014 32.750 1.00 91.56 401 VAL A O 1
ATOM 2881 N N . ASN A 1 402 ? -31.176 1.600 32.510 1.00 88.81 402 ASN A N 1
ATOM 2882 C CA . ASN A 1 402 ? -31.555 1.771 33.907 1.00 88.81 402 ASN A CA 1
ATOM 2883 C C . ASN A 1 402 ? -31.191 3.190 34.387 1.00 88.81 402 ASN A C 1
ATOM 2885 O O . ASN A 1 402 ? -31.751 4.179 33.920 1.00 88.81 402 ASN A O 1
ATOM 2889 N N . ASP A 1 403 ? -30.222 3.284 35.294 1.00 85.38 403 ASP A N 1
ATOM 2890 C CA . ASP A 1 403 ? -29.728 4.533 35.866 1.00 85.38 403 ASP A CA 1
ATOM 2891 C C . ASP A 1 403 ? -28.400 5.004 35.224 1.00 85.38 403 ASP A C 1
ATOM 2893 O O . ASP A 1 403 ? -27.868 6.037 35.628 1.00 85.38 403 ASP A O 1
ATOM 2897 N N . ALA A 1 404 ? -27.837 4.255 34.265 1.00 89.12 404 ALA A N 1
ATOM 2898 C CA . ALA A 1 404 ? -26.561 4.566 33.615 1.00 89.12 404 ALA A CA 1
ATOM 2899 C C . ALA A 1 404 ? -26.773 5.397 32.344 1.00 89.12 404 ALA A C 1
ATOM 2901 O O . ALA A 1 404 ? -27.628 5.062 31.522 1.00 89.12 404 ALA A O 1
ATOM 2902 N N . ASN A 1 405 ? -25.983 6.453 32.152 1.00 90.31 405 ASN A N 1
ATOM 2903 C CA . ASN A 1 405 ? -26.016 7.238 30.920 1.00 90.31 405 ASN A CA 1
ATOM 2904 C C . ASN A 1 405 ? -25.111 6.596 29.874 1.00 90.31 405 ASN A C 1
ATOM 2906 O O . ASN A 1 405 ? -23.963 6.262 30.173 1.00 90.31 405 ASN A O 1
ATOM 2910 N N . VAL A 1 406 ? -25.596 6.497 28.637 1.00 93.94 406 VAL A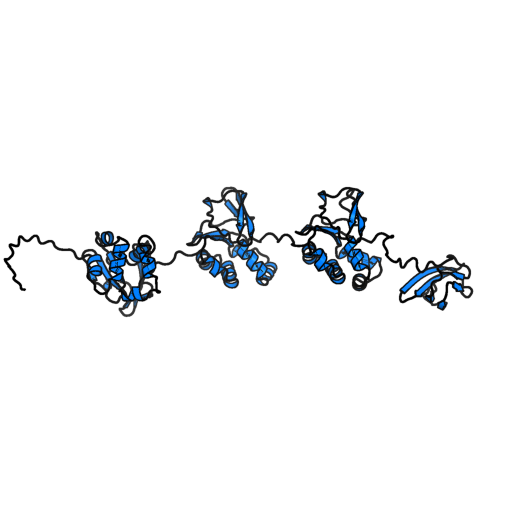 N 1
ATOM 2911 C CA . VAL A 1 406 ? -24.744 6.183 27.490 1.00 93.94 406 VAL A CA 1
ATOM 2912 C C . VAL A 1 406 ? -23.957 7.442 27.127 1.00 93.94 406 VAL A C 1
ATOM 2914 O O . VAL A 1 406 ? -24.535 8.448 26.710 1.00 93.94 406 VAL A O 1
ATOM 2917 N N . VAL A 1 407 ? -22.642 7.405 27.331 1.00 93.12 407 VAL A N 1
ATOM 2918 C CA . VAL A 1 407 ? -21.732 8.530 27.054 1.00 93.12 407 VAL A CA 1
ATOM 2919 C C . VAL A 1 407 ? -21.209 8.515 25.622 1.00 93.12 407 VAL A C 1
ATOM 2921 O O . VAL A 1 407 ? -20.925 9.574 25.068 1.00 93.12 407 VAL A O 1
ATOM 2924 N N . GLU A 1 408 ? -21.153 7.334 25.014 1.00 93.38 408 GLU A N 1
ATOM 2925 C CA . GLU A 1 408 ? -20.828 7.123 23.608 1.00 93.38 408 GLU A CA 1
ATOM 2926 C C . GLU A 1 408 ? -21.646 5.933 23.102 1.00 93.38 408 GLU A C 1
ATOM 2928 O O . GLU A 1 408 ? -21.702 4.890 23.748 1.00 93.38 408 GLU A O 1
ATOM 2933 N N . ALA A 1 409 ? -22.343 6.110 21.986 1.00 91.88 409 ALA A N 1
ATOM 2934 C CA . ALA A 1 409 ? -23.280 5.126 21.457 1.00 91.88 409 ALA A CA 1
ATOM 2935 C C . ALA A 1 409 ? -22.832 4.635 20.080 1.00 91.88 409 ALA A C 1
ATOM 2937 O O . ALA A 1 409 ? -22.114 5.341 19.375 1.00 91.88 409 ALA A O 1
ATOM 2938 N N . ASP A 1 410 ? -23.354 3.478 19.674 1.00 92.25 410 ASP A N 1
ATOM 2939 C CA . ASP A 1 410 ? -23.240 2.946 18.310 1.00 92.25 410 ASP A CA 1
ATOM 2940 C C . ASP A 1 410 ? -21.808 2.617 17.861 1.00 92.25 410 ASP A C 1
ATOM 2942 O O . ASP A 1 410 ? -21.459 2.796 16.694 1.00 92.25 410 ASP A O 1
ATOM 2946 N N . LEU A 1 411 ? -20.981 2.075 18.760 1.00 89.56 411 LEU A N 1
ATOM 2947 C CA . LEU A 1 411 ? -19.703 1.483 18.366 1.00 89.56 411 LEU A CA 1
ATOM 2948 C C . LEU A 1 411 ? -19.974 0.110 17.735 1.00 89.56 411 LEU A C 1
ATOM 2950 O O . LEU A 1 411 ? -20.209 -0.878 18.432 1.00 89.56 411 LEU A O 1
ATOM 2954 N N . VAL A 1 412 ? -20.039 0.061 16.405 1.00 88.69 412 VAL A N 1
ATOM 2955 C CA . VAL A 1 412 ? -20.448 -1.135 15.651 1.00 88.69 412 VAL A CA 1
ATOM 2956 C C . VAL A 1 412 ? -19.271 -2.094 15.460 1.00 88.69 412 VAL A C 1
ATOM 2958 O O . VAL A 1 412 ? -18.209 -1.681 15.010 1.00 88.69 412 VAL A O 1
ATOM 2961 N N . ALA A 1 413 ? -19.500 -3.377 15.742 1.00 88.50 413 ALA A N 1
ATOM 2962 C CA . ALA A 1 413 ? -18.616 -4.501 15.433 1.00 88.50 413 ALA A CA 1
ATOM 2963 C C . ALA A 1 413 ? -19.315 -5.507 14.501 1.00 88.50 413 ALA A C 1
ATOM 2965 O O . ALA A 1 413 ? -20.543 -5.508 14.386 1.00 88.50 413 ALA A O 1
ATOM 2966 N N . ASP A 1 414 ? -18.572 -6.431 13.885 1.00 87.44 414 ASP A N 1
ATOM 2967 C CA . ASP A 1 414 ? -19.189 -7.420 12.978 1.00 87.44 414 ASP A CA 1
ATOM 2968 C C . ASP A 1 414 ? -20.151 -8.375 13.706 1.00 87.44 414 ASP A C 1
ATOM 2970 O O . ASP A 1 414 ? -21.139 -8.840 13.128 1.00 87.44 414 ASP A O 1
ATOM 2974 N N . ASN A 1 415 ? -19.901 -8.649 14.990 1.00 89.88 415 ASN A N 1
ATOM 2975 C CA . ASN A 1 415 ? -20.756 -9.500 15.815 1.00 89.88 415 ASN A CA 1
ATOM 2976 C C . ASN A 1 415 ? -21.691 -8.728 16.770 1.00 89.88 415 ASN A C 1
ATOM 2978 O O . ASN A 1 415 ? -22.366 -9.358 17.589 1.00 89.88 415 ASN A O 1
ATOM 2982 N N . GLY A 1 416 ? -21.785 -7.396 16.689 1.00 93.25 416 GLY A N 1
ATOM 2983 C CA . GLY A 1 416 ? -22.661 -6.638 17.584 1.00 93.25 416 GLY A CA 1
ATOM 2984 C C . GLY A 1 416 ? -22.434 -5.129 17.625 1.00 93.25 416 GLY A C 1
ATOM 2985 O O . GLY A 1 416 ? -21.919 -4.523 16.698 1.00 93.25 416 GLY A O 1
ATOM 2986 N N . VAL A 1 417 ? -22.860 -4.509 18.719 1.00 95.00 417 VAL A N 1
ATOM 2987 C CA . VAL A 1 417 ? -22.683 -3.081 18.993 1.00 95.00 417 VAL A CA 1
ATOM 2988 C C . VAL A 1 417 ? -22.297 -2.875 20.454 1.00 95.00 417 VAL A C 1
ATOM 2990 O O . VAL A 1 417 ? -22.765 -3.601 21.334 1.00 95.00 417 VAL A O 1
ATOM 2993 N N . VAL A 1 418 ? -21.455 -1.882 20.718 1.00 95.81 418 VAL A N 1
ATOM 2994 C CA . VAL A 1 418 ? -21.082 -1.433 22.058 1.00 95.81 418 VAL A CA 1
ATOM 2995 C C . VAL A 1 418 ? -21.642 -0.028 22.301 1.00 95.81 418 VAL A C 1
ATOM 2997 O O . VAL A 1 418 ? -21.524 0.867 21.466 1.00 95.81 418 VAL A O 1
ATOM 3000 N N . HIS A 1 419 ? -22.256 0.160 23.466 1.00 96.38 419 HIS A N 1
ATOM 3001 C CA . HIS A 1 419 ? -22.653 1.459 24.008 1.00 96.38 419 HIS A CA 1
ATOM 3002 C C . HIS A 1 419 ? -21.867 1.696 25.292 1.00 96.38 419 HIS A C 1
ATOM 3004 O O . HIS A 1 419 ? -22.013 0.942 26.253 1.00 96.38 419 HIS A O 1
ATOM 3010 N N . VAL A 1 420 ? -21.038 2.730 25.325 1.00 96.88 420 VAL A N 1
ATOM 3011 C CA . VAL A 1 420 ? -20.227 3.080 26.494 1.00 96.88 420 VAL A CA 1
ATOM 3012 C C . VAL A 1 420 ? -21.110 3.749 27.540 1.00 96.88 420 VAL A C 1
ATOM 3014 O O . VAL A 1 420 ? -21.825 4.704 27.232 1.00 96.88 420 VAL A O 1
ATOM 3017 N N . ILE A 1 421 ? -21.045 3.280 28.785 1.00 95.50 421 ILE A N 1
ATOM 3018 C CA . ILE A 1 421 ? -21.852 3.788 29.900 1.00 95.50 421 ILE A CA 1
ATOM 3019 C C . ILE A 1 421 ? -20.994 4.343 31.045 1.00 95.50 421 ILE A C 1
ATOM 3021 O O . ILE A 1 421 ? -19.879 3.890 31.316 1.00 95.50 421 ILE A O 1
ATOM 3025 N N . ASP A 1 422 ? -21.532 5.331 31.759 1.00 92.50 422 ASP A N 1
ATOM 3026 C CA . ASP A 1 422 ? -20.857 5.989 32.890 1.00 92.50 422 ASP A CA 1
ATOM 3027 C C . ASP A 1 422 ? -21.016 5.270 34.240 1.00 92.50 422 ASP A C 1
ATOM 3029 O O . ASP A 1 422 ? -20.440 5.699 35.245 1.00 92.50 422 ASP A O 1
ATOM 3033 N N . MET A 1 423 ? -21.768 4.168 34.284 1.00 87.69 423 MET A N 1
ATOM 3034 C CA . MET A 1 423 ? -22.047 3.431 35.512 1.00 87.69 423 MET A CA 1
ATOM 3035 C C . MET A 1 423 ? -22.171 1.925 35.270 1.00 87.69 423 MET A C 1
ATOM 3037 O O . MET A 1 423 ? -22.764 1.498 34.290 1.00 87.69 423 MET A O 1
ATOM 3041 N N . VAL A 1 424 ? -21.666 1.109 36.202 1.00 89.06 424 VAL A N 1
ATOM 3042 C CA . VAL A 1 424 ? -21.851 -0.351 36.172 1.00 89.06 424 VAL A CA 1
ATOM 3043 C C . VAL A 1 424 ? -23.303 -0.697 36.518 1.00 89.06 424 VAL A C 1
ATOM 3045 O O . VAL A 1 424 ? -23.808 -0.328 37.583 1.00 89.06 424 VAL A O 1
ATOM 3048 N N . LEU A 1 425 ? -23.974 -1.442 35.641 1.00 86.94 425 LEU A N 1
ATOM 3049 C CA . LEU A 1 425 ? -25.330 -1.932 35.852 1.00 86.94 425 LEU A CA 1
ATOM 3050 C C . LEU A 1 425 ? -25.362 -2.934 37.007 1.00 86.94 425 LEU A C 1
ATOM 3052 O O . LEU A 1 425 ? -24.621 -3.917 37.051 1.00 86.94 425 LEU A O 1
ATOM 3056 N N . SER A 1 426 ? -26.264 -2.685 37.948 1.00 80.75 426 SER A N 1
ATOM 3057 C CA . SER A 1 426 ? -26.503 -3.573 39.081 1.00 80.75 426 SER A CA 1
ATOM 3058 C C . SER A 1 426 ? -27.648 -4.528 38.767 1.00 80.75 426 SER A C 1
ATOM 3060 O O . SER A 1 426 ? -28.687 -4.101 38.262 1.00 80.75 426 SER A O 1
ATOM 3062 N N . LEU A 1 427 ? -27.477 -5.807 39.111 1.00 74.19 427 LEU A N 1
ATOM 3063 C CA . LEU A 1 427 ? -28.531 -6.812 38.976 1.00 74.19 427 LEU A CA 1
ATOM 3064 C C . LEU A 1 427 ? -29.810 -6.364 39.722 1.00 74.19 427 LEU A C 1
ATOM 3066 O O . LEU A 1 427 ? -29.718 -5.759 40.800 1.00 74.19 427 LEU A O 1
ATOM 3070 N N . PRO A 1 428 ? -31.013 -6.682 39.211 1.00 70.44 428 PRO A N 1
ATOM 3071 C CA . PRO A 1 428 ? -32.252 -6.368 39.906 1.00 70.44 428 PRO A CA 1
ATOM 3072 C C . PRO A 1 428 ? -32.338 -7.130 41.235 1.00 70.44 428 PRO A C 1
ATOM 3074 O O . PRO A 1 428 ? -31.898 -8.273 41.355 1.00 70.44 428 PRO A O 1
ATOM 3077 N N . SER A 1 429 ? -32.954 -6.515 42.248 1.00 57.69 429 SER A N 1
ATOM 3078 C CA . SER A 1 429 ? -32.976 -6.989 43.647 1.00 57.69 429 SER A CA 1
ATOM 3079 C C . SER A 1 429 ? -33.733 -8.313 43.898 1.00 57.69 429 SER A C 1
ATOM 3081 O O . SER A 1 429 ? -33.960 -8.668 45.053 1.00 57.69 429 SER A O 1
ATOM 3083 N N . GLY A 1 430 ? -34.180 -9.004 42.842 1.00 49.88 430 GLY A N 1
ATOM 3084 C CA . GLY A 1 430 ? -34.925 -10.271 42.879 1.00 49.88 430 GLY A CA 1
ATOM 3085 C C . GLY A 1 430 ? -34.296 -11.418 42.077 1.00 49.88 430 GLY A C 1
ATOM 3086 O O . GLY A 1 430 ? -34.822 -12.529 42.119 1.00 49.88 430 GLY A O 1
ATOM 3087 N N . VAL A 1 431 ? -33.190 -11.164 41.372 1.00 39.47 431 VAL A N 1
ATOM 3088 C CA . VAL A 1 431 ? -32.225 -12.201 40.973 1.00 39.47 431 VAL A CA 1
ATOM 3089 C C . VAL A 1 431 ? -31.494 -12.628 42.243 1.00 39.47 431 VAL A C 1
ATOM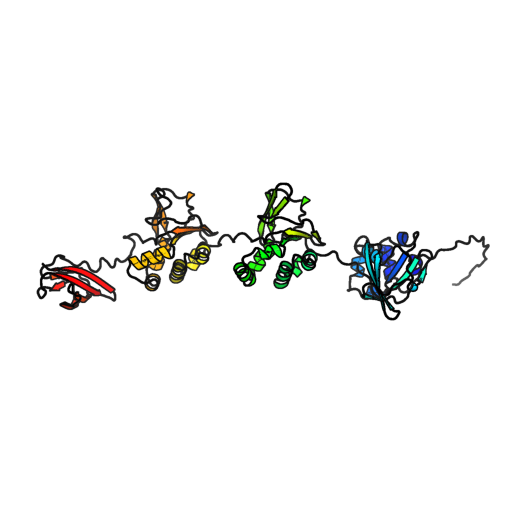 3091 O O . VAL A 1 431 ? -31.384 -11.812 43.157 1.00 39.47 431 VAL A O 1
ATOM 3094 N N . ASP A 1 432 ? -31.017 -13.871 42.335 1.00 43.09 432 ASP A N 1
ATOM 3095 C CA . ASP A 1 432 ? -30.274 -14.424 43.482 1.00 43.09 432 ASP A CA 1
ATOM 3096 C C . ASP A 1 432 ? -28.900 -13.733 43.699 1.00 43.09 432 ASP A C 1
ATOM 3098 O O . ASP A 1 432 ? -27.846 -14.352 43.800 1.00 43.09 432 ASP A O 1
ATOM 3102 N N . GLN A 1 433 ? -28.898 -12.411 43.863 1.00 40.97 433 GLN A N 1
ATOM 3103 C CA . GLN A 1 433 ? -28.032 -11.746 44.813 1.00 40.97 433 GLN A CA 1
ATOM 3104 C C . GLN A 1 433 ? -28.465 -12.252 46.184 1.00 40.97 433 GLN A C 1
ATOM 3106 O O . GLN A 1 433 ? -29.397 -11.709 46.782 1.00 40.97 433 GLN A O 1
ATOM 3111 N N . VAL A 1 434 ? -27.833 -13.316 46.686 1.00 36.16 434 VAL A N 1
ATOM 3112 C CA . VAL A 1 434 ? -28.017 -13.710 48.085 1.00 36.16 434 VAL A CA 1
ATOM 3113 C C . VAL A 1 434 ? -27.579 -12.524 48.937 1.00 36.16 434 VAL A C 1
ATOM 3115 O O . VAL A 1 434 ? -26.400 -12.269 49.176 1.00 36.16 434 VAL A O 1
ATOM 3118 N N . ALA A 1 435 ? -28.581 -11.749 49.332 1.00 40.91 435 ALA A N 1
ATOM 3119 C CA . ALA A 1 435 ? -28.446 -10.487 50.003 1.00 40.91 435 ALA A CA 1
ATOM 3120 C C . ALA A 1 435 ? -27.761 -10.719 51.351 1.00 40.91 435 ALA A C 1
ATOM 3122 O O . ALA A 1 435 ? -28.369 -11.183 52.319 1.00 40.91 435 ALA A O 1
ATOM 3123 N N . LEU A 1 436 ? -26.505 -10.284 51.443 1.00 37.66 436 LEU A N 1
ATOM 3124 C CA . LEU A 1 436 ? -25.759 -10.106 52.694 1.00 37.66 436 LEU A CA 1
ATOM 3125 C C . LEU A 1 436 ? -26.510 -9.230 53.727 1.00 37.66 436 LEU A C 1
ATOM 3127 O O . LEU A 1 436 ? -26.128 -9.176 54.897 1.00 37.66 436 LEU A O 1
ATOM 3131 N N . ALA A 1 437 ? -27.604 -8.569 53.331 1.00 42.50 437 ALA A N 1
ATOM 3132 C CA . ALA A 1 437 ? -28.470 -7.783 54.201 1.00 42.50 437 ALA A CA 1
ATOM 3133 C C . ALA A 1 437 ? -29.519 -8.602 54.991 1.00 42.50 437 ALA A C 1
ATOM 3135 O O . ALA A 1 437 ? -29.918 -8.156 56.070 1.00 42.50 437 ALA A O 1
ATOM 3136 N N . ASP A 1 438 ? -29.943 -9.788 54.530 1.00 48.19 438 ASP A N 1
ATOM 3137 C CA . ASP A 1 438 ? -31.076 -10.513 55.144 1.00 48.19 438 ASP A CA 1
ATOM 3138 C C . ASP A 1 438 ? -30.685 -11.604 56.154 1.00 48.19 438 ASP A C 1
ATOM 3140 O O . ASP A 1 438 ? -31.502 -12.002 56.997 1.00 48.19 438 ASP A O 1
ATOM 3144 N N . LEU A 1 439 ? -29.419 -12.034 56.166 1.00 50.34 439 LEU A N 1
ATOM 3145 C CA . LEU A 1 439 ? -28.933 -13.042 57.119 1.00 50.34 439 LEU A CA 1
ATOM 3146 C C . LEU A 1 439 ? -28.899 -12.534 58.573 1.00 50.34 439 LEU A C 1
ATOM 3148 O O . LEU A 1 439 ? -28.960 -13.326 59.518 1.00 50.34 439 LEU A O 1
ATOM 3152 N N . PHE A 1 440 ? -28.880 -11.213 58.780 1.00 57.75 440 PHE A N 1
ATOM 3153 C CA . PHE A 1 440 ? -28.664 -10.610 60.098 1.00 57.75 440 PHE A CA 1
ATOM 3154 C C . PHE A 1 440 ? -29.650 -9.487 60.421 1.00 57.75 440 PHE A C 1
ATOM 3156 O O . PHE A 1 440 ? -29.274 -8.421 60.918 1.00 57.75 440 PHE A O 1
ATOM 3163 N N . ASN A 1 441 ? -30.943 -9.732 60.196 1.00 65.00 441 ASN A N 1
ATOM 3164 C CA . ASN A 1 441 ? -31.978 -8.872 60.761 1.00 65.00 441 ASN A CA 1
ATOM 3165 C C . ASN A 1 441 ? -31.945 -8.961 62.291 1.00 65.00 441 ASN A C 1
ATOM 3167 O O . ASN A 1 441 ? -32.378 -9.937 62.901 1.00 65.00 441 ASN A O 1
ATOM 3171 N N . VAL A 1 442 ? -31.384 -7.920 62.902 1.00 66.12 442 VAL A N 1
ATOM 3172 C CA . VAL A 1 442 ? -31.252 -7.764 64.345 1.00 66.12 442 VAL A CA 1
ATOM 3173 C C . VAL A 1 442 ? -32.482 -7.044 64.900 1.00 66.12 442 VAL A C 1
ATOM 3175 O O . VAL A 1 442 ? -32.744 -5.893 64.548 1.00 66.12 442 VAL A O 1
ATOM 3178 N N . PHE A 1 443 ? -33.218 -7.695 65.801 1.00 72.62 443 PHE A N 1
ATOM 3179 C CA . PHE A 1 443 ? -34.435 -7.150 66.405 1.00 72.62 443 PHE A CA 1
ATOM 3180 C C . PHE A 1 443 ? -34.586 -7.537 67.888 1.00 72.62 443 PHE A C 1
ATOM 3182 O O . PHE A 1 443 ? -34.0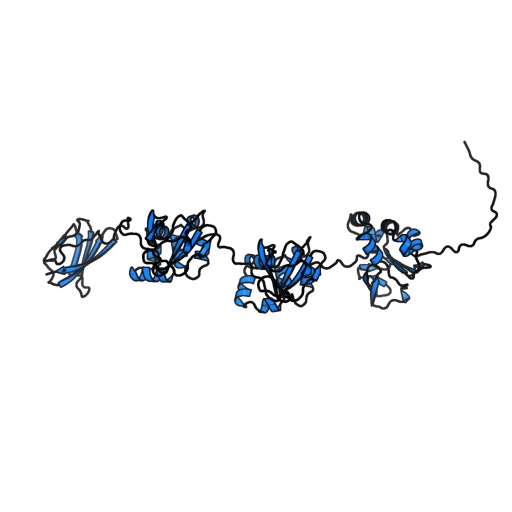85 -8.573 68.316 1.00 72.62 443 PHE A O 1
ATOM 3189 N N . PRO A 1 444 ? -35.316 -6.751 68.696 1.00 75.25 444 PRO A N 1
ATOM 3190 C CA . PRO A 1 444 ? -35.813 -5.412 68.385 1.00 75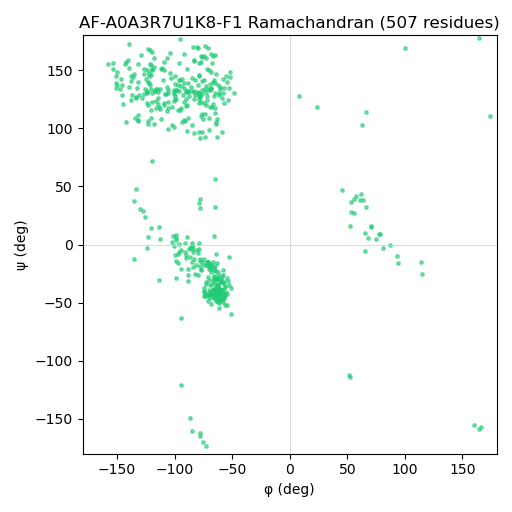.25 444 PRO A CA 1
ATOM 3191 C C . PRO A 1 444 ? -34.667 -4.385 68.329 1.00 75.25 444 PRO A C 1
ATOM 3193 O O . PRO A 1 444 ? -33.662 -4.527 69.014 1.00 75.25 444 PRO A O 1
ATOM 3196 N N . ASN A 1 445 ? -34.815 -3.342 67.513 1.00 75.00 445 ASN A N 1
ATOM 3197 C CA . ASN A 1 445 ? -33.958 -2.157 67.547 1.00 75.00 445 ASN A CA 1
ATOM 3198 C C . ASN A 1 445 ? -34.867 -0.917 67.472 1.00 75.00 445 ASN A C 1
ATOM 3200 O O . ASN A 1 445 ? -35.474 -0.696 66.424 1.00 75.00 445 ASN A O 1
ATOM 3204 N N . PRO A 1 446 ? -35.031 -0.133 68.554 1.00 78.12 446 PRO A N 1
ATOM 3205 C CA . PRO A 1 446 ? -34.285 -0.184 69.816 1.00 78.12 446 PRO A CA 1
ATOM 3206 C C . PRO A 1 446 ? -34.561 -1.450 70.648 1.00 78.12 446 PRO A C 1
ATOM 3208 O O . PRO A 1 446 ? -35.678 -1.963 70.631 1.00 78.12 446 PRO A O 1
ATOM 3211 N N . THR A 1 447 ? -33.566 -1.925 71.399 1.00 83.12 447 THR A N 1
ATOM 3212 C CA . THR A 1 447 ? -33.696 -3.025 72.377 1.00 83.12 447 THR A CA 1
ATOM 3213 C C . THR A 1 447 ? -33.593 -2.506 73.812 1.00 83.12 447 THR A C 1
ATOM 3215 O O . THR A 1 447 ? -33.019 -1.443 74.041 1.00 83.12 447 THR A O 1
ATOM 3218 N N . THR A 1 448 ? -34.145 -3.243 74.778 1.00 86.38 448 THR A N 1
ATOM 3219 C CA . THR A 1 448 ? -33.918 -2.998 76.211 1.00 86.38 448 THR A CA 1
ATOM 3220 C C . THR A 1 448 ? -32.776 -3.865 76.720 1.00 86.38 448 THR A C 1
ATOM 3222 O O . THR A 1 448 ? -31.734 -3.335 77.060 1.00 86.38 448 THR A O 1
ATOM 3225 N N . ASP A 1 449 ? -32.914 -5.192 76.685 1.00 85.69 449 ASP A N 1
ATOM 3226 C CA . ASP A 1 449 ? -31.920 -6.109 77.265 1.00 85.69 449 ASP A CA 1
ATOM 3227 C C . ASP A 1 449 ? -31.577 -7.307 76.380 1.00 85.69 449 ASP A C 1
ATOM 3229 O O . ASP A 1 449 ? -30.610 -8.000 76.662 1.00 85.69 449 ASP A O 1
ATOM 3233 N N . VAL A 1 450 ? -32.339 -7.587 75.319 1.00 86.50 450 VAL A N 1
ATOM 3234 C CA . VAL A 1 450 ? -32.129 -8.792 74.505 1.00 86.50 450 VAL A CA 1
ATOM 3235 C C . VAL A 1 450 ? -32.147 -8.449 73.030 1.00 86.50 450 VAL A C 1
ATOM 3237 O O . VAL A 1 450 ? -33.107 -7.878 72.512 1.00 86.50 450 VAL A O 1
ATOM 3240 N N . LEU A 1 451 ? -31.089 -8.855 72.349 1.00 84.88 451 LEU A N 1
ATOM 3241 C CA . LEU A 1 451 ? -30.985 -8.853 70.905 1.00 84.88 451 LEU A CA 1
ATOM 3242 C C . LEU A 1 451 ? -31.404 -10.219 70.354 1.00 84.88 451 LEU A C 1
ATOM 3244 O O . LEU A 1 451 ? -31.072 -11.239 70.955 1.00 84.88 451 LEU A O 1
ATOM 3248 N N . ARG A 1 452 ? -32.086 -10.269 69.212 1.00 83.12 452 ARG A N 1
ATOM 3249 C CA . ARG A 1 452 ? -32.407 -11.502 68.481 1.00 83.12 452 ARG A CA 1
ATOM 3250 C C . ARG A 1 452 ? -32.073 -11.351 67.003 1.00 83.12 452 ARG A C 1
ATOM 3252 O O . ARG A 1 452 ? -32.048 -10.237 66.489 1.00 83.12 452 ARG A O 1
ATOM 3259 N N . TRP A 1 453 ? -31.824 -12.477 66.348 1.00 81.69 453 TRP A N 1
ATOM 3260 C CA . TRP A 1 453 ? -31.650 -12.584 64.896 1.00 81.69 453 TRP A CA 1
ATOM 3261 C C . TRP A 1 453 ? -32.340 -13.853 64.386 1.00 81.69 453 TRP A C 1
ATOM 3263 O O . TRP A 1 453 ? -32.822 -14.652 65.193 1.00 81.69 453 TRP A O 1
ATOM 3273 N N . ASN A 1 454 ? -32.406 -14.027 63.063 1.00 68.00 454 ASN A N 1
ATOM 3274 C CA . ASN A 1 454 ? -33.221 -15.016 62.335 1.00 68.00 454 ASN A CA 1
ATOM 3275 C C . ASN A 1 454 ? -32.867 -16.511 62.562 1.00 68.00 454 ASN A C 1
ATOM 3277 O O . ASN A 1 454 ? -33.046 -17.336 61.675 1.00 68.00 454 ASN A O 1
ATOM 3281 N N . GLY A 1 455 ? -32.396 -16.907 63.747 1.00 61.41 455 GLY A N 1
ATOM 3282 C CA . GLY A 1 455 ? -32.210 -18.312 64.130 1.00 61.41 455 GLY A CA 1
ATOM 3283 C C . GLY A 1 455 ? -31.003 -19.010 63.496 1.00 61.41 455 GLY A C 1
ATOM 3284 O O . GLY A 1 455 ? -30.815 -20.199 63.736 1.00 61.41 455 GLY A O 1
ATOM 3285 N N . VAL A 1 456 ? -30.178 -18.285 62.737 1.00 64.00 456 VAL A N 1
ATOM 3286 C CA . VAL A 1 456 ? -28.924 -18.786 62.155 1.00 64.00 456 VAL A CA 1
ATOM 3287 C C . VAL A 1 456 ? -27.870 -18.940 63.259 1.00 64.00 456 VAL A C 1
ATOM 3289 O O . VAL A 1 456 ? -27.762 -18.085 64.146 1.00 64.00 456 VAL A O 1
ATOM 3292 N N . ALA A 1 457 ? -27.121 -20.043 63.251 1.00 69.06 457 ALA A N 1
ATOM 3293 C CA . ALA A 1 457 ? -25.973 -20.213 64.137 1.00 69.06 457 ALA A CA 1
ATOM 3294 C C . ALA A 1 457 ? -24.849 -19.273 63.687 1.00 69.06 457 ALA A C 1
ATOM 3296 O O . ALA A 1 457 ? -24.573 -19.179 62.497 1.00 69.06 457 ALA A O 1
ATOM 3297 N N . VAL A 1 458 ? -24.223 -18.561 64.622 1.00 74.88 458 VAL A N 1
ATOM 3298 C CA . VAL A 1 458 ? -23.150 -17.613 64.291 1.00 74.88 458 VAL A CA 1
ATOM 3299 C C . VAL A 1 458 ? -21.869 -17.987 65.017 1.00 74.88 458 VAL A C 1
ATOM 3301 O O . VAL A 1 458 ? -21.898 -18.320 66.206 1.00 74.88 458 VAL A O 1
ATOM 3304 N N . ASP A 1 459 ? -20.745 -17.912 64.310 1.00 79.44 459 ASP A N 1
ATOM 3305 C CA . ASP A 1 459 ? -19.427 -18.285 64.821 1.00 79.44 459 ASP A CA 1
ATOM 3306 C C . ASP A 1 459 ? -18.992 -17.332 65.935 1.00 79.44 459 ASP A C 1
ATOM 3308 O O . ASP A 1 459 ? -18.508 -17.761 66.989 1.00 79.44 459 ASP A O 1
ATOM 3312 N N . ARG A 1 460 ? -19.209 -16.025 65.733 1.00 81.31 460 ARG A N 1
ATOM 3313 C CA . ARG A 1 460 ? -18.799 -14.976 66.672 1.00 81.31 460 ARG A CA 1
ATOM 3314 C C . ARG A 1 460 ? -19.713 -13.754 66.613 1.00 81.31 460 ARG A C 1
ATOM 3316 O O . ARG A 1 460 ? -20.069 -13.279 65.542 1.00 81.31 460 ARG A O 1
ATOM 3323 N N . ILE A 1 461 ? -20.036 -13.186 67.777 1.00 85.56 461 ILE A N 1
ATOM 3324 C CA . ILE A 1 461 ? -20.694 -11.876 67.900 1.00 85.56 461 ILE A CA 1
ATOM 3325 C C . ILE A 1 461 ? -19.868 -10.970 68.806 1.00 85.56 461 ILE A C 1
ATOM 3327 O O . ILE A 1 461 ? -19.483 -11.376 69.903 1.00 85.56 461 ILE A O 1
ATOM 3331 N N . ARG A 1 462 ? -19.657 -9.721 68.383 1.00 86.56 462 ARG A N 1
ATOM 3332 C CA . ARG A 1 462 ? -19.022 -8.657 69.172 1.00 86.56 462 ARG A CA 1
ATOM 3333 C C . ARG A 1 462 ? -19.941 -7.445 69.275 1.00 86.56 462 ARG A C 1
ATOM 3335 O O . ARG A 1 462 ? -20.442 -6.959 68.270 1.00 86.56 462 ARG A O 1
ATOM 3342 N N . VAL A 1 463 ? -20.124 -6.929 70.485 1.00 87.38 463 VAL A N 1
ATOM 3343 C CA . VAL A 1 463 ? -20.826 -5.671 70.761 1.00 87.38 463 VAL A CA 1
ATOM 3344 C C . VAL A 1 463 ? -19.786 -4.624 71.121 1.00 87.38 463 VAL A C 1
ATOM 3346 O O . VAL A 1 463 ? -19.059 -4.774 72.104 1.00 87.38 463 VAL A O 1
ATOM 3349 N N . ILE A 1 464 ? -19.703 -3.575 70.318 1.00 84.12 464 ILE A N 1
ATOM 3350 C CA . ILE A 1 464 ? -18.666 -2.549 70.377 1.00 84.12 464 ILE A CA 1
ATOM 3351 C C . ILE A 1 464 ? -19.336 -1.215 70.714 1.00 84.12 464 ILE A C 1
ATOM 3353 O O . ILE A 1 464 ? -20.367 -0.875 70.136 1.00 84.12 464 ILE A O 1
ATOM 3357 N N . ASP A 1 465 ? -18.794 -0.469 71.676 1.00 86.69 465 ASP A N 1
ATOM 3358 C CA . ASP A 1 465 ? -19.294 0.878 71.976 1.00 86.69 465 ASP A CA 1
ATOM 3359 C C . ASP A 1 465 ? -18.885 1.903 70.900 1.00 86.69 465 ASP A C 1
ATOM 3361 O O . ASP A 1 465 ? -18.064 1.631 70.024 1.00 86.69 465 ASP A O 1
ATOM 3365 N N . THR A 1 466 ? -19.433 3.119 70.967 1.00 78.44 466 THR A N 1
ATOM 3366 C CA . THR A 1 466 ? -19.091 4.214 70.036 1.00 78.44 466 THR A CA 1
ATOM 3367 C C . THR A 1 466 ? -17.632 4.679 70.121 1.00 78.44 466 THR A C 1
ATOM 3369 O O . THR A 1 466 ? -17.200 5.476 69.294 1.00 78.44 466 THR A O 1
ATOM 3372 N N . GLN A 1 467 ? -16.861 4.196 71.101 1.00 82.38 467 GLN A N 1
ATOM 3373 C CA . GLN A 1 467 ? -15.428 4.458 71.253 1.00 82.38 467 GLN A CA 1
ATOM 3374 C C . GLN A 1 467 ? -14.568 3.303 70.708 1.00 82.38 467 GLN A C 1
ATOM 3376 O O . GLN A 1 467 ? -13.355 3.299 70.910 1.00 82.38 467 GLN A O 1
ATOM 3381 N N . GLY A 1 468 ? -15.178 2.318 70.037 1.00 70.69 468 GLY A N 1
ATOM 3382 C CA . GLY A 1 468 ? -14.480 1.184 69.431 1.00 70.69 468 GLY A CA 1
ATOM 3383 C C . GLY A 1 468 ? -14.065 0.093 70.422 1.00 70.69 468 GLY A C 1
ATOM 3384 O O . GLY A 1 468 ? -13.328 -0.819 70.052 1.00 70.69 468 GLY A O 1
ATOM 3385 N N . ARG A 1 469 ? -14.513 0.146 71.684 1.00 79.69 469 ARG A N 1
ATOM 3386 C CA . ARG A 1 469 ? -14.164 -0.862 72.695 1.00 79.69 469 ARG A CA 1
ATOM 3387 C C . ARG A 1 469 ? -15.164 -2.008 72.656 1.00 79.69 469 ARG A C 1
ATOM 3389 O O . ARG A 1 469 ? -16.372 -1.783 72.730 1.00 79.69 469 ARG A O 1
ATOM 3396 N N . VAL A 1 470 ? -14.665 -3.242 72.614 1.00 88.69 470 VAL A N 1
ATOM 3397 C CA . VAL A 1 470 ? -15.499 -4.444 72.744 1.00 88.69 470 VAL A CA 1
ATOM 3398 C C . VAL A 1 470 ? -16.057 -4.500 74.166 1.00 88.69 470 VAL A C 1
ATOM 3400 O O . VAL A 1 470 ? -15.311 -4.551 75.142 1.00 88.69 470 VAL A O 1
ATOM 3403 N N . ARG A 1 471 ? -17.381 -4.447 74.283 1.00 89.69 471 ARG A N 1
ATOM 3404 C CA . ARG A 1 471 ? -18.115 -4.496 75.552 1.00 89.69 471 ARG A CA 1
ATOM 3405 C C . ARG A 1 471 ? -18.648 -5.886 75.857 1.00 89.69 471 ARG A C 1
ATOM 3407 O O . ARG A 1 471 ? -18.809 -6.226 77.025 1.00 89.69 471 ARG A O 1
ATOM 3414 N N . LEU A 1 472 ? -18.928 -6.665 74.816 1.00 87.69 472 LEU A N 1
ATOM 3415 C CA . LEU A 1 472 ? -19.424 -8.028 74.928 1.00 87.69 472 LEU A CA 1
ATOM 3416 C C . LEU A 1 472 ? -18.941 -8.831 73.720 1.00 87.69 472 LEU A C 1
ATOM 3418 O O . LEU A 1 472 ? -18.972 -8.334 72.597 1.00 87.69 472 LEU A O 1
ATOM 3422 N N . GLU A 1 473 ? -18.488 -10.056 73.949 1.00 89.38 473 GLU A N 1
ATOM 3423 C CA . GLU A 1 473 ? -18.089 -10.989 72.899 1.00 89.38 473 GLU A CA 1
ATOM 3424 C C . GLU A 1 473 ? -18.579 -12.389 73.257 1.00 89.38 473 GLU A C 1
ATOM 3426 O O . GLU A 1 473 ? -18.474 -12.817 74.408 1.00 89.38 473 GLU A O 1
ATOM 3431 N N . THR A 1 474 ? -19.142 -13.089 72.279 1.00 84.00 474 THR A N 1
ATOM 3432 C CA . THR A 1 474 ? -19.570 -14.481 72.423 1.00 84.00 474 THR A CA 1
ATOM 3433 C C . THR A 1 474 ? -19.294 -15.258 71.141 1.00 84.00 474 THR A C 1
ATOM 3435 O O . THR A 1 474 ? -19.182 -14.676 70.063 1.00 84.00 474 THR A O 1
ATOM 3438 N N . THR A 1 475 ? -19.189 -16.578 71.263 1.00 83.69 475 THR A N 1
ATOM 3439 C CA . THR A 1 475 ? -18.992 -17.509 70.144 1.00 83.69 475 THR A CA 1
ATOM 3440 C C . THR A 1 475 ? -20.105 -18.551 70.147 1.00 83.69 475 THR A C 1
ATOM 3442 O O . THR A 1 475 ? -20.638 -18.870 71.212 1.00 83.69 475 THR A O 1
ATOM 3445 N N . ASN A 1 476 ? -20.471 -19.070 68.973 1.00 68.06 476 ASN A N 1
ATOM 3446 C CA . ASN A 1 476 ? -21.511 -20.097 68.804 1.00 68.06 476 ASN A CA 1
ATOM 3447 C C . ASN A 1 476 ? -22.881 -19.717 69.401 1.00 68.06 476 ASN A C 1
ATOM 3449 O O . ASN A 1 476 ? -23.560 -20.544 70.019 1.00 68.06 476 ASN A O 1
ATOM 3453 N N . ALA A 1 477 ? -23.289 -18.454 69.265 1.00 70.25 477 ALA A N 1
ATOM 3454 C CA . ALA A 1 477 ? -24.581 -18.006 69.774 1.00 70.25 477 ALA A CA 1
ATOM 3455 C C . ALA A 1 477 ? -25.716 -18.427 68.826 1.00 70.25 477 ALA A C 1
ATOM 3457 O O . ALA A 1 477 ? -25.549 -18.449 67.607 1.00 70.25 477 ALA A O 1
ATOM 3458 N N . VAL A 1 478 ? -26.894 -18.735 69.381 1.00 71.12 478 VAL A N 1
ATOM 3459 C CA . VAL A 1 478 ? -28.057 -19.189 68.600 1.00 71.12 478 VAL A CA 1
ATOM 3460 C C . VAL A 1 478 ? -29.244 -18.265 68.856 1.00 71.12 478 VAL A C 1
ATOM 3462 O O . VAL A 1 478 ? -29.859 -18.294 69.922 1.00 71.12 478 VAL A O 1
ATOM 3465 N N . GLY A 1 479 ? -29.554 -17.422 67.873 1.00 73.19 479 GLY A N 1
ATOM 3466 C CA . GLY A 1 479 ? -30.775 -16.614 67.784 1.00 73.19 479 GLY A CA 1
ATOM 3467 C C . GLY A 1 479 ? -31.002 -15.518 68.837 1.00 73.19 479 GLY A C 1
ATOM 3468 O O . GLY A 1 479 ? -31.982 -14.782 68.703 1.00 73.19 479 GLY A O 1
ATOM 3469 N N . SER A 1 480 ? -30.168 -15.375 69.879 1.00 84.75 480 SER A N 1
ATOM 3470 C CA . SER A 1 480 ? -30.278 -14.262 70.840 1.00 84.75 480 SER A CA 1
ATOM 3471 C C . SER A 1 480 ? -28.999 -13.927 71.619 1.00 84.75 480 SER A C 1
ATOM 3473 O O . SER A 1 480 ? -28.135 -14.781 71.815 1.00 84.75 480 SER A O 1
ATOM 3475 N N . LEU A 1 481 ? -28.899 -12.674 72.077 1.00 87.25 481 LEU A N 1
ATOM 3476 C CA . LEU A 1 481 ? -27.800 -12.136 72.881 1.00 87.25 481 LEU A CA 1
ATOM 3477 C C . LEU A 1 481 ? -28.339 -11.262 74.023 1.00 87.25 481 LEU A C 1
ATOM 3479 O O . LEU A 1 481 ? -29.128 -10.349 73.781 1.00 87.25 481 LEU A O 1
ATOM 3483 N N . ASP A 1 482 ? -27.895 -11.527 75.252 1.00 88.38 482 ASP A N 1
ATOM 3484 C CA . ASP A 1 482 ? -28.221 -10.726 76.439 1.00 88.38 482 ASP A CA 1
ATOM 3485 C C . ASP A 1 482 ? -27.286 -9.510 76.542 1.00 88.38 482 ASP A C 1
ATOM 3487 O O . ASP A 1 482 ? -26.062 -9.639 76.525 1.00 88.38 482 ASP A O 1
ATOM 3491 N N . LEU A 1 483 ? -27.881 -8.324 76.635 1.00 87.81 483 LEU A N 1
ATOM 3492 C CA . LEU A 1 483 ? -27.231 -7.020 76.725 1.00 87.81 483 LEU A CA 1
ATOM 3493 C C . LEU A 1 483 ? -27.459 -6.349 78.086 1.00 87.81 483 LEU A C 1
ATOM 3495 O O . LEU A 1 483 ? -27.045 -5.202 78.263 1.00 87.81 483 LEU A O 1
ATOM 3499 N N . SER A 1 484 ? -28.103 -7.011 79.051 1.00 87.94 484 SER A N 1
ATOM 3500 C CA . SER A 1 484 ? -28.448 -6.445 80.368 1.00 87.94 484 SER A CA 1
ATOM 3501 C C . SER A 1 484 ? -27.248 -5.863 81.126 1.00 87.94 484 SER A C 1
ATOM 3503 O O . SER A 1 484 ? -27.393 -4.885 81.856 1.00 87.94 484 SER A O 1
ATOM 3505 N N . SER A 1 485 ? -26.043 -6.389 80.889 1.00 88.00 485 SER A N 1
ATOM 3506 C CA . SER A 1 485 ? -24.785 -5.919 81.487 1.00 88.00 485 SER A CA 1
ATOM 3507 C C . SER A 1 485 ? -24.244 -4.604 80.909 1.00 88.00 485 SER A C 1
ATOM 3509 O O . SER A 1 485 ? -23.324 -4.015 81.479 1.00 88.00 485 SER A O 1
ATOM 3511 N N . LEU A 1 486 ? -24.779 -4.141 79.778 1.00 88.88 486 LEU A N 1
ATOM 3512 C CA . LEU A 1 486 ? -24.351 -2.916 79.104 1.00 88.88 486 LEU A CA 1
ATOM 3513 C C . LEU A 1 486 ? -25.123 -1.690 79.610 1.00 88.88 486 LEU A C 1
ATOM 3515 O O . LEU A 1 486 ? -26.274 -1.788 80.017 1.00 88.88 486 LEU A O 1
ATOM 3519 N N . GLU A 1 487 ? -24.516 -0.508 79.566 1.00 90.19 487 GLU A N 1
ATOM 3520 C CA . GLU A 1 487 ? -25.241 0.746 79.813 1.00 90.19 487 GLU A CA 1
ATOM 3521 C C . GLU A 1 487 ? -26.093 1.129 78.593 1.00 90.19 487 GLU A C 1
ATOM 3523 O O . GLU A 1 487 ? -25.858 0.644 77.486 1.00 90.19 487 GLU A O 1
ATOM 3528 N N . ASN A 1 488 ? -27.084 2.001 78.778 1.00 90.62 488 ASN A N 1
ATOM 3529 C CA . ASN A 1 488 ? -27.878 2.528 77.668 1.00 90.62 488 ASN A CA 1
ATOM 3530 C C . ASN A 1 488 ? -26.990 3.311 76.699 1.00 90.62 488 ASN A C 1
ATOM 3532 O O . ASN A 1 488 ? -26.152 4.111 77.116 1.00 90.62 488 ASN A O 1
ATOM 3536 N N . GLY A 1 489 ? -27.191 3.112 75.401 1.00 87.12 489 GLY A N 1
ATOM 3537 C CA . GLY A 1 489 ? -26.324 3.705 74.394 1.00 87.12 489 GLY A CA 1
ATOM 3538 C C . GLY A 1 489 ? -26.473 3.074 73.020 1.00 87.12 489 GLY A C 1
ATOM 3539 O O . GLY A 1 489 ? -27.245 2.137 72.817 1.00 87.12 489 GLY A O 1
ATOM 3540 N N . VAL A 1 490 ? -25.730 3.627 72.065 1.00 85.06 490 VAL A N 1
ATOM 3541 C CA . VAL A 1 490 ? -25.602 3.068 70.719 1.00 85.06 490 VAL A CA 1
ATOM 3542 C C . VAL A 1 490 ? -24.418 2.112 70.711 1.00 85.06 490 VAL A C 1
ATOM 3544 O O . VAL A 1 490 ? -23.330 2.462 71.169 1.00 85.06 490 VAL A O 1
ATOM 3547 N N . PHE A 1 491 ? -24.635 0.919 70.177 1.00 83.25 491 PHE A N 1
ATOM 3548 C CA . PHE A 1 491 ? -23.613 -0.104 70.025 1.00 83.25 491 PHE A CA 1
ATOM 3549 C C . PHE A 1 491 ? -23.547 -0.572 68.578 1.00 83.25 491 PHE A C 1
ATOM 3551 O O . PHE A 1 491 ? -24.564 -0.655 67.893 1.00 83.25 491 PHE A O 1
ATOM 3558 N N . MET A 1 492 ? -22.347 -0.923 68.135 1.00 82.25 492 MET A N 1
ATOM 3559 C CA . MET A 1 492 ? -22.122 -1.630 66.883 1.00 82.25 492 MET A CA 1
ATOM 3560 C C . MET A 1 492 ? -22.047 -3.122 67.181 1.00 82.25 492 MET A C 1
ATOM 3562 O O . MET A 1 492 ? -21.175 -3.571 67.925 1.00 82.25 492 MET A O 1
ATOM 3566 N N . VAL A 1 493 ? -22.975 -3.890 66.623 1.00 82.44 493 VAL A N 1
ATOM 3567 C CA . VAL A 1 493 ? -22.993 -5.348 66.714 1.00 82.44 493 VAL A CA 1
ATOM 3568 C C . VAL A 1 493 ? -22.367 -5.908 65.447 1.00 82.44 493 VAL A C 1
ATOM 3570 O O . VAL A 1 493 ? -22.882 -5.702 64.352 1.00 82.44 493 VAL A O 1
ATOM 3573 N N . VAL A 1 494 ? -21.241 -6.591 65.604 1.00 80.81 494 VAL A N 1
ATOM 3574 C CA . VAL A 1 494 ? -20.545 -7.315 64.542 1.00 80.81 494 VAL A CA 1
ATOM 3575 C C . VAL A 1 494 ? -20.893 -8.788 64.680 1.00 80.81 494 VAL A C 1
ATOM 3577 O O . VAL A 1 494 ? -20.662 -9.363 65.743 1.00 80.81 494 VAL A O 1
ATOM 3580 N N . ILE A 1 495 ? -21.434 -9.385 63.627 1.00 77.75 495 ILE A N 1
ATOM 3581 C CA . ILE A 1 495 ? -21.813 -10.796 63.574 1.00 77.75 495 ILE A CA 1
ATOM 3582 C C . ILE A 1 495 ? -20.966 -11.467 62.501 1.00 77.75 495 ILE A C 1
ATOM 3584 O O . ILE A 1 495 ? -20.838 -10.941 61.400 1.00 77.75 495 ILE A O 1
ATOM 3588 N N . GLU A 1 496 ? -20.375 -12.604 62.832 1.00 77.31 496 GLU A N 1
ATOM 3589 C CA . GLU A 1 496 ? -19.593 -13.424 61.916 1.00 77.31 496 GLU A CA 1
ATOM 3590 C C . GLU A 1 496 ? -20.165 -14.838 61.897 1.00 77.31 496 GLU A C 1
ATOM 3592 O O . GLU A 1 496 ? -20.395 -15.424 62.960 1.00 77.31 496 GLU A O 1
ATOM 3597 N N . ALA A 1 497 ? -20.409 -15.365 60.702 1.00 71.94 497 ALA A N 1
ATOM 3598 C CA . ALA A 1 497 ? -20.897 -16.721 60.482 1.00 71.94 497 ALA A CA 1
ATOM 3599 C C . ALA A 1 497 ? -20.399 -17.232 59.127 1.00 71.94 497 ALA A C 1
ATOM 3601 O O . ALA A 1 497 ? -20.451 -16.495 58.146 1.00 71.94 497 ALA A O 1
ATOM 3602 N N . GLU A 1 498 ? -19.909 -18.470 59.084 1.00 66.94 498 GLU A N 1
ATOM 3603 C CA . GLU A 1 498 ? -19.488 -19.177 57.866 1.00 66.94 498 GLU A CA 1
ATOM 3604 C C . GLU A 1 498 ? -18.468 -18.389 57.022 1.00 66.94 498 GLU A C 1
ATOM 3606 O O . GLU A 1 498 ? -18.479 -18.414 55.797 1.00 66.94 498 GLU A O 1
ATOM 3611 N N . GLY A 1 499 ? -17.562 -17.663 57.687 1.00 59.47 499 GLY A N 1
ATOM 3612 C CA . GLY A 1 499 ? -16.544 -16.836 57.025 1.00 59.47 499 GLY A CA 1
ATOM 3613 C C . GLY A 1 499 ? -17.037 -15.467 56.541 1.00 59.47 499 GLY A C 1
ATOM 3614 O O . GLY A 1 499 ? -16.223 -14.662 56.095 1.00 59.47 499 GLY A O 1
ATOM 3615 N N . GLN A 1 500 ? -18.326 -15.158 56.694 1.00 56.56 500 GLN A N 1
ATOM 3616 C CA . GLN A 1 500 ? -18.913 -13.857 56.373 1.00 56.56 500 GLN A CA 1
ATOM 3617 C C . GLN A 1 500 ? -19.019 -12.957 57.611 1.00 56.56 500 GLN A C 1
ATOM 3619 O O . GLN A 1 500 ? -19.071 -13.436 58.748 1.00 56.56 500 GLN A O 1
ATOM 3624 N N . ARG A 1 501 ? -19.063 -11.633 57.403 1.00 64.44 501 ARG A N 1
ATOM 3625 C CA . ARG A 1 501 ? -19.149 -10.625 58.473 1.00 64.44 501 ARG A CA 1
ATOM 3626 C C . ARG A 1 501 ? -20.210 -9.569 58.167 1.00 64.44 501 ARG A C 1
ATOM 3628 O O . ARG A 1 501 ? -20.137 -8.897 57.148 1.00 64.44 501 ARG A O 1
ATOM 3635 N N . ALA A 1 502 ? -21.124 -9.348 59.107 1.00 66.12 502 ALA A N 1
ATOM 3636 C CA . ALA A 1 502 ? -22.128 -8.288 59.065 1.00 66.12 502 ALA A CA 1
ATOM 3637 C C . ALA A 1 502 ? -21.986 -7.326 60.248 1.00 66.12 502 ALA A C 1
ATOM 3639 O O . ALA A 1 502 ? -21.547 -7.701 61.340 1.00 66.12 502 ALA A O 1
ATOM 3640 N N . VAL A 1 503 ? -22.379 -6.066 60.046 1.00 70.81 503 VAL A N 1
ATOM 3641 C CA . VAL A 1 503 ? -22.306 -5.017 61.070 1.00 70.81 503 VAL A CA 1
ATOM 3642 C C . VAL A 1 503 ? -23.639 -4.276 61.159 1.00 70.81 503 VAL A C 1
ATOM 3644 O O . VAL A 1 503 ? -24.155 -3.787 60.158 1.00 70.81 503 VAL A O 1
ATOM 3647 N N . LYS A 1 504 ? -24.200 -4.150 62.368 1.00 79.06 504 LYS A N 1
ATOM 3648 C CA . LYS A 1 504 ? -25.458 -3.430 62.612 1.00 79.06 504 LYS A CA 1
ATOM 3649 C C . LYS A 1 504 ? -25.359 -2.482 63.802 1.00 79.06 504 LYS A C 1
ATOM 3651 O O . LYS A 1 504 ? -24.896 -2.862 64.873 1.00 79.06 504 LYS A O 1
ATOM 3656 N N . SER A 1 505 ? -25.865 -1.262 63.634 1.00 80.88 505 SER A N 1
ATOM 3657 C CA . SER A 1 505 ? -26.047 -0.317 64.740 1.00 80.88 505 SER A CA 1
ATOM 3658 C C . SER A 1 505 ? -27.309 -0.651 65.538 1.00 80.88 505 SER A C 1
ATOM 3660 O O . SER A 1 505 ? -28.389 -0.814 64.965 1.00 80.88 505 SER A O 1
ATOM 3662 N N . VAL A 1 506 ? -27.179 -0.749 66.860 1.00 83.25 506 VAL A N 1
ATOM 3663 C CA . VAL A 1 506 ? -28.245 -1.105 67.803 1.00 83.25 506 VAL A CA 1
ATOM 3664 C C . VAL A 1 506 ? -28.337 -0.047 68.894 1.00 83.25 506 VAL A C 1
ATOM 3666 O O . VAL A 1 506 ? -27.343 0.283 69.539 1.00 83.25 506 VAL A O 1
ATOM 3669 N N . LEU A 1 507 ? -29.545 0.458 69.144 1.00 87.81 507 LEU A N 1
ATOM 3670 C CA . LEU A 1 507 ? -29.828 1.360 70.258 1.00 87.81 507 LEU A CA 1
ATOM 3671 C C . LEU A 1 507 ? -30.351 0.567 71.467 1.00 87.81 507 LEU A C 1
ATOM 3673 O O . LEU A 1 507 ? -31.448 0.012 71.397 1.00 87.81 507 LEU A O 1
ATOM 3677 N N . LYS A 1 508 ? -29.605 0.566 72.580 1.00 86.94 508 LYS A N 1
ATOM 3678 C CA . LYS A 1 508 ? -30.055 0.060 73.888 1.00 86.94 508 LYS A CA 1
ATOM 3679 C C . LYS A 1 508 ? -30.710 1.186 74.701 1.00 86.94 508 LYS A C 1
ATOM 3681 O O . LYS A 1 508 ? -30.082 2.233 74.889 1.00 86.94 508 LYS A O 1
ATOM 3686 N N . ARG A 1 509 ? -31.950 0.988 75.161 1.00 84.31 509 ARG A N 1
ATOM 3687 C CA . ARG A 1 509 ? -32.747 1.965 75.928 1.00 84.31 509 ARG A CA 1
ATOM 3688 C C . ARG A 1 509 ? -33.078 1.525 77.341 1.00 84.31 509 ARG A C 1
ATOM 3690 O O . ARG A 1 509 ? -33.349 0.324 77.534 1.00 84.31 509 ARG A O 1
#

pLDDT: mean 86.17, std 13.59, range [33.22, 98.44]

Solvent-accessible surface area (backbone atoms only — not comparable to full-atom values): 27868 Å² total; per-residue (Å²): 134,84,89,81,89,85,88,82,84,85,85,87,77,84,75,84,74,81,78,76,46,27,44,47,52,56,41,65,73,36,93,54,19,60,57,49,40,52,50,35,57,64,39,63,40,52,66,64,57,55,40,91,55,44,25,21,36,54,43,36,29,41,70,14,60,68,68,48,64,92,62,50,70,62,51,34,67,73,38,24,83,49,67,38,37,45,32,57,27,51,33,25,28,82,40,64,72,50,76,88,73,61,56,62,64,46,76,47,62,24,65,58,67,57,70,47,40,39,36,48,56,97,93,40,44,28,41,70,83,74,22,42,55,79,43,71,67,44,76,30,78,28,22,28,33,30,32,22,62,30,70,69,72,67,82,75,68,49,26,41,33,48,57,39,59,75,31,89,53,19,57,58,50,37,52,52,28,56,78,70,54,47,35,66,58,48,56,40,90,56,44,27,21,35,53,42,34,28,44,73,15,58,70,70,51,56,72,66,58,50,50,53,40,74,71,33,66,67,59,38,51,44,31,59,29,46,33,27,25,81,44,59,70,48,69,90,77,61,50,71,71,36,74,44,61,18,66,57,66,55,72,46,41,30,40,61,58,98,86,43,47,23,54,64,92,21,43,53,79,44,69,63,48,74,24,74,29,22,25,32,32,33,20,60,37,69,67,72,61,76,77,73,74,31,68,16,47,47,48,54,39,68,76,34,93,54,19,63,58,46,47,52,40,37,55,69,51,66,40,53,72,65,55,56,37,89,55,42,26,22,34,53,44,34,29,42,67,13,53,52,52,48,28,63,74,69,75,50,51,72,70,59,54,58,64,38,89,58,42,47,50,40,55,25,56,34,25,27,79,43,65,67,48,74,87,72,59,51,71,73,36,72,46,58,17,66,58,64,56,68,46,41,27,40,52,94,86,51,56,23,54,65,92,21,46,51,80,44,70,62,49,63,22,78,24,20,25,32,29,33,21,61,34,66,74,73,76,63,96,82,53,91,69,80,56,82,71,68,75,63,52,66,38,57,70,68,22,64,40,52,42,28,39,81,63,58,73,27,57,34,40,37,35,21,42,88,83,73,46,79,77,45,75,52,61,67,45,66,35,54,47,84,42,69,91,55,78,74,42,61,31,42,38,38,40,28,37,96,91,44,79,47,79,46,82,40,40,36,94

Sequence (509 aa):
MLKHTLLMPLLFLGLIFNAQTTVVDVVVNSEDHTTLEAAVVAADLAGTLSGDGPFTVFAPTDAAFDALPAGTVDALLMDPAGDLTDILLYHVLGAEVMSGDLAPTQTVATLNGDSITVTVDMDMVSINGVAMVIAADVAADNGVVHVIDAVLLPPADPTVADIITDSQDHTVLAALLDSTGLDETLAGEGPFTVFAPTDAAFDLIDPLELIDILQDNDLLTSILTYHVAGSAVMSGDLSDGQIITTVNGADVTISIMDGTVMVNEATVIIADHEGSNGVVHVIDVVLFPPAPNPATVVDIIVDSPDHNLLELAVGAAGLVDALSGEGPFTVFAPTDAAFTALVASLDITADELLALESLSDILKYHVVGAAALSTDLSDGQLLTTLEGSDVEISIDMGVMVNDANVVEADLVADNGVVHVIDMVLSLPSGVDQVALADLFNVFPNPTTDVLRWNGVAVDRIRVIDTQGRVRLETTNAVGSLDLSSLENGVFMVVIEAEGQRAVKSVLKR